Protein 3VAX (pdb70)

Solvent-accessible surface area: 29521 Å² total; per-residue (Å²): 149,186,173,98,74,94,62,28,76,53,11,56,47,102,2,0,53,51,0,45,120,48,4,64,23,16,1,6,100,43,44,51,129,129,86,16,26,71,162,10,153,150,2,20,88,178,3,27,105,49,0,0,62,21,1,74,10,112,45,57,15,2,0,0,0,10,13,13,23,7,0,1,0,4,0,0,11,0,0,1,52,32,0,83,175,53,36,27,89,3,0,0,3,1,20,2,1,56,88,2,0,18,66,0,0,92,56,0,45,73,126,56,10,86,21,30,69,19,95,25,16,111,45,1,51,6,59,24,130,23,2,47,140,123,44,92,121,53,0,0,0,1,0,3,5,0,2,1,28,23,2,0,0,29,1,9,0,23,102,0,1,103,89,0,59,92,32,88,1,12,1,0,0,8,0,12,11,0,9,10,11,33,64,48,32,1,64,20,43,0,2,0,0,0,0,4,0,66,62,7,25,3,3,74,4,1,0,0,0,0,0,21,77,12,142,114,88,112,70,90,54,12,34,22,85,34,27,11,28,2,4,52,65,28,87,138,9,9,7,10,56,17,5,24,1,5,5,25,0,0,11,21,2,2,106,22,28,101,80,55,42,70,114,28,59,90,43,0,83,83,4,8,64,128,0,60,75,47,10,86,114,34,62,16,107,54,16,16,42,73,126,68,26,1,9,6,0,0,1,0,9,25,79,98,10,96,77,138,39,32,108,90,18,24,154,80,6,73,61,50,0,99,89,46,19,39,35,31,59,51,149,8,66,39,63,5,0,124,8,7,59,52,92,121,131,4,0,76,80,2,5,30,1,12,1,75,35,110,152,179,179,101,78,93,68,22,80,64,13,58,45,106,2,0,56,52,0,42,119,50,3,63,23,17,1,9,98,58,44,61,111,128,82,20,27,65,151,10,156,142,2,20,87,171,3,26,106,49,0,0,63,18,0,74,10,110,45,58,12,1,1,0,0,11,14,12,22,8,0,1,0,3,0,0,12,0,0,1,52,34,0,83,178,54,36,28,88,2,0,0,4,1,19,2,1,49,86,2,0,19,61,0,0,99,55,0,45,71,128,53,9,81,22,33,69,18,93,27,17,102,42,0,52,6,61,28,126,21,3,52,135,126,40,88,120,54,0,0,0,1,0,4,4,0,2,1,29,21,2,0,0,29,1,11,0,21,105,0,0,103,86,0,54,91,33,80,1,10,1,0,0,7,0,12,13,0,9,10,9,34,62,53,29,1,64,18,46,0,2,0,0,0,0,2,0,65,60,9,28,3,3,65,4,1,0,0,0,0,0,22,72,8,147,120,89,127,61,100,70,11,41,22,78,35,27,12,29,2,7,54,66,25,85,141,12,8,8,7,58,18,7,24,4,1,6,24,0,0,11,24,2,2,106,23,27,104,79,55,42,75,116,28,50,87,41,0,89,82,4,18,67,122,1,56,72,46,9,87,110,49,58,10,109,60,13,14,46,71,123,72,26,0,10,5,0,1,1,0,9,26,78,97,13,99,76,141,40,32,120,92,12,24,157,74,5,70,54,53,0,103,87,50,17,40,36,27,58,48,148,10,66,39,61,4,0,112,8,2,58,44,90,126,134,8,0,77,84,2,5,31,1,11,1,79,35,113

Foldseek 3Di:
DDDDDAPDALFGPVLVVLLVVLVCCVVHPVDDPVVVVVVLVVLLQVLLQLVQVLLPHHSLQKFKFQFLLLQLLLVQVQQVVVLVVVVQQEEEEALLDDCSNVVSVVVSVVVPHHYHHAFCAQQLEDDLCNVVVPDDLRHAEYEYEQARPQAQFGYQQQVNLVVCLPHNHAYEYADQQPQLQPSVSSNRVHQKYKHGQSNLRFDRGMIMMGFAFDVVVVGDTNNTDAPDADDCHRNRNHDDDGRSSRSSSSSVSNVCSNVCNVVQQVLLQVLLVVLVVLCVPQPWDWTHNPVGGRSFKTKTFCLVPDDVSVVVSVVVSCVSCPPFWHKDKDFDDLSNVVSNVDDPSRSRGMMMMGIGTD/DDDDDADDFLFGVVLVVLLVVLVCLVPDCPDDPVVNVVVLVVLLQVLLQLVCVLLPHHSLQKAKFQFLLLQLCQVPVQLVVVLVVVVQQEEEEALQDDCSNVVSVVVSVVVPHHYHHAFCAQQLENDLCNVVVVDDLRHAEYEYEQARPQQQFGYQQQVNLVVCLVHNYAYAYADQQPQLQPSVSSNHVHQKYKYGQVNLRFDRGMIMMGGAFDVVVVSDTNNTDAPDADACGRNRNHDDDGDSSRSSSSSVSNVCSNVCNVVQQVLLQVLQVLLVVLCVVDPKDWTHNPVRGRSFKTKIWCLVPDDVRVVVSVVVSCVSCPPFWHKDKDFDQLSNVVSNVDPSSGSRGMMMMGIGTD

Structure (mmCIF, N/CA/C/O backbone):
data_3VAX
#
_entry.id   3VAX
#
_cell.length_a   77.900
_cell.length_b   67.280
_cell.length_c   85.560
_cell.angle_alpha   90.000
_cell.angle_beta   97.040
_cell.angle_gamma   90.000
#
_symmetry.space_group_name_H-M   'P 1 2 1'
#
loop_
_entity.id
_entity.type
_entity.pdbx_description
1 polymer 'Putative uncharacterized protein dndA'
2 non-polymer "PYRIDOXAL-5'-PHOSPHATE"
3 water water
#
loop_
_atom_site.group_PDB
_atom_site.id
_atom_site.type_symbol
_atom_site.label_atom_id
_atom_site.label_alt_id
_atom_site.label_comp_id
_atom_site.label_asym_id
_atom_site.label_entity_id
_atom_site.label_seq_id
_atom_site.pdbx_PDB_ins_code
_atom_site.Cartn_x
_atom_site.Cartn_y
_atom_site.Cartn_z
_atom_site.occupancy
_atom_site.B_iso_or_equiv
_atom_site.auth_seq_id
_atom_site.auth_comp_id
_atom_site.auth_asym_id
_atom_site.auth_atom_id
_atom_site.pdbx_PDB_model_num
ATOM 1 N N . THR A 1 22 ? -23.592 -3.369 5.880 1.00 65.27 2 THR A N 1
ATOM 2 C CA . THR A 1 22 ? -22.944 -3.256 4.540 1.00 65.83 2 THR A CA 1
ATOM 3 C C . THR A 1 22 ? -21.422 -3.121 4.667 1.00 63.10 2 THR A C 1
ATOM 4 O O . THR A 1 22 ? -20.913 -2.061 5.050 1.00 61.93 2 THR A O 1
ATOM 6 N N . TYR A 1 23 ? -20.705 -4.201 4.351 1.00 62.30 3 TYR A N 1
ATOM 7 C CA . TYR A 1 23 ? -19.236 -4.227 4.448 1.00 59.90 3 TYR A CA 1
ATOM 8 C C . TYR A 1 23 ? -18.586 -4.204 3.066 1.00 60.32 3 TYR A C 1
ATOM 9 O O . TYR A 1 23 ? -18.789 -5.114 2.253 1.00 61.79 3 TYR A O 1
ATOM 18 N N . LEU A 1 24 ? -17.798 -3.163 2.810 1.00 58.87 4 LEU A N 1
ATOM 19 C CA . LEU A 1 24 ? -17.309 -2.887 1.459 1.00 59.49 4 LEU A CA 1
ATOM 20 C C . LEU A 1 24 ? -15.800 -3.013 1.335 1.00 57.36 4 LEU A C 1
ATOM 21 O O . LEU A 1 24 ? -15.233 -2.707 0.285 1.00 57.90 4 LEU A O 1
ATOM 26 N N . ASP A 1 25 ? -15.158 -3.476 2.403 1.00 54.76 5 ASP A N 1
ATOM 27 C CA . ASP A 1 25 ? -13.703 -3.526 2.464 1.00 52.99 5 ASP A CA 1
ATOM 28 C C . ASP A 1 25 ? -13.151 -4.884 2.024 1.00 53.30 5 ASP A C 1
ATOM 29 O O . ASP A 1 25 ? -13.904 -5.844 1.853 1.00 54.19 5 ASP A O 1
ATOM 34 N N . ALA A 1 26 ? -11.835 -4.937 1.827 1.00 52.90 6 ALA A N 1
ATOM 35 C CA . ALA A 1 26 ? -11.105 -6.175 1.544 1.00 53.56 6 ALA A CA 1
ATOM 36 C C . ALA A 1 26 ? -10.130 -6.481 2.687 1.00 51.73 6 ALA A C 1
ATOM 37 O O . ALA A 1 26 ? -9.763 -5.582 3.446 1.00 50.33 6 ALA A O 1
ATOM 39 N N . ALA A 1 27 ? -9.699 -7.738 2.799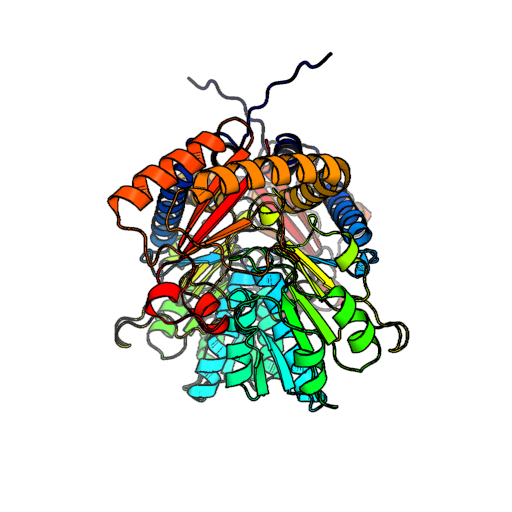 1.00 52.41 7 ALA A N 1
ATOM 40 C CA . ALA A 1 27 ? -8.893 -8.178 3.947 1.00 51.10 7 ALA A CA 1
ATOM 41 C C . ALA A 1 27 ? -7.428 -8.506 3.607 1.00 50.99 7 ALA A C 1
ATOM 42 O O . ALA A 1 27 ? -6.989 -9.652 3.740 1.00 51.10 7 ALA A O 1
ATOM 44 N N . ALA A 1 28 ? -6.671 -7.486 3.204 0.10 51.21 8 ALA A N 1
ATOM 45 C CA . ALA A 1 28 ? -5.308 -7.671 2.686 0.10 51.53 8 ALA A CA 1
ATOM 46 C C . ALA A 1 28 ? -4.287 -8.248 3.679 0.10 49.97 8 ALA A C 1
ATOM 47 O O . ALA A 1 28 ? -3.751 -9.335 3.452 0.10 50.34 8 ALA A O 1
ATOM 49 N N . THR A 1 29 ? -4.025 -7.527 4.769 1.00 48.61 9 THR A N 1
ATOM 50 C CA . THR A 1 29 ? -2.926 -7.874 5.688 1.00 47.32 9 THR A CA 1
ATOM 51 C C . THR A 1 29 ? -3.273 -8.990 6.678 1.00 46.76 9 THR A C 1
ATOM 52 O O . THR A 1 29 ? -4.376 -9.020 7.237 1.00 47.25 9 THR A O 1
ATOM 56 N N . THR A 1 30 ? -2.322 -9.896 6.901 1.00 46.18 10 THR A N 1
ATOM 57 C CA . THR A 1 30 ? -2.564 -11.065 7.745 1.00 45.64 10 THR A CA 1
ATOM 58 C C . THR A 1 30 ? -1.755 -11.106 9.040 1.00 43.21 10 THR A C 1
ATOM 59 O O . THR A 1 30 ? -2.180 -11.751 10.002 1.00 43.35 10 THR A O 1
ATOM 63 N N . ARG A 1 31 ? -0.600 -10.443 9.073 1.00 41.27 11 ARG A N 1
ATOM 64 C CA . ARG A 1 31 ? 0.240 -10.452 10.282 1.00 38.54 11 ARG A CA 1
ATOM 65 C C . ARG A 1 31 ? 0.028 -9.210 11.140 1.00 36.08 11 ARG A C 1
ATOM 66 O O . ARG A 1 31 ? 0.510 -9.128 12.278 1.00 34.64 11 ARG A O 1
ATOM 74 N N . VAL A 1 32 ? -0.684 -8.241 10.578 1.00 34.94 12 VAL A N 1
ATOM 75 C CA . VAL A 1 32 ? -1.015 -7.004 11.274 1.00 32.51 12 VAL A CA 1
ATOM 76 C C . VAL A 1 32 ? -2.445 -6.656 10.883 1.00 32.12 12 VAL A C 1
ATOM 77 O O . VAL A 1 32 ? -2.773 -6.652 9.706 1.00 33.41 12 VAL A O 1
ATOM 81 N N . ASP A 1 33 ? -3.300 -6.412 11.872 1.00 29.85 13 ASP A N 1
ATOM 82 C CA . ASP A 1 33 ? -4.663 -5.964 11.625 1.00 29.20 13 ASP A CA 1
ATOM 83 C C . ASP A 1 33 ? -4.666 -4.762 10.682 1.00 28.77 13 ASP A C 1
ATOM 84 O O . ASP A 1 33 ? -3.848 -3.861 10.819 1.00 27.46 13 ASP A O 1
ATOM 89 N N . GLN A 1 34 ? -5.594 -4.770 9.730 1.00 29.21 14 GLN A N 1
ATOM 90 C CA . GLN A 1 34 ? -5.684 -3.738 8.699 1.00 29.42 14 GLN A CA 1
ATOM 91 C C . GLN A 1 34 ? -5.841 -2.318 9.259 1.00 28.06 14 GLN A C 1
ATOM 92 O O . GLN A 1 34 ? -5.288 -1.370 8.699 1.00 27.96 14 GLN A O 1
ATOM 98 N N . ARG A 1 35 ? -6.581 -2.173 10.360 1.00 26.47 15 ARG A N 1
ATOM 99 C CA . ARG A 1 35 ? -6.738 -0.860 10.995 1.00 25.33 15 ARG A CA 1
ATOM 100 C C . ARG A 1 35 ? -5.409 -0.320 11.523 1.00 23.14 15 ARG A C 1
ATOM 101 O O . ARG A 1 35 ? -5.172 0.884 11.487 1.00 23.02 15 ARG A O 1
ATOM 109 N N . VAL A 1 36 ? -4.564 -1.217 12.030 1.00 21.11 16 VAL A N 1
ATOM 110 C CA . VAL A 1 36 ? -3.247 -0.847 12.531 1.00 19.42 16 VAL A CA 1
ATOM 111 C C . VAL A 1 36 ? -2.357 -0.462 11.359 1.00 20.18 16 VAL A C 1
ATOM 112 O O . VAL A 1 36 ? -1.667 0.559 11.409 1.00 19.65 16 VAL A O 1
ATOM 116 N N . ALA A 1 37 ? -2.405 -1.273 10.302 1.00 21.29 17 ALA A N 1
ATOM 117 C CA . ALA A 1 37 ? -1.635 -1.021 9.093 1.00 22.63 17 ALA A CA 1
ATOM 118 C C . ALA A 1 37 ? -1.960 0.347 8.518 1.00 23.77 17 ALA A C 1
ATOM 119 O O . ALA A 1 37 ? -1.038 1.113 8.236 1.00 24.16 17 ALA A O 1
ATOM 121 N N . ASP A 1 38 ? -3.259 0.655 8.389 1.00 24.52 18 ASP A N 1
ATOM 122 C CA . ASP A 1 38 ? -3.734 1.919 7.809 1.00 25.87 18 ASP A CA 1
ATOM 123 C C . ASP A 1 38 ? -3.228 3.146 8.557 1.00 24.81 18 ASP A C 1
ATOM 124 O O . ASP A 1 38 ? -2.708 4.086 7.956 1.00 25.50 18 ASP A O 1
ATOM 129 N N . ILE A 1 39 ? -3.385 3.130 9.873 1.00 22.99 19 ILE A N 1
ATOM 130 C CA . ILE A 1 39 ? -2.950 4.242 10.709 1.00 22.19 19 ILE A CA 1
ATOM 131 C C . ILE A 1 39 ? -1.445 4.507 10.565 1.00 21.54 19 ILE A C 1
ATOM 132 O O . ILE A 1 39 ? -1.030 5.662 10.406 1.00 21.47 19 ILE A O 1
ATOM 137 N N . VAL A 1 40 ? -0.655 3.428 10.593 1.00 20.29 20 VAL A N 1
ATOM 138 C CA . VAL A 1 40 ? 0.779 3.500 10.348 1.00 20.08 20 VAL A CA 1
ATOM 139 C C . VAL A 1 40 ? 1.052 4.143 8.990 1.00 22.12 20 VAL A C 1
ATOM 140 O O . VAL A 1 40 ? 1.837 5.083 8.906 1.00 22.01 20 VAL A O 1
ATOM 144 N N . LEU A 1 41 ? 0.380 3.646 7.950 1.00 23.50 21 LEU A N 1
ATOM 145 C CA . LEU A 1 41 ? 0.557 4.158 6.596 1.00 26.11 21 LEU A CA 1
ATOM 146 C C . LEU A 1 41 ? 0.172 5.628 6.472 1.00 27.11 21 LEU A C 1
ATOM 147 O O . LEU A 1 41 ? 0.900 6.405 5.860 1.00 28.26 21 LEU A O 1
ATOM 152 N N . HIS A 1 42 ? -0.962 6.006 7.057 1.00 27.09 22 HIS A N 1
ATOM 153 C CA . HIS A 1 42 ? -1.404 7.399 7.033 1.00 28.47 22 HIS A CA 1
ATOM 154 C C . HIS A 1 42 ? -0.330 8.330 7.605 1.00 27.87 22 HIS A C 1
ATOM 155 O O . HIS A 1 42 ? -0.013 9.352 7.006 1.00 29.36 22 HIS A O 1
ATOM 162 N N . TRP A 1 43 ? 0.225 7.961 8.754 1.00 26.09 23 TRP A N 1
ATOM 163 C CA . TRP A 1 43 ? 1.236 8.769 9.421 1.00 26.01 23 TRP A CA 1
ATOM 164 C C . TRP A 1 43 ? 2.560 8.826 8.663 1.00 27.42 23 TRP A C 1
ATOM 165 O O . TRP A 1 43 ? 3.187 9.881 8.602 1.00 28.18 23 TRP A O 1
ATOM 176 N N . MET A 1 44 ? 2.972 7.707 8.074 1.00 28.24 24 MET A N 1
ATOM 177 C CA . MET A 1 44 ? 4.168 7.696 7.241 1.00 30.62 24 MET A CA 1
ATOM 178 C C . MET A 1 44 ? 4.076 8.600 6.023 1.00 32.76 24 MET A C 1
ATOM 179 O O . MET A 1 44 ? 4.999 9.368 5.762 1.00 33.48 24 MET A O 1
ATOM 184 N N . THR A 1 45 ? 2.968 8.515 5.291 1.00 34.18 25 THR A N 1
ATOM 185 C CA . THR A 1 45 ? 2.785 9.365 4.123 1.00 37.01 25 THR A CA 1
ATOM 186 C C . THR A 1 45 ? 2.695 10.834 4.533 1.00 37.58 25 THR A C 1
ATOM 187 O O . THR A 1 45 ? 3.121 11.704 3.791 1.00 39.62 25 THR A O 1
ATOM 191 N N . ALA A 1 46 ? 2.158 11.106 5.718 1.00 36.52 26 ALA A N 1
ATOM 192 C CA . ALA A 1 46 ? 2.143 12.466 6.256 1.00 37.33 26 ALA A CA 1
ATOM 193 C C . ALA A 1 46 ? 3.566 12.942 6.568 1.00 37.36 26 ALA A C 1
ATOM 194 O O . ALA A 1 46 ? 3.911 14.092 6.294 1.00 38.57 26 ALA A O 1
ATOM 196 N N . GLU A 1 47 ? 4.379 12.045 7.131 1.00 36.03 27 GLU A N 1
ATOM 197 C CA . GLU A 1 47 ? 5.787 12.322 7.402 1.00 36.77 27 GLU A CA 1
ATOM 198 C C . GLU A 1 47 ? 6.618 12.487 6.121 1.00 38.74 27 GLU A C 1
ATOM 199 O O . GLU A 1 47 ? 7.489 13.348 6.068 1.00 39.69 27 GLU A O 1
ATOM 205 N N . PHE A 1 48 ? 6.332 11.678 5.098 1.00 39.90 28 PHE A N 1
ATOM 206 C CA . PHE A 1 48 ? 7.047 11.744 3.818 1.00 42.46 28 PHE A CA 1
ATOM 207 C C . PHE A 1 48 ? 6.501 12.818 2.880 1.00 45.61 28 PHE A C 1
ATOM 208 O O . PHE A 1 48 ? 7.265 13.493 2.187 1.00 47.34 28 PHE A O 1
ATOM 216 N N . GLY A 1 49 ? 5.177 12.950 2.849 1.00 46.63 29 GLY A N 1
ATOM 217 C CA . GLY A 1 49 ? 4.484 13.649 1.771 1.00 49.89 29 GLY A CA 1
ATOM 218 C C . GLY A 1 49 ? 4.392 15.144 1.929 1.00 51.90 29 GLY A C 1
ATOM 219 O O . GLY A 1 49 ? 5.023 15.725 2.814 1.00 51.29 29 GLY A O 1
ATOM 220 N N . ASN A 1 50 ? 3.598 15.755 1.053 0.70 54.82 30 ASN A N 1
ATOM 221 C CA . ASN A 1 50 ? 3.304 17.183 1.098 0.70 57.22 30 ASN A CA 1
ATOM 222 C C . ASN A 1 50 ? 2.073 17.461 1.967 0.70 56.69 30 ASN A C 1
ATOM 223 O O . ASN A 1 50 ? 1.158 18.185 1.569 0.70 58.57 30 ASN A O 1
ATOM 228 N N . ALA A 1 51 ? 2.056 16.862 3.153 0.70 54.59 31 ALA A N 1
ATOM 229 C CA . ALA A 1 51 ? 1.011 17.107 4.134 0.70 54.11 31 ALA A CA 1
ATOM 230 C C . ALA A 1 51 ? 1.328 18.405 4.874 0.70 54.90 31 ALA A C 1
ATOM 231 O O . ALA A 1 51 ? 1.994 18.399 5.917 0.70 53.24 31 ALA A O 1
ATOM 233 N N . GLY A 1 52 ? 0.861 19.515 4.308 1.00 57.62 32 GLY A N 1
ATOM 234 C CA . GLY A 1 52 ? 1.126 20.849 4.850 1.00 59.05 32 GLY A CA 1
ATOM 235 C C . GLY A 1 52 ? 2.569 21.268 4.644 1.00 59.75 32 GLY A C 1
ATOM 236 O O . GLY A 1 52 ? 3.134 21.063 3.569 1.00 61.07 32 GLY A O 1
ATOM 237 N N . SER A 1 53 ? 3.159 21.870 5.672 1.00 59.18 33 SER A N 1
ATOM 238 C CA . SER A 1 53 ? 4.590 22.159 5.681 1.00 59.45 33 SER A CA 1
ATOM 239 C C . SER A 1 53 ? 5.212 21.481 6.892 1.00 56.49 33 SER A C 1
ATOM 240 O O . SER A 1 53 ? 4.491 20.997 7.769 1.00 54.85 33 SER A O 1
ATOM 243 N N . ARG A 1 54 ? 6.544 21.434 6.924 1.00 56.20 34 ARG A N 1
ATOM 244 C CA . ARG A 1 54 ? 7.311 20.794 8.003 1.00 53.61 34 ARG A CA 1
ATOM 245 C C . ARG A 1 54 ? 6.772 21.175 9.382 1.00 52.06 34 ARG A C 1
ATOM 246 O O . ARG A 1 54 ? 6.656 20.326 10.271 1.00 50.12 34 ARG A O 1
ATOM 254 N N . HIS A 1 55 ? 6.430 22.453 9.534 1.00 53.14 35 HIS A N 1
ATOM 255 C CA . HIS A 1 55 ? 5.815 22.982 10.746 1.00 51.95 35 HIS A CA 1
ATOM 256 C C . HIS A 1 55 ? 4.441 22.357 11.027 1.00 50.36 35 HIS A C 1
ATOM 257 O O . HIS A 1 55 ? 4.257 21.736 12.073 1.00 48.37 35 HIS A O 1
ATOM 264 N N . GLU A 1 56 ? 3.496 22.522 10.096 1.00 51.09 36 GLU A N 1
ATOM 265 C CA . GLU A 1 56 ? 2.110 22.058 10.271 1.00 49.81 36 GLU A CA 1
ATOM 266 C C . GLU A 1 56 ? 1.992 20.573 10.620 1.00 46.71 36 GLU A C 1
ATOM 267 O O . GLU A 1 56 ? 1.116 20.182 11.393 1.00 45.38 36 GLU A O 1
ATOM 273 N N . TYR A 1 57 ? 2.879 19.759 10.051 1.00 45.23 37 TYR A N 1
ATOM 274 C CA . TYR A 1 57 ? 2.953 18.346 10.391 1.00 42.28 37 TYR A CA 1
ATOM 275 C C . TYR A 1 57 ? 3.499 18.172 11.804 1.00 40.04 37 TYR A C 1
ATOM 276 O O . TYR A 1 57 ? 3.080 17.266 12.527 1.00 38.12 37 TYR A O 1
ATOM 285 N N . GLY A 1 58 ? 4.435 19.044 12.183 1.00 40.16 38 GLY A N 1
ATOM 286 C CA . GLY A 1 58 ? 5.048 19.019 13.509 1.00 37.85 38 GLY A CA 1
ATOM 287 C C . GLY A 1 58 ? 4.007 19.186 14.595 1.00 36.75 38 GLY A C 1
ATOM 288 O O . GLY A 1 58 ? 4.007 18.446 15.584 1.00 35.11 38 GLY A O 1
ATOM 289 N N . ILE A 1 59 ? 3.114 20.152 14.405 1.00 37.84 39 ILE A N 1
ATOM 290 C CA . ILE A 1 59 ? 1.996 20.351 15.319 1.00 37.43 39 ILE A CA 1
ATOM 291 C C . ILE A 1 59 ? 1.146 19.079 15.369 1.00 35.78 39 ILE A C 1
ATOM 292 O O . ILE A 1 59 ? 0.872 18.559 16.449 1.00 34.46 39 ILE A O 1
ATOM 297 N N . ARG A 1 60 ? 0.758 18.580 14.195 1.00 36.12 40 ARG A N 1
ATOM 298 C CA . ARG A 1 60 ? -0.022 17.343 14.075 1.00 34.86 40 ARG A CA 1
ATOM 299 C C . ARG A 1 60 ? 0.623 16.139 14.763 1.00 31.80 40 ARG A C 1
ATOM 300 O O . ARG A 1 60 ? -0.052 15.416 15.494 1.00 30.28 40 ARG A O 1
ATOM 308 N N . ALA A 1 61 ? 1.919 15.938 14.534 1.00 30.92 41 ALA A N 1
ATOM 309 C CA . ALA A 1 61 ? 2.649 14.806 15.118 1.00 28.96 41 ALA A CA 1
ATOM 310 C C . ALA A 1 61 ? 2.733 14.881 16.643 1.00 27.68 41 ALA A C 1
ATOM 311 O O . ALA A 1 61 ? 2.613 13.867 17.328 1.00 25.94 41 ALA A O 1
ATOM 313 N N . LYS A 1 62 ? 2.930 16.093 17.156 1.00 28.79 42 LYS A N 1
ATOM 314 C CA . LYS A 1 62 ? 2.969 16.359 18.590 1.00 28.14 42 LYS A CA 1
ATOM 315 C C . LYS A 1 62 ? 1.661 15.998 19.282 1.00 27.17 42 LYS A C 1
ATOM 316 O O . LYS A 1 62 ? 1.669 15.350 20.335 1.00 25.59 42 LYS A O 1
ATOM 322 N N . ARG A 1 63 ? 0.547 16.445 18.707 1.00 28.07 43 ARG A N 1
ATOM 323 C CA . ARG A 1 63 ? -0.767 16.183 19.286 1.00 28.06 43 ARG A CA 1
ATOM 324 C C . ARG A 1 63 ? -1.121 14.708 19.214 1.00 25.75 43 ARG A C 1
ATOM 325 O O . ARG A 1 63 ? -1.734 14.165 20.138 1.00 25.16 43 ARG A O 1
ATOM 333 N N . GLY A 1 64 ? -0.731 14.071 18.113 1.00 24.69 44 GLY A N 1
ATOM 334 C CA . GLY A 1 64 ? -0.914 12.636 17.923 1.00 22.74 44 GLY A CA 1
ATOM 335 C C . GLY A 1 64 ? -0.160 11.814 18.954 1.00 20.68 44 GLY A C 1
ATOM 336 O O . GLY A 1 64 ? -0.734 10.901 19.559 1.00 19.54 44 GLY A O 1
ATOM 337 N N . VAL A 1 65 ? 1.117 12.141 19.166 1.00 19.65 45 VAL A N 1
ATOM 338 C CA . VAL A 1 65 ? 1.925 11.444 20.179 1.00 18.21 45 VAL A CA 1
ATOM 339 C C . VAL A 1 65 ? 1.325 11.604 21.577 1.00 17.83 45 VAL A C 1
ATOM 340 O O . VAL A 1 65 ? 1.248 10.635 22.338 1.00 16.97 45 VAL A O 1
ATOM 344 N N . GLU A 1 66 ? 0.883 12.813 21.903 1.00 19.00 46 GLU A N 1
ATOM 345 C CA . GLU A 1 66 ? 0.254 13.065 23.204 1.00 19.31 46 GLU A CA 1
ATOM 346 C C . GLU A 1 66 ? -1.095 12.354 23.379 1.00 18.69 46 GLU A C 1
ATOM 347 O O . GLU A 1 66 ? -1.412 11.904 24.470 1.00 18.09 46 GLU A O 1
ATOM 353 N N . ARG A 1 67 ? -1.869 12.243 22.305 1.00 19.21 47 ARG A N 1
ATOM 354 C CA . ARG A 1 67 ? -3.098 11.440 22.316 1.00 19.47 47 ARG A CA 1
ATOM 355 C C . ARG A 1 67 ? -2.816 9.956 22.537 1.00 18.02 47 ARG A C 1
ATOM 356 O O . ARG A 1 67 ? -3.501 9.307 23.335 1.00 17.38 47 ARG A O 1
ATOM 364 N N . ALA A 1 68 ? -1.799 9.438 21.842 1.00 17.19 48 ALA A N 1
ATOM 365 C CA . ALA A 1 68 ? -1.340 8.065 22.016 1.00 16.29 48 ALA A CA 1
ATOM 366 C C . ALA A 1 68 ? -0.883 7.803 23.440 1.00 15.78 48 ALA A C 1
ATOM 367 O O . ALA A 1 68 ? -1.246 6.783 24.034 1.00 15.55 48 ALA A O 1
ATOM 369 N N . ARG A 1 69 ? -0.087 8.726 23.980 1.00 15.99 49 ARG A N 1
ATOM 370 C CA . ARG A 1 69 ? 0.427 8.612 25.338 1.00 15.56 49 ARG A CA 1
ATOM 371 C C . ARG A 1 69 ? -0.717 8.550 26.345 1.00 16.16 49 ARG A C 1
ATOM 372 O O . ARG A 1 69 ? -0.734 7.666 27.205 1.00 15.62 49 ARG A O 1
ATOM 380 N N . GLU A 1 70 ? -1.666 9.480 26.228 1.00 17.41 50 GLU A N 1
ATOM 381 C CA . GLU A 1 70 ? -2.805 9.545 27.144 1.00 18.78 50 GLU A CA 1
ATOM 382 C C . GLU A 1 70 ? -3.697 8.296 27.074 1.00 18.51 50 GLU A C 1
ATOM 383 O O . GLU A 1 70 ? -4.109 7.771 28.116 1.00 18.26 50 GLU A O 1
ATOM 389 N N . TYR A 1 71 ? -3.991 7.829 25.861 1.00 18.37 51 TYR A N 1
ATOM 390 C CA . TYR A 1 71 ? -4.793 6.621 25.695 1.00 18.62 51 TYR A CA 1
ATOM 391 C C . TYR A 1 71 ? -4.076 5.383 26.237 1.00 17.76 51 TYR A C 1
ATOM 392 O O . TYR A 1 71 ? -4.664 4.585 26.967 1.00 17.88 51 TYR A O 1
ATOM 401 N N . LEU A 1 72 ? -2.815 5.214 25.860 1.00 17.04 52 LEU A N 1
ATOM 402 C CA . LEU A 1 72 ? -2.034 4.088 26.345 1.00 16.36 52 LEU A CA 1
ATOM 403 C C . LEU A 1 72 ? -1.909 4.056 27.867 1.00 15.54 52 LEU A C 1
ATOM 404 O O . LEU A 1 72 ? -2.104 3.012 28.489 1.00 15.32 52 LEU A O 1
ATOM 409 N N . ALA A 1 73 ? -1.583 5.197 28.463 1.00 15.29 53 ALA A N 1
ATOM 410 C CA . ALA A 1 73 ? -1.496 5.293 29.914 1.00 15.07 53 ALA A CA 1
ATOM 411 C C . ALA A 1 73 ? -2.812 4.897 30.583 1.00 15.45 53 ALA A C 1
ATOM 412 O O . ALA A 1 73 ? -2.800 4.211 31.594 1.00 15.76 53 ALA A O 1
ATOM 414 N N . SER A 1 74 ? -3.934 5.315 30.003 1.00 15.87 54 SER A N 1
ATOM 415 C CA . SER A 1 74 ? -5.251 5.035 30.564 1.00 16.89 54 SER A CA 1
ATOM 416 C C . SER A 1 74 ? -5.589 3.544 30.657 1.00 16.55 54 SER A C 1
ATOM 417 O O . SER A 1 74 ? -6.306 3.137 31.562 1.00 16.84 54 SER A O 1
ATOM 420 N N . THR A 1 75 ? -5.070 2.741 29.729 1.00 16.11 55 THR A N 1
ATOM 421 C CA . THR A 1 75 ? -5.337 1.295 29.706 1.00 16.19 55 THR A CA 1
ATOM 422 C C . THR A 1 75 ? -4.704 0.564 30.896 1.00 15.84 55 THR A C 1
ATOM 423 O O . THR A 1 75 ? -5.100 -0.557 31.222 1.00 16.07 55 THR A O 1
ATOM 427 N N . VAL A 1 76 ? -3.718 1.201 31.529 1.00 15.26 56 VAL A N 1
ATOM 428 C CA . VAL A 1 76 ? -3.140 0.683 32.762 1.00 15.02 56 VAL A CA 1
ATOM 429 C C . VAL A 1 76 ? -3.477 1.556 33.991 1.00 16.33 56 VAL A C 1
ATOM 430 O O . VAL A 1 76 ? -2.862 1.410 35.052 1.00 16.49 56 VAL A O 1
ATOM 434 N N . SER A 1 77 ? -4.469 2.436 33.842 1.00 17.26 57 SER A N 1
ATOM 435 C CA . SER A 1 77 ? -4.866 3.399 34.881 1.00 18.76 57 SER A CA 1
ATOM 436 C C . SER A 1 77 ? -3.695 4.266 35.332 1.00 18.08 57 SER A C 1
ATOM 437 O O . SER A 1 77 ? -3.406 4.390 36.520 1.00 18.14 57 SER A O 1
ATOM 440 N N . ALA A 1 78 ? -3.022 4.860 34.360 1.00 17.42 58 ALA A N 1
ATOM 441 C CA . ALA A 1 78 ? -1.916 5.747 34.642 1.00 17.28 58 ALA A CA 1
ATOM 442 C C . ALA A 1 78 ? -2.184 7.091 33.993 1.00 18.09 58 ALA A C 1
ATOM 443 O O . ALA A 1 78 ? -2.972 7.188 33.045 1.00 18.25 58 ALA A O 1
ATOM 445 N N . GLU A 1 79 ? -1.539 8.127 34.521 1.00 18.73 59 GLU A N 1
ATOM 446 C CA . GLU A 1 79 ? -1.632 9.464 33.952 1.00 20.07 59 GLU A CA 1
ATOM 447 C C . GLU A 1 79 ? -0.673 9.539 32.769 1.00 18.61 59 GLU A C 1
ATOM 448 O O . GLU A 1 79 ? 0.299 8.802 32.728 1.00 17.29 59 GLU A O 1
ATOM 454 N N . PRO A 1 80 ? -0.944 10.430 31.806 1.00 18.93 60 PRO A N 1
ATOM 455 C CA . PRO A 1 80 ? -0.074 10.581 30.630 1.00 18.29 60 PRO A CA 1
ATOM 456 C C . PRO A 1 80 ? 1.413 10.776 30.970 1.00 17.83 60 PRO A C 1
ATOM 457 O O . PRO A 1 80 ? 2.287 10.162 30.339 1.00 16.33 60 PRO A O 1
ATOM 461 N N . ASP A 1 81 ? 1.696 11.613 31.967 1.00 18.63 61 ASP A N 1
ATOM 462 C CA . ASP A 1 81 ? 3.075 11.861 32.378 1.00 18.95 61 ASP A CA 1
ATOM 463 C C . ASP A 1 81 ? 3.787 10.655 33.053 1.00 17.62 61 ASP A C 1
ATOM 464 O O . ASP A 1 81 ? 4.955 10.753 33.418 1.00 17.32 61 ASP A O 1
ATOM 469 N N . GLU A 1 82 ? 3.080 9.532 33.196 1.00 16.76 62 GLU A N 1
ATOM 470 C CA . GLU A 1 82 ? 3.630 8.317 33.787 1.00 15.89 62 GLU A CA 1
ATOM 471 C C . GLU A 1 82 ? 4.017 7.266 32.725 1.00 14.80 62 GLU A C 1
ATOM 472 O O . GLU A 1 82 ? 4.323 6.121 33.061 1.00 14.14 62 GLU A O 1
ATOM 478 N N . LEU A 1 83 ? 4.017 7.658 31.455 1.00 14.21 63 LEU A N 1
ATOM 479 C CA . LEU A 1 83 ? 4.351 6.744 30.373 1.00 13.18 63 LEU A CA 1
ATOM 480 C C . LEU A 1 83 ? 5.281 7.392 29.359 1.00 13.11 63 LEU A C 1
ATOM 481 O O . LEU A 1 83 ? 5.035 8.507 28.905 1.00 13.52 63 LEU A O 1
ATOM 486 N N . ILE A 1 84 ? 6.335 6.659 28.997 1.00 12.32 64 ILE A N 1
ATOM 487 C CA . ILE A 1 84 ? 7.219 7.045 27.902 1.00 12.58 64 ILE A CA 1
ATOM 488 C C . ILE A 1 84 ? 7.163 6.028 26.771 1.00 12.27 64 ILE A C 1
ATOM 489 O O . ILE A 1 84 ? 6.839 4.854 26.982 1.00 11.93 64 ILE A O 1
ATOM 494 N N . PHE A 1 85 ? 7.484 6.484 25.569 1.00 12.19 65 PHE A N 1
ATOM 495 C CA . PHE A 1 85 ? 7.628 5.584 24.452 1.00 11.73 65 PHE A CA 1
ATOM 496 C C . PHE A 1 85 ? 9.068 5.131 24.314 1.00 11.32 65 PHE A C 1
ATOM 497 O O . PHE A 1 85 ? 9.987 5.862 24.680 1.00 11.98 65 PHE A O 1
ATOM 505 N N . THR A 1 86 ? 9.254 3.912 23.822 1.00 10.68 66 THR A N 1
ATOM 506 C CA . THR A 1 86 ? 10.587 3.346 23.671 1.00 10.81 66 THR A CA 1
ATOM 507 C C . THR A 1 86 ? 10.673 2.626 22.330 1.00 11.49 66 THR A C 1
ATOM 508 O O . THR A 1 86 ? 9.682 2.518 21.610 1.00 10.88 66 THR A O 1
ATOM 512 N N . SER A 1 87 ? 11.858 2.121 22.007 1.00 11.73 67 SER A N 1
ATOM 513 C CA . SER A 1 87 ? 12.058 1.418 20.755 1.00 12.63 67 SER A CA 1
ATOM 514 C C . SER A 1 87 ? 11.667 -0.061 20.860 1.00 12.04 67 SER A C 1
ATOM 515 O O . SER A 1 87 ? 11.799 -0.811 19.894 1.00 12.56 67 SER A O 1
ATOM 518 N N . GLY A 1 88 ? 11.196 -0.474 22.032 1.00 11.15 68 GLY A N 1
ATOM 519 C CA . GLY A 1 88 ? 10.823 -1.864 22.266 1.00 11.34 68 GLY A CA 1
ATOM 520 C C . GLY A 1 88 ? 10.818 -2.212 23.742 1.00 11.16 68 GLY A C 1
ATOM 521 O O . GLY A 1 88 ? 11.282 -1.423 24.580 1.00 11.21 68 GLY A O 1
ATOM 522 N N . ALA A 1 89 ? 10.297 -3.393 24.073 1.00 11.08 69 ALA A N 1
ATOM 523 C CA . ALA A 1 89 ? 10.292 -3.851 25.471 1.00 10.67 69 ALA A CA 1
ATOM 524 C C . ALA A 1 89 ? 11.714 -4.081 25.975 1.00 10.76 69 ALA A C 1
ATOM 525 O O . ALA A 1 89 ? 11.994 -3.941 27.174 1.00 10.94 69 ALA A O 1
ATOM 527 N N . THR A 1 90 ? 12.613 -4.404 25.047 1.00 11.23 70 THR A N 1
ATOM 528 C CA . THR A 1 90 ? 14.034 -4.544 25.345 1.00 11.52 70 THR A CA 1
ATOM 529 C C . THR A 1 90 ? 14.595 -3.249 25.948 1.00 11.70 70 THR A C 1
ATOM 530 O O . THR A 1 90 ? 15.191 -3.257 27.032 1.00 11.68 70 THR A O 1
ATOM 534 N N . GLU A 1 91 ? 14.398 -2.147 25.242 1.00 12.09 71 GLU A N 1
ATOM 535 C CA . GLU A 1 91 ? 14.836 -0.850 25.721 1.00 12.80 71 GLU A CA 1
ATOM 536 C C . GLU A 1 91 ? 14.070 -0.451 26.992 1.00 12.14 71 GLU A C 1
ATOM 537 O O . GLU A 1 91 ? 14.667 0.079 27.921 1.00 12.51 71 GLU A O 1
ATOM 543 N N . SER A 1 92 ? 12.765 -0.730 27.042 1.00 11.32 72 SER A N 1
ATOM 544 C CA . SER A 1 92 ? 11.979 -0.465 28.247 1.00 10.81 72 SER A CA 1
ATOM 545 C C . SER A 1 92 ? 12.574 -1.171 29.453 1.00 10.74 72 SER A C 1
ATOM 546 O O . SER A 1 92 ? 12.726 -0.569 30.519 1.00 11.41 72 SER A O 1
ATOM 549 N N . ASN A 1 93 ? 12.899 -2.450 29.292 1.00 10.56 73 ASN A N 1
ATOM 550 C CA . ASN A 1 93 ? 13.481 -3.223 30.386 1.00 10.22 73 ASN A CA 1
ATOM 551 C C . ASN A 1 93 ? 14.806 -2.649 30.868 1.00 10.05 73 ASN A C 1
ATOM 552 O O . ASN A 1 93 ? 15.036 -2.564 32.069 1.00 10.43 73 ASN A O 1
ATOM 557 N N . ASN A 1 94 ? 15.666 -2.238 29.941 1.00 10.01 74 ASN A N 1
ATOM 558 C CA . ASN A 1 94 ? 16.971 -1.675 30.311 1.00 10.29 74 ASN A CA 1
ATOM 559 C C . ASN A 1 94 ? 16.839 -0.338 31.041 1.00 10.48 74 ASN A C 1
ATOM 560 O O . ASN A 1 94 ? 17.479 -0.129 32.075 1.00 10.62 74 ASN A O 1
ATOM 565 N N . ILE A 1 95 ? 15.982 0.536 30.512 1.00 10.17 75 ILE A N 1
ATOM 566 C CA . ILE A 1 95 ? 15.679 1.822 31.127 1.00 10.83 75 ILE A CA 1
ATOM 567 C C . ILE A 1 95 ? 15.192 1.645 32.563 1.00 11.12 75 ILE A C 1
ATOM 568 O O . ILE A 1 95 ? 15.687 2.306 33.479 1.00 12.11 75 ILE A O 1
ATOM 573 N N . ALA A 1 96 ? 14.269 0.706 32.757 1.00 10.74 76 ALA A N 1
ATOM 574 C CA . ALA A 1 96 ? 13.677 0.441 34.055 1.00 10.61 76 ALA A CA 1
ATOM 575 C C . ALA A 1 96 ? 14.676 -0.115 35.066 1.00 11.45 76 ALA A C 1
ATOM 576 O O . ALA A 1 96 ? 14.722 0.347 36.214 1.00 12.28 76 ALA A O 1
ATOM 578 N N . LEU A 1 97 ? 15.473 -1.097 34.639 1.00 11.40 77 LEU A N 1
ATOM 579 C CA . LEU A 1 97 ? 16.338 -1.850 35.551 1.00 11.81 77 LEU A CA 1
ATOM 580 C C . LEU A 1 97 ? 17.697 -1.182 35.793 1.00 12.82 77 LEU A C 1
ATOM 581 O O . LEU A 1 97 ? 18.086 -0.956 36.940 1.00 13.58 77 LEU A O 1
ATOM 586 N N . LEU A 1 98 ? 18.423 -0.881 34.721 1.00 12.65 78 LEU A N 1
ATOM 587 C CA . LEU A 1 98 ? 19.675 -0.146 34.840 1.00 13.04 78 LEU A CA 1
ATOM 588 C C . LEU A 1 98 ? 19.438 1.301 35.320 1.00 13.59 78 LEU A C 1
ATOM 589 O O . LEU A 1 98 ? 20.247 1.862 36.049 1.00 14.04 78 LEU A O 1
ATOM 594 N N . GLY A 1 99 ? 18.307 1.886 34.925 1.00 13.28 79 GLY A N 1
ATOM 595 C CA . GLY A 1 99 ? 17.924 3.213 35.389 1.00 13.48 79 GLY A CA 1
ATOM 596 C C . GLY A 1 99 ? 17.767 3.355 36.889 1.00 14.01 79 GLY A C 1
ATOM 597 O O . GLY A 1 99 ? 17.904 4.460 37.410 1.00 14.78 79 GLY A O 1
ATOM 598 N N . LEU A 1 100 ? 17.469 2.249 37.576 1.00 13.41 80 LEU A N 1
ATOM 599 C CA . LEU A 1 100 ? 17.356 2.225 39.040 1.00 14.37 80 LEU A CA 1
ATOM 600 C C . LEU A 1 100 ? 18.667 1.983 39.798 1.00 15.36 80 LEU A C 1
ATOM 601 O O . LEU A 1 100 ? 18.710 2.178 41.020 1.00 16.55 80 LEU A O 1
ATOM 606 N N . ALA A 1 101 ? 19.717 1.549 39.096 1.00 15.02 81 ALA A N 1
ATOM 607 C CA . ALA A 1 101 ? 21.009 1.222 39.727 1.00 15.64 81 ALA A CA 1
ATOM 608 C C . ALA A 1 101 ? 21.672 2.354 40.519 1.00 16.52 81 ALA A C 1
ATOM 609 O O . ALA A 1 101 ? 22.177 2.103 41.610 1.00 17.53 81 ALA A O 1
ATOM 611 N N . PRO A 1 102 ? 21.722 3.591 39.959 1.00 16.53 82 PRO A N 1
ATOM 612 C CA . PRO A 1 102 ? 22.332 4.689 40.730 1.00 17.23 82 PRO A CA 1
ATOM 613 C C . PRO A 1 102 ? 21.590 5.011 42.037 1.00 17.53 82 PRO A C 1
ATOM 614 O O . PRO A 1 102 ? 22.236 5.289 43.049 1.00 18.32 82 PRO A O 1
ATOM 618 N N . TYR A 1 103 ? 20.255 4.971 42.008 1.00 16.29 83 TYR A N 1
ATOM 619 C CA . TYR A 1 103 ? 19.441 5.161 43.214 1.00 16.69 83 TYR A CA 1
ATOM 620 C C . TYR A 1 103 ? 19.775 4.079 44.238 1.00 16.57 83 TYR A C 1
ATOM 621 O O . TYR A 1 103 ? 19.881 4.351 45.426 1.00 17.72 83 TYR A O 1
ATOM 630 N N . GLY A 1 104 ? 19.946 2.856 43.751 1.00 15.84 84 GLY A N 1
ATOM 631 C CA . GLY A 1 104 ? 20.344 1.717 44.574 1.00 16.16 84 GLY A CA 1
ATOM 632 C C . GLY A 1 104 ? 21.678 1.910 45.267 1.00 17.43 84 GLY A C 1
ATOM 633 O O . GLY A 1 104 ? 21.811 1.609 46.460 1.00 17.76 84 GLY A O 1
ATOM 634 N N . GLU A 1 105 ? 22.662 2.419 44.521 1.00 17.79 85 GLU A N 1
ATOM 635 C CA . GLU A 1 105 ? 23.986 2.705 45.086 1.00 20.16 85 GLU A CA 1
ATOM 636 C C . GLU A 1 105 ? 23.902 3.843 46.098 1.00 21.02 85 GLU A C 1
ATOM 637 O O . GLU A 1 105 ? 24.566 3.805 47.138 1.00 22.18 85 GLU A O 1
ATOM 643 N N . ARG A 1 106 ? 23.065 4.836 45.800 1.00 20.41 86 ARG A N 1
ATOM 644 C CA . ARG A 1 106 ? 22.942 6.018 46.646 1.00 22.21 86 ARG A CA 1
ATOM 645 C C . ARG A 1 106 ? 22.260 5.721 47.997 1.00 22.38 86 ARG A C 1
ATOM 646 O O . ARG A 1 106 ? 22.589 6.329 49.013 1.00 23.19 86 ARG A O 1
ATOM 654 N N . THR A 1 107 ? 21.322 4.779 47.995 1.00 20.87 87 THR A N 1
ATOM 655 C CA . THR A 1 107 ? 20.555 4.478 49.196 1.00 21.17 87 THR A CA 1
ATOM 656 C C . THR A 1 107 ? 20.958 3.159 49.858 1.00 21.59 87 THR A C 1
ATOM 657 O O . THR A 1 107 ? 20.366 2.764 50.860 1.00 22.32 87 THR A O 1
ATOM 661 N N . GLY A 1 108 ? 21.975 2.493 49.312 1.00 21.51 88 GLY A N 1
ATOM 662 C CA . GLY A 1 108 ? 22.437 1.208 49.851 1.00 21.92 88 GLY A CA 1
ATOM 663 C C . GLY A 1 108 ? 21.398 0.109 49.680 1.00 20.84 88 GLY A C 1
ATOM 664 O O . GLY A 1 108 ? 21.219 -0.736 50.551 1.00 21.62 88 GLY A O 1
ATOM 665 N N . ARG A 1 109 ? 20.697 0.145 48.555 1.00 19.29 89 ARG A N 1
ATOM 666 C CA . ARG A 1 109 ? 19.685 -0.838 48.233 1.00 18.34 89 ARG A CA 1
ATOM 667 C C . ARG A 1 109 ? 20.145 -1.578 46.981 1.00 17.38 89 ARG A C 1
ATOM 668 O O . ARG A 1 109 ? 19.872 -1.178 45.856 1.00 15.86 89 ARG A O 1
ATOM 676 N N . ARG A 1 110 ? 20.857 -2.672 47.201 1.00 18.35 90 ARG A N 1
ATOM 677 C CA . ARG A 1 110 ? 21.520 -3.381 46.121 1.00 18.06 90 ARG A CA 1
ATOM 678 C C . ARG A 1 110 ? 21.026 -4.819 45.973 1.00 17.95 90 ARG A C 1
ATOM 679 O O . ARG A 1 110 ? 21.619 -5.594 45.222 1.00 18.14 90 ARG A O 1
ATOM 687 N N . HIS A 1 111 ? 19.961 -5.174 46.692 1.00 17.88 91 HIS A N 1
ATOM 688 C CA . HIS A 1 111 ? 19.348 -6.498 46.557 1.00 17.74 91 HIS A CA 1
ATOM 689 C C . HIS A 1 111 ? 18.224 -6.451 45.536 1.00 16.39 91 HIS A C 1
ATOM 690 O O . HIS A 1 111 ? 17.320 -5.618 45.629 1.00 16.28 91 HIS A O 1
ATOM 697 N N . ILE A 1 112 ? 18.282 -7.349 44.562 1.00 15.89 92 ILE A N 1
ATOM 698 C CA . ILE A 1 112 ? 17.239 -7.466 43.553 1.00 14.65 92 ILE A CA 1
ATOM 699 C C . ILE A 1 112 ? 16.709 -8.898 43.530 1.00 15.05 92 ILE A C 1
ATOM 700 O O . ILE A 1 112 ? 17.479 -9.848 43.619 1.00 15.49 92 ILE A O 1
ATOM 705 N N . ILE A 1 113 ? 15.392 -9.040 43.415 1.00 14.78 93 ILE A N 1
ATOM 706 C CA . ILE A 1 113 ? 14.762 -10.342 43.271 1.00 15.31 93 ILE A CA 1
ATOM 707 C C . ILE A 1 113 ? 14.109 -10.423 41.894 1.00 15.08 93 ILE A C 1
ATOM 708 O O . ILE A 1 113 ? 13.362 -9.518 41.488 1.00 14.74 93 ILE A O 1
ATOM 713 N N . THR A 1 114 ? 14.401 -11.499 41.172 1.00 15.41 94 THR A N 1
ATOM 714 C CA . THR A 1 114 ? 13.789 -11.727 39.876 1.00 15.30 94 THR A CA 1
ATOM 715 C C . THR A 1 114 ? 13.532 -13.231 39.687 1.00 16.21 94 THR A C 1
ATOM 716 O O . THR A 1 114 ? 13.785 -14.021 40.601 1.00 17.18 94 THR A O 1
ATOM 720 N N . SER A 1 115 ? 13.026 -13.630 38.522 1.00 16.05 95 SER A N 1
ATOM 721 C CA . SER A 1 115 ? 12.905 -15.059 38.227 1.00 17.58 95 SER A CA 1
ATOM 722 C C . SER A 1 115 ? 13.927 -15.537 37.188 1.00 17.40 95 SER A C 1
ATOM 723 O O . SER A 1 115 ? 14.371 -14.767 36.334 1.00 16.19 95 SER A O 1
ATOM 726 N N . ALA A 1 116 ? 14.271 -16.818 37.259 1.00 18.50 96 ALA A N 1
ATOM 727 C CA . ALA A 1 116 ? 15.169 -17.427 36.282 1.00 18.89 96 ALA A CA 1
ATOM 728 C C . ALA A 1 116 ? 14.478 -17.727 34.944 1.00 18.58 96 ALA A C 1
ATOM 729 O O . ALA A 1 116 ? 15.128 -18.150 33.997 1.00 19.36 96 ALA A O 1
ATOM 731 N N . ILE A 1 117 ? 13.168 -17.513 34.870 1.00 18.28 97 ILE A N 1
ATOM 732 C CA . ILE A 1 117 ? 12.402 -17.726 33.628 1.00 18.03 97 ILE A CA 1
ATOM 733 C C . ILE A 1 117 ? 12.182 -16.441 32.818 1.00 16.84 97 ILE A C 1
ATOM 734 O O . ILE A 1 117 ? 11.520 -16.471 31.784 1.00 16.30 97 ILE A O 1
ATOM 739 N N . GLU A 1 118 ? 12.752 -15.325 33.277 1.00 16.28 98 GLU A N 1
ATOM 740 C CA . GLU A 1 118 ? 12.615 -14.050 32.555 1.00 15.57 98 GLU A CA 1
ATOM 741 C C . GLU A 1 118 ? 13.176 -14.117 31.141 1.00 15.29 98 GLU A C 1
ATOM 742 O O . GLU A 1 118 ? 14.000 -14.963 30.811 1.00 16.36 98 GLU A O 1
ATOM 748 N N . HIS A 1 119 ? 12.702 -13.206 30.310 1.00 14.28 99 HIS A N 1
ATOM 749 C CA . HIS A 1 119 ? 13.229 -13.019 28.982 1.00 14.09 99 HIS A CA 1
ATOM 750 C C . HIS A 1 119 ? 14.650 -12.476 29.152 1.00 14.20 99 HIS A C 1
ATOM 751 O O . HIS A 1 119 ? 14.956 -11.852 30.173 1.00 13.80 99 HIS A O 1
ATOM 758 N N . LYS A 1 120 ? 15.513 -12.713 28.166 1.00 14.73 100 LYS A N 1
ATOM 759 C CA . LYS A 1 120 ? 16.903 -12.261 28.241 1.00 15.46 100 LYS A CA 1
ATOM 760 C C . LYS A 1 120 ? 17.055 -10.736 28.445 1.00 14.50 100 LYS A C 1
ATOM 761 O O . LYS A 1 120 ? 18.064 -10.277 28.966 1.00 14.63 100 LYS A O 1
ATOM 767 N N . ALA A 1 121 ? 16.039 -9.959 28.070 1.00 13.85 101 ALA A N 1
ATOM 768 C CA . ALA A 1 121 ? 16.071 -8.503 28.256 1.00 12.87 101 ALA A CA 1
ATOM 769 C C . ALA A 1 121 ? 15.791 -8.058 29.697 1.00 12.32 101 ALA A C 1
ATOM 770 O O . ALA A 1 121 ? 15.857 -6.864 30.017 1.00 11.71 101 ALA A O 1
ATOM 772 N N . VAL A 1 122 ? 15.480 -9.018 30.561 1.00 12.10 102 VAL A N 1
ATOM 773 C CA . VAL A 1 122 ? 15.467 -8.776 32.001 1.00 11.85 102 VAL A CA 1
ATOM 774 C C . VAL A 1 122 ? 16.660 -9.477 32.648 1.00 13.00 102 VAL A C 1
ATOM 775 O O . VAL A 1 122 ? 17.409 -8.852 33.411 1.00 13.43 102 VAL A O 1
ATOM 779 N N . LEU A 1 123 ? 16.857 -10.755 32.315 1.00 13.73 103 LEU A N 1
ATOM 780 C CA . LEU A 1 123 ? 18.013 -11.524 32.805 1.00 14.90 103 LEU A CA 1
ATOM 781 C C . LEU A 1 123 ? 19.354 -10.837 32.569 1.00 14.81 103 LEU A C 1
ATOM 782 O O . LEU A 1 123 ? 20.120 -10.667 33.507 1.00 15.32 103 LEU A O 1
ATOM 787 N N . GLU A 1 124 ? 19.639 -10.447 31.328 1.00 14.65 104 GLU A N 1
ATOM 788 C CA . GLU A 1 124 ? 20.961 -9.887 31.001 1.00 15.64 104 GLU A CA 1
ATOM 789 C C . GLU A 1 124 ? 21.270 -8.534 31.669 1.00 14.78 104 GLU A C 1
ATOM 790 O O . GLU A 1 124 ? 22.337 -8.382 32.260 1.00 15.70 104 GLU A O 1
ATOM 796 N N . PRO A 1 125 ? 20.336 -7.566 31.619 1.00 13.73 105 PRO A N 1
ATOM 797 C CA . PRO A 1 125 ? 20.602 -6.349 32.394 1.00 13.66 105 PRO A CA 1
ATOM 798 C C . PRO A 1 125 ? 20.895 -6.652 33.878 1.00 14.20 105 PRO A C 1
ATOM 799 O O . PRO A 1 125 ? 21.813 -6.049 34.454 1.00 14.84 105 PRO A O 1
ATOM 803 N N . LEU A 1 126 ? 20.156 -7.592 34.469 1.00 13.58 106 LEU A N 1
ATOM 804 C CA . LEU A 1 126 ? 20.365 -7.946 35.876 1.00 14.86 106 LEU A CA 1
ATOM 805 C C . LEU A 1 126 ? 21.644 -8.737 36.153 1.00 16.34 106 LEU A C 1
ATOM 806 O O . LEU A 1 126 ? 22.228 -8.598 37.234 1.00 17.62 106 LEU A O 1
ATOM 811 N N . GLU A 1 127 ? 22.079 -9.565 35.201 1.00 16.80 107 GLU A N 1
ATOM 812 C CA . GLU A 1 127 ? 23.391 -10.225 35.307 1.00 18.36 107 GLU A CA 1
ATOM 813 C C . GLU A 1 127 ? 24.517 -9.205 35.185 1.00 18.23 107 GLU A C 1
ATOM 814 O O . GLU A 1 127 ? 25.585 -9.373 35.780 1.00 19.30 107 GLU A O 1
ATOM 820 N N . HIS A 1 128 ? 24.274 -8.153 34.408 1.00 17.00 108 HIS A N 1
ATOM 821 C CA . HIS A 1 128 ? 25.219 -7.052 34.304 1.00 17.43 108 HIS A CA 1
ATOM 822 C C . HIS A 1 128 ? 25.338 -6.327 35.646 1.00 17.47 108 HIS A C 1
ATOM 823 O O . HIS A 1 128 ? 26.441 -5.991 36.074 1.00 18.58 108 HIS A O 1
ATOM 830 N N . LEU A 1 129 ? 24.208 -6.096 36.306 1.00 16.48 109 LEU A N 1
ATOM 831 C CA . LEU A 1 129 ? 24.207 -5.471 37.628 1.00 17.02 109 LEU A CA 1
ATOM 832 C C . LEU A 1 129 ? 24.848 -6.355 38.703 1.00 18.63 109 LEU A C 1
ATOM 833 O O . LEU A 1 129 ? 25.542 -5.851 39.593 1.00 19.54 109 LEU A O 1
ATOM 838 N N . ALA A 1 130 ? 24.626 -7.669 38.606 1.00 18.89 110 ALA A N 1
ATOM 839 C CA . ALA A 1 130 ? 25.262 -8.640 39.504 1.00 20.62 110 ALA A CA 1
ATOM 840 C C . ALA A 1 130 ? 26.795 -8.578 39.437 1.00 22.55 110 ALA A C 1
ATOM 841 O O . ALA A 1 130 ? 27.467 -8.748 40.449 1.00 23.73 110 ALA A O 1
ATOM 843 N N . GLY A 1 131 ? 27.343 -8.334 38.247 1.00 23.08 111 GLY A N 1
ATOM 844 C CA . GLY A 1 131 ? 28.795 -8.149 38.091 1.00 25.09 111 GLY A CA 1
ATOM 845 C C . GLY A 1 131 ? 29.305 -6.784 38.548 1.00 25.89 111 GLY A C 1
ATOM 846 O O . GLY A 1 131 ? 30.508 -6.560 38.595 1.00 27.11 111 GLY A O 1
ATOM 847 N N . ARG A 1 132 ? 28.384 -5.880 38.891 1.00 25.45 112 ARG A N 1
ATOM 848 C CA . ARG A 1 132 ? 28.704 -4.531 39.370 1.00 26.34 112 ARG A CA 1
ATOM 849 C C . ARG A 1 132 ? 28.350 -4.274 40.854 1.00 26.43 112 ARG A C 1
ATOM 850 O O . ARG A 1 132 ? 28.155 -3.128 41.255 1.00 26.62 112 ARG A O 1
ATOM 858 N N . GLY A 1 133 ? 28.253 -5.322 41.664 1.00 26.51 113 GLY A N 1
ATOM 859 C CA . GLY A 1 133 ? 28.068 -5.137 43.106 1.00 26.66 113 GLY A CA 1
ATOM 860 C C . GLY A 1 133 ? 26.648 -5.217 43.636 1.00 25.24 113 GLY A C 1
ATOM 861 O O . GLY A 1 133 ? 26.404 -4.967 44.822 1.00 25.77 113 GLY A O 1
ATOM 862 N N . PHE A 1 134 ? 25.711 -5.559 42.763 1.00 23.34 114 PHE A N 1
ATOM 863 C CA . PHE A 1 134 ? 24.347 -5.847 43.183 1.00 22.49 114 PHE A CA 1
ATOM 864 C C . PHE A 1 134 ? 24.179 -7.337 43.464 1.00 22.63 114 PHE A C 1
ATOM 865 O O . PHE A 1 134 ? 24.791 -8.175 42.812 1.00 22.96 114 PHE A O 1
ATOM 873 N N . GLU A 1 135 ? 23.351 -7.654 44.444 1.00 22.97 115 GLU A N 1
ATOM 874 C CA . GLU A 1 135 ? 23.014 -9.034 44.753 1.00 23.95 115 GLU A CA 1
ATOM 875 C C . GLU A 1 135 ? 21.679 -9.381 44.100 1.00 22.27 115 GLU A C 1
ATOM 876 O O . GLU A 1 135 ? 20.650 -8.796 44.434 1.00 21.49 115 GLU A O 1
ATOM 882 N N . VAL A 1 136 ? 21.700 -10.326 43.166 1.00 21.78 116 VAL A N 1
ATOM 883 C CA . VAL A 1 136 ? 20.505 -10.666 42.406 1.00 20.55 116 VAL A CA 1
ATOM 884 C C . VAL A 1 136 ? 20.086 -12.116 42.629 1.00 21.41 116 VAL A C 1
ATOM 885 O O . VAL A 1 136 ? 20.857 -13.050 42.369 1.00 21.85 116 VAL A O 1
ATOM 889 N N . ASP A 1 137 ? 18.861 -12.288 43.120 1.00 21.31 117 ASP A N 1
ATOM 890 C CA . ASP A 1 137 ? 18.267 -13.609 43.300 1.00 22.34 117 ASP A CA 1
ATOM 891 C C . ASP A 1 137 ? 17.407 -13.997 42.100 1.00 20.98 117 ASP A C 1
ATOM 892 O O . ASP A 1 137 ? 16.429 -13.317 41.784 1.00 20.09 117 ASP A O 1
ATOM 897 N N . PHE A 1 138 ? 17.793 -15.090 41.443 1.00 21.27 118 PHE A N 1
ATOM 898 C CA . PHE A 1 138 ? 17.080 -15.649 40.298 1.00 20.71 118 PHE A CA 1
ATOM 899 C C . PHE A 1 138 ? 16.226 -16.854 40.715 1.00 21.64 118 PHE A C 1
ATOM 900 O O . PHE A 1 138 ? 16.699 -17.995 40.698 1.00 22.87 118 PHE A O 1
ATOM 908 N N . LEU A 1 139 ? 14.972 -16.591 41.083 1.00 21.12 119 LEU A N 1
ATOM 909 C CA . LEU A 1 139 ? 14.081 -17.620 41.632 1.00 22.01 119 LEU A CA 1
ATOM 910 C C . LEU A 1 139 ? 13.583 -18.596 40.575 1.00 21.79 119 LEU A C 1
ATOM 911 O O . LEU A 1 139 ? 13.195 -18.202 39.475 1.00 20.88 119 LEU A O 1
ATOM 916 N N . THR A 1 140 ? 13.598 -19.871 40.928 1.00 23.04 120 THR A N 1
ATOM 917 C CA . THR A 1 140 ? 13.121 -20.933 40.056 1.00 23.55 120 THR A CA 1
ATOM 918 C C . THR A 1 140 ? 11.706 -21.340 40.484 1.00 24.20 120 THR A C 1
ATOM 919 O O . THR A 1 140 ? 11.482 -21.671 41.652 1.00 25.06 120 THR A O 1
ATOM 923 N N . PRO A 1 141 ? 10.747 -21.299 39.542 1.00 23.55 121 PRO A N 1
ATOM 924 C CA . PRO A 1 141 ? 9.340 -21.615 39.833 1.00 23.93 121 PRO A CA 1
ATOM 925 C C . PRO A 1 141 ? 9.036 -23.101 40.016 1.00 25.86 121 PRO A C 1
ATOM 926 O O . PRO A 1 141 ? 8.072 -23.445 40.707 1.00 26.93 121 PRO A O 1
ATOM 930 N N . GLY A 1 142 ? 9.839 -23.973 39.408 1.00 26.33 122 GLY A N 1
ATOM 931 C CA . GLY A 1 142 ? 9.510 -25.397 39.354 1.00 27.71 122 GLY A CA 1
ATOM 932 C C . GLY A 1 142 ? 8.508 -25.697 38.246 1.00 27.41 122 GLY A C 1
ATOM 933 O O . GLY A 1 142 ? 8.207 -24.813 37.433 1.00 25.98 122 GLY A O 1
ATOM 934 N N . PRO A 1 143 ? 7.972 -26.941 38.215 1.00 28.91 123 PRO A N 1
ATOM 935 C CA . PRO A 1 143 ? 7.148 -27.505 37.128 1.00 29.10 123 PRO A CA 1
ATOM 936 C C . PRO A 1 143 ? 5.909 -26.706 36.716 1.00 28.09 123 PRO A C 1
ATOM 937 O O . PRO A 1 143 ? 5.515 -26.758 35.541 1.00 27.60 123 PRO A O 1
ATOM 941 N N . SER A 1 144 ? 5.293 -25.987 37.653 1.00 27.51 124 SER A N 1
ATOM 942 C CA . SER A 1 144 ? 4.130 -25.153 37.317 1.00 26.79 124 SER A CA 1
ATOM 943 C C . SER A 1 144 ? 4.497 -24.006 36.370 1.00 24.64 124 SER A C 1
ATOM 944 O O . SER A 1 144 ? 3.660 -23.532 35.608 1.00 23.91 124 SER A O 1
ATOM 947 N N . GLY A 1 145 ? 5.758 -23.580 36.416 1.00 23.96 125 GLY A N 1
ATOM 948 C CA . GLY A 1 145 ? 6.231 -22.448 35.631 1.00 22.10 125 GLY A CA 1
ATOM 949 C C . GLY A 1 145 ? 5.733 -21.120 36.158 1.00 21.20 125 GLY A C 1
ATOM 950 O O . GLY A 1 145 ? 5.859 -20.095 35.491 1.00 20.45 125 GLY A O 1
ATOM 951 N N . ARG A 1 146 ? 5.178 -21.132 37.366 1.00 22.13 126 ARG A N 1
ATOM 952 C CA . ARG A 1 146 ? 4.549 -19.957 37.940 1.00 21.31 126 ARG A CA 1
ATOM 953 C C . ARG A 1 146 ? 5.195 -19.617 39.277 1.00 21.71 126 ARG A C 1
ATOM 954 O O . ARG A 1 146 ? 5.110 -20.394 40.238 1.00 22.73 126 ARG A O 1
ATOM 962 N N . ILE A 1 147 ? 5.844 -18.458 39.327 1.00 20.55 127 ILE A N 1
ATOM 963 C CA . ILE A 1 147 ? 6.410 -17.947 40.569 1.00 21.06 127 ILE A CA 1
ATOM 964 C C . ILE A 1 147 ? 5.274 -17.759 41.579 1.00 22.02 127 ILE A C 1
ATOM 965 O O . ILE A 1 147 ? 4.164 -17.357 41.220 1.00 21.60 127 ILE A O 1
ATOM 970 N N . SER A 1 148 ? 5.536 -18.094 42.834 1.00 23.17 128 SER A N 1
ATOM 971 C CA . SER A 1 148 ? 4.554 -17.843 43.872 1.00 24.40 128 SER A CA 1
ATOM 972 C C . SER A 1 148 ? 4.870 -16.537 44.587 1.00 24.19 128 SER A C 1
ATOM 973 O O . SER A 1 148 ? 6.027 -16.098 44.651 1.00 23.24 128 SER A O 1
ATOM 976 N N . VAL A 1 149 ? 3.821 -15.915 45.106 1.00 25.08 129 VAL A N 1
ATOM 977 C CA . VAL A 1 149 ? 3.948 -14.701 45.899 1.00 25.33 129 VAL A CA 1
ATOM 978 C C . VAL A 1 149 ? 4.821 -14.940 47.131 1.00 26.65 129 VAL A C 1
ATOM 979 O O . VAL A 1 149 ? 5.762 -14.182 47.377 1.00 26.12 129 VAL A O 1
ATOM 983 N N . GLU A 1 150 ? 4.529 -16.009 47.870 1.00 28.58 130 GLU A N 1
ATOM 984 C CA . GLU A 1 150 ? 5.336 -16.417 49.030 1.00 30.38 130 GLU A CA 1
ATOM 985 C C . GLU A 1 150 ? 6.826 -16.480 48.703 1.00 29.45 130 GLU A C 1
ATOM 986 O O . GLU A 1 150 ? 7.647 -15.963 49.452 1.00 29.53 130 GLU A O 1
ATOM 992 N N . GLY A 1 151 ? 7.154 -17.115 47.578 1.00 28.68 131 GLY A N 1
ATOM 993 C CA . GLY A 1 151 ? 8.534 -17.271 47.115 1.00 28.04 131 GLY A CA 1
ATOM 994 C C . GLY A 1 151 ? 9.293 -15.961 46.992 1.00 26.87 131 GLY A C 1
ATOM 995 O O . GLY A 1 151 ? 10.486 -15.904 47.299 1.00 26.98 131 GLY A O 1
ATOM 996 N N . VAL A 1 152 ? 8.599 -14.911 46.549 1.00 25.56 132 VAL A N 1
ATOM 997 C CA . VAL A 1 152 ? 9.178 -13.573 46.477 1.00 24.43 132 VAL A CA 1
ATOM 998 C C . VAL A 1 152 ? 9.228 -12.927 47.864 1.00 25.68 132 VAL A C 1
ATOM 999 O O . VAL A 1 152 ? 10.298 -12.495 48.310 1.00 26.17 132 VAL A O 1
ATOM 1003 N N . MET A 1 153 ? 8.075 -12.880 48.536 1.00 26.29 133 MET A N 1
ATOM 1004 C CA . MET A 1 153 ? 7.922 -12.196 49.822 1.00 27.32 133 MET A CA 1
ATOM 1005 C C . MET A 1 153 ? 8.821 -12.767 50.914 1.00 28.84 133 MET A C 1
ATOM 1006 O O . MET A 1 153 ? 9.218 -12.045 51.833 1.00 29.17 133 MET A O 1
ATOM 1011 N N . GLU A 1 154 ? 9.133 -14.059 50.800 1.00 29.78 134 GLU A N 1
ATOM 1012 C CA . GLU A 1 154 ? 10.075 -14.743 51.697 1.00 31.70 134 GLU A CA 1
ATOM 1013 C C . GLU A 1 154 ? 11.477 -14.158 51.610 1.00 30.92 134 GLU A C 1
ATOM 1014 O O . GLU A 1 154 ? 12.206 -14.158 52.593 1.00 31.72 134 GLU A O 1
ATOM 1020 N N . ARG A 1 155 ? 11.848 -13.689 50.417 1.00 29.31 135 ARG A N 1
ATOM 1021 C CA . ARG A 1 155 ? 13.195 -13.183 50.156 1.00 29.11 135 ARG A CA 1
ATOM 1022 C C . ARG A 1 155 ? 13.294 -11.670 50.347 1.00 28.15 135 ARG A C 1
ATOM 1023 O O . ARG A 1 155 ? 14.393 -11.127 50.365 1.00 27.99 135 ARG A O 1
ATOM 1031 N N . LEU A 1 156 ? 12.146 -11.004 50.490 1.00 27.63 136 LEU A N 1
ATOM 1032 C CA . LEU A 1 156 ? 12.081 -9.551 50.637 1.00 26.93 136 LEU A CA 1
ATOM 1033 C C . LEU A 1 156 ? 12.862 -9.092 51.858 1.00 28.20 136 LEU A C 1
ATOM 1034 O O . LEU A 1 156 ? 12.703 -9.651 52.938 1.00 29.70 136 LEU A O 1
ATOM 1039 N N . ARG A 1 157 ? 13.710 -8.079 51.678 1.00 27.77 137 ARG A N 1
ATOM 1040 C CA . ARG A 1 157 ? 14.489 -7.494 52.779 1.00 28.99 137 ARG A CA 1
ATOM 1041 C C . ARG A 1 157 ? 14.213 -5.989 52.866 1.00 28.59 137 ARG A C 1
ATOM 1042 O O . ARG A 1 157 ? 13.674 -5.403 51.914 1.00 27.19 137 ARG A O 1
ATOM 1050 N N . PRO A 1 158 ? 14.579 -5.355 54.001 1.00 29.99 138 PRO A N 1
ATOM 1051 C CA . PRO A 1 158 ? 14.440 -3.901 54.132 1.00 30.02 138 PRO A CA 1
ATOM 1052 C C . PRO A 1 158 ? 15.195 -3.141 53.040 1.00 28.98 138 PRO A C 1
ATOM 1053 O O . PRO A 1 158 ? 14.795 -2.031 52.684 1.00 29.04 138 PRO A O 1
ATOM 1057 N N . ASP A 1 159 ? 16.267 -3.739 52.511 1.00 28.12 139 ASP A N 1
ATOM 1058 C CA . ASP A 1 159 ? 17.105 -3.090 51.502 1.00 26.68 139 ASP A CA 1
ATOM 1059 C C . ASP A 1 159 ? 16.950 -3.677 50.087 1.00 24.36 139 ASP A C 1
ATOM 1060 O O . ASP A 1 159 ? 17.836 -3.521 49.234 1.00 23.58 139 ASP A O 1
ATOM 1065 N N . THR A 1 160 ? 15.831 -4.350 49.839 1.00 22.79 140 THR A N 1
ATOM 1066 C CA . THR A 1 160 ? 15.536 -4.833 48.503 1.00 20.67 140 THR A CA 1
ATOM 1067 C C . THR A 1 160 ? 15.085 -3.659 47.641 1.00 19.43 140 THR A C 1
ATOM 1068 O O . THR A 1 160 ? 14.063 -3.026 47.907 1.00 19.45 140 THR A O 1
ATOM 1072 N N . LEU A 1 161 ? 15.880 -3.369 46.617 1.00 18.37 141 LEU A N 1
ATOM 1073 C CA . LEU A 1 161 ? 15.620 -2.277 45.687 1.00 17.03 141 LEU A CA 1
ATOM 1074 C C . LEU A 1 161 ? 14.426 -2.546 44.772 1.00 15.91 141 LEU A C 1
ATOM 1075 O O . LEU A 1 161 ? 13.589 -1.677 44.528 1.00 15.25 141 LEU A O 1
ATOM 1080 N N . LEU A 1 162 ? 14.357 -3.764 44.262 1.00 15.81 142 LEU A N 1
ATOM 1081 C CA . LEU A 1 162 ? 13.549 -4.031 43.106 1.00 14.88 142 LEU A CA 1
ATOM 1082 C C . LEU A 1 162 ? 13.192 -5.495 43.018 1.00 14.57 142 LEU A C 1
ATOM 1083 O O . LEU A 1 162 ? 13.992 -6.364 43.330 1.00 14.75 142 LEU A O 1
ATOM 1088 N N . VAL A 1 163 ? 11.957 -5.746 42.609 1.00 14.52 143 VAL A N 1
ATOM 1089 C CA . VAL A 1 163 ? 11.533 -7.046 42.152 1.00 14.04 143 VAL A CA 1
ATOM 1090 C C . VAL A 1 163 ? 11.178 -6.874 40.687 1.00 13.61 143 VAL A C 1
ATOM 1091 O O . VAL A 1 163 ? 10.447 -5.943 40.329 1.00 13.37 143 VAL A O 1
ATOM 1095 N N . SER A 1 164 ? 11.709 -7.751 39.838 1.00 13.53 144 SER A N 1
ATOM 1096 C CA . SER A 1 164 ? 11.297 -7.785 38.446 1.00 13.13 144 SER A CA 1
ATOM 1097 C C . SER A 1 164 ? 10.633 -9.120 38.149 1.00 13.83 144 SER A C 1
ATOM 1098 O O . SER A 1 164 ? 11.246 -10.178 38.327 1.00 14.50 144 SER A O 1
ATOM 1101 N N . LEU A 1 165 ? 9.372 -9.080 37.722 1.00 13.64 145 LEU A N 1
ATOM 1102 C CA . LEU A 1 165 ? 8.657 -10.308 37.425 1.00 14.46 145 LEU A CA 1
ATOM 1103 C C . LEU A 1 165 ? 7.816 -10.126 36.191 1.00 14.23 145 LEU A C 1
ATOM 1104 O O . LEU A 1 165 ? 6.946 -9.238 36.147 1.00 14.47 145 LEU A O 1
ATOM 1109 N N . MET A 1 166 ? 8.062 -10.972 35.191 1.00 13.90 146 MET A N 1
ATOM 1110 C CA . MET A 1 166 ? 7.313 -10.906 33.939 1.00 13.38 146 MET A CA 1
ATOM 1111 C C . MET A 1 166 ? 5.828 -11.158 34.195 1.00 13.42 146 MET A C 1
ATOM 1112 O O . MET A 1 166 ? 5.474 -11.873 35.130 1.00 13.68 146 MET A O 1
ATOM 1117 N N . HIS A 1 167 ? 4.960 -10.544 33.394 1.00 12.55 147 HIS A N 1
ATOM 1118 C CA . HIS A 1 167 ? 3.522 -10.763 33.550 1.00 12.42 147 HIS A CA 1
ATOM 1119 C C . HIS A 1 167 ? 3.143 -12.167 33.077 1.00 13.09 147 HIS A C 1
ATOM 1120 O O . HIS A 1 167 ? 2.523 -12.937 33.815 1.00 13.75 147 HIS A O 1
ATOM 1127 N N . VAL A 1 168 ? 3.533 -12.489 31.848 1.00 12.79 148 VAL A N 1
ATOM 1128 C CA . VAL A 1 168 ? 3.293 -13.794 31.258 1.00 13.96 148 VAL A CA 1
ATOM 1129 C C . VAL A 1 168 ? 4.606 -14.308 30.682 1.00 14.43 148 VAL A C 1
ATOM 1130 O O . VAL A 1 168 ? 5.305 -13.583 29.951 1.00 13.80 148 VAL A O 1
ATOM 1134 N N . ASN A 1 169 ? 4.952 -15.550 31.012 1.00 15.39 149 ASN A N 1
ATOM 1135 C CA . ASN A 1 169 ? 6.120 -16.168 30.409 1.00 16.09 149 ASN A CA 1
ATOM 1136 C C . ASN A 1 169 ? 5.898 -16.341 28.913 1.00 16.74 149 ASN A C 1
ATOM 1137 O O . ASN A 1 169 ? 4.864 -16.867 28.478 1.00 16.96 149 ASN A O 1
ATOM 1142 N N . ASN A 1 170 ? 6.874 -15.888 28.134 1.00 17.09 150 ASN A N 1
ATOM 1143 C CA . ASN A 1 170 ? 6.744 -15.849 26.684 1.00 17.96 150 ASN A CA 1
ATOM 1144 C C . ASN A 1 170 ? 6.860 -17.229 26.052 1.00 18.74 150 ASN A C 1
ATOM 1145 O O . ASN A 1 170 ? 6.264 -17.498 25.016 1.00 19.47 150 ASN A O 1
ATOM 1150 N N . GLU A 1 171 ? 7.598 -18.115 26.697 1.00 19.43 151 GLU A N 1
ATOM 1151 C CA . GLU A 1 171 ? 7.781 -19.468 26.164 1.00 20.96 151 GLU A CA 1
ATOM 1152 C C . GLU A 1 171 ? 6.608 -20.411 26.467 1.00 21.44 151 GLU A C 1
ATOM 1153 O O . GLU A 1 171 ? 6.266 -21.263 25.637 1.00 22.51 151 GLU A O 1
ATOM 1159 N N . THR A 1 172 ? 5.992 -20.242 27.638 1.00 20.24 152 THR A N 1
ATOM 1160 C CA . THR A 1 172 ? 5.009 -21.199 28.150 1.00 20.87 152 THR A CA 1
ATOM 1161 C C . THR A 1 172 ? 3.584 -20.650 28.221 1.00 20.41 152 THR A C 1
ATOM 1162 O O . THR A 1 172 ? 2.623 -21.414 28.341 1.00 21.41 152 THR A O 1
ATOM 1166 N N . GLY A 1 173 ? 3.454 -19.330 28.178 1.00 18.78 153 GLY A N 1
ATOM 1167 C CA . GLY A 1 173 ? 2.163 -18.682 28.363 1.00 18.32 153 GLY A CA 1
ATOM 1168 C C . GLY A 1 173 ? 1.672 -18.621 29.803 1.00 18.37 153 GLY A C 1
ATOM 1169 O O . GLY A 1 173 ? 0.582 -18.125 30.053 1.00 19.02 153 GLY A O 1
ATOM 1170 N N . VAL A 1 174 ? 2.466 -19.109 30.752 1.00 18.10 154 VAL A N 1
ATOM 1171 C CA . VAL A 1 174 ? 2.052 -19.160 32.155 1.00 18.19 154 VAL A CA 1
ATOM 1172 C C . VAL A 1 174 ? 2.014 -17.768 32.806 1.00 16.95 154 VAL A C 1
ATOM 1173 O O . VAL A 1 174 ? 3.011 -17.058 32.840 1.00 15.90 154 VAL A O 1
ATOM 1177 N N . ILE A 1 175 ? 0.848 -17.397 33.321 1.00 17.19 155 ILE A N 1
ATOM 1178 C CA . ILE A 1 175 ? 0.641 -16.094 33.946 1.00 16.24 155 ILE A CA 1
ATOM 1179 C C . ILE A 1 175 ? 1.207 -16.075 35.372 1.00 16.63 155 ILE A C 1
ATOM 1180 O O . ILE A 1 175 ? 0.917 -16.953 36.180 1.00 17.32 155 ILE A O 1
ATOM 1185 N N . GLN A 1 176 ? 2.017 -15.061 35.655 1.00 16.01 156 GLN A N 1
ATOM 1186 C CA . GLN A 1 176 ? 2.610 -14.856 36.968 1.00 16.53 156 GLN A CA 1
ATOM 1187 C C . GLN A 1 176 ? 1.703 -13.964 37.810 1.00 16.80 156 GLN A C 1
ATOM 1188 O O . GLN A 1 176 ? 0.954 -13.150 37.267 1.00 16.71 156 GLN A O 1
ATOM 1194 N N . PRO A 1 177 ? 1.771 -14.105 39.142 1.00 17.71 157 PRO A N 1
ATOM 1195 C CA . PRO A 1 177 ? 0.869 -13.366 40.023 1.00 18.33 157 PRO A CA 1
ATOM 1196 C C . PRO A 1 177 ? 1.376 -11.953 40.330 1.00 17.89 157 PRO A C 1
ATOM 1197 O O . PRO A 1 177 ? 1.525 -11.589 41.506 1.00 18.32 157 PRO A O 1
ATOM 1201 N N . VAL A 1 178 ? 1.637 -11.170 39.280 1.00 16.94 158 VAL A N 1
ATOM 1202 C CA . VAL A 1 178 ? 2.156 -9.813 39.431 1.00 16.63 158 VAL A CA 1
ATOM 1203 C C . VAL A 1 178 ? 1.155 -8.859 40.092 1.00 17.62 158 VAL A C 1
ATOM 1204 O O . VAL A 1 178 ? 1.561 -7.896 40.742 1.00 17.96 158 VAL A O 1
ATOM 1208 N N . ALA A 1 179 ? -0.139 -9.133 39.942 1.00 18.70 159 ALA A N 1
ATOM 1209 C CA . ALA A 1 179 ? -1.178 -8.300 40.549 1.00 20.06 159 ALA A CA 1
ATOM 1210 C C . ALA A 1 179 ? -1.212 -8.438 42.076 1.00 21.42 159 ALA A C 1
ATOM 1211 O O . ALA A 1 179 ? -1.293 -7.437 42.784 1.00 21.75 159 ALA A O 1
ATOM 1213 N N . GLU A 1 180 ? -1.141 -9.670 42.574 1.00 22.71 160 GLU A N 1
ATOM 1214 C CA . GLU A 1 180 ? -1.053 -9.925 44.014 1.00 24.52 160 GLU A CA 1
ATOM 1215 C C . GLU A 1 180 ? 0.201 -9.301 44.625 1.00 23.86 160 GLU A C 1
ATOM 1216 O O . GLU A 1 180 ? 0.145 -8.706 45.701 1.00 24.86 160 GLU A O 1
ATOM 1222 N N . LEU A 1 181 ? 1.330 -9.446 43.935 1.00 22.50 161 LEU A N 1
ATOM 1223 C CA . LEU A 1 181 ? 2.602 -8.914 44.409 1.00 21.76 161 LEU A CA 1
ATOM 1224 C C . LEU A 1 181 ? 2.606 -7.402 44.466 1.00 20.92 161 LEU A C 1
ATOM 1225 O O . LEU A 1 181 ? 3.139 -6.823 45.400 1.00 20.98 161 LEU A O 1
ATOM 1230 N N . ALA A 1 182 ? 2.015 -6.769 43.457 1.00 20.23 162 ALA A N 1
ATOM 1231 C CA . ALA A 1 182 ? 1.869 -5.314 43.436 1.00 20.27 162 ALA A CA 1
ATOM 1232 C C . ALA A 1 182 ? 1.146 -4.807 44.692 1.00 21.64 162 ALA A C 1
ATOM 1233 O O . ALA A 1 182 ? 1.573 -3.834 45.302 1.00 22.11 162 ALA A O 1
ATOM 1235 N N . GLN A 1 183 ? 0.077 -5.481 45.100 1.00 22.41 163 GLN A N 1
ATOM 1236 C CA . GLN A 1 183 ? -0.648 -5.031 46.281 1.00 24.33 163 GLN A CA 1
ATOM 1237 C C . GLN A 1 183 ? 0.237 -5.073 47.537 1.00 24.91 163 GLN A C 1
ATOM 1238 O O . GLN A 1 183 ? 0.118 -4.213 48.404 1.00 25.95 163 GLN A O 1
ATOM 1244 N N . GLN A 1 184 ? 1.127 -6.058 47.624 1.00 24.54 164 GLN A N 1
ATOM 1245 C CA . GLN A 1 184 ? 2.011 -6.178 48.789 1.00 25.58 164 GLN A CA 1
ATOM 1246 C C . GLN A 1 184 ? 3.267 -5.303 48.710 1.00 24.29 164 GLN A C 1
ATOM 1247 O O . GLN A 1 184 ? 3.640 -4.677 49.696 1.00 25.74 164 GLN A O 1
ATOM 1253 N N . LEU A 1 185 ? 3.897 -5.237 47.542 1.00 22.11 165 LEU A N 1
ATOM 1254 C CA . LEU A 1 185 ? 5.125 -4.461 47.366 1.00 21.08 165 LEU A CA 1
ATOM 1255 C C . LEU A 1 185 ? 4.908 -2.949 47.397 1.00 20.76 165 LEU A C 1
ATOM 1256 O O . LEU A 1 185 ? 5.797 -2.216 47.814 1.00 20.84 165 LEU A O 1
ATOM 1261 N N . ARG A 1 186 ? 3.728 -2.504 46.960 1.00 20.28 166 ARG A N 1
ATOM 1262 C CA . ARG A 1 186 ? 3.350 -1.097 46.967 1.00 20.08 166 ARG A CA 1
ATOM 1263 C C . ARG A 1 186 ? 3.412 -0.498 48.379 1.00 21.55 166 ARG A C 1
ATOM 1264 O O . ARG A 1 186 ? 3.773 0.661 48.548 1.00 21.87 166 ARG A O 1
ATOM 1272 N N . ALA A 1 187 ? 3.085 -1.302 49.386 1.00 22.73 167 ALA A N 1
ATOM 1273 C CA . ALA A 1 187 ? 3.173 -0.881 50.791 1.00 24.20 167 ALA A CA 1
ATOM 1274 C C . ALA A 1 187 ? 4.604 -0.944 51.354 1.00 24.19 167 ALA A C 1
ATOM 1275 O O . ALA A 1 187 ? 4.806 -0.722 52.540 1.00 25.84 167 ALA A O 1
ATOM 1277 N N . THR A 1 188 ? 5.591 -1.243 50.510 1.00 22.50 168 THR A N 1
ATOM 1278 C CA . THR A 1 188 ? 6.992 -1.279 50.955 1.00 22.51 168 THR A CA 1
ATOM 1279 C C . THR A 1 188 ? 7.869 -0.288 50.166 1.00 21.15 168 THR A C 1
ATOM 1280 O O . THR A 1 188 ? 7.433 0.239 49.155 1.00 20.46 168 THR A O 1
ATOM 1284 N N . PRO A 1 189 ? 9.108 -0.033 50.626 1.00 21.40 169 PRO A N 1
ATOM 1285 C CA . PRO A 1 189 ? 10.033 0.819 49.847 1.00 20.39 169 PRO A CA 1
ATOM 1286 C C . PRO A 1 189 ? 10.535 0.184 48.541 1.00 18.54 169 PRO A C 1
ATOM 1287 O O . PRO A 1 189 ? 11.138 0.870 47.711 1.00 18.04 169 PRO A O 1
ATOM 1291 N N . THR A 1 190 ? 10.286 -1.109 48.368 1.00 17.77 170 THR A N 1
ATOM 1292 C CA . THR A 1 190 ? 10.738 -1.858 47.194 1.00 16.02 170 THR A CA 1
ATOM 1293 C C . THR A 1 190 ? 9.891 -1.545 45.942 1.00 14.80 170 THR A C 1
ATOM 1294 O O . THR A 1 190 ? 8.663 -1.491 46.011 1.00 14.38 170 THR A O 1
ATOM 1298 N N . TYR A 1 191 ? 10.554 -1.334 44.808 1.00 13.48 171 TYR A N 1
ATOM 1299 C CA . TYR A 1 191 ? 9.848 -1.124 43.541 1.00 12.60 171 TYR A CA 1
ATOM 1300 C C . TYR A 1 191 ? 9.526 -2.429 42.816 1.00 11.93 171 TYR A C 1
ATOM 1301 O O . TYR A 1 191 ? 10.277 -3.401 42.889 1.00 11.64 171 TYR A O 1
ATOM 1310 N N . LEU A 1 192 ? 8.385 -2.448 42.135 1.00 11.61 172 LEU A N 1
ATOM 1311 C CA . LEU A 1 192 ? 8.045 -3.573 41.282 1.00 11.18 172 LEU A CA 1
ATOM 1312 C C . LEU A 1 192 ? 8.103 -3.185 39.817 1.00 10.36 172 LEU A C 1
ATOM 1313 O O . LEU A 1 192 ? 7.459 -2.225 39.378 1.00 9.97 172 LEU A O 1
ATOM 1318 N N . HIS A 1 193 ? 8.898 -3.946 39.077 1.00 10.29 173 HIS A N 1
ATOM 1319 C CA . HIS A 1 193 ? 8.911 -3.882 37.630 1.00 10.01 173 HIS A CA 1
ATOM 1320 C C . HIS A 1 193 ? 8.257 -5.149 37.052 1.00 10.16 173 HIS A C 1
ATOM 1321 O O . HIS A 1 193 ? 8.524 -6.263 37.503 1.00 10.36 173 HIS A O 1
ATOM 1328 N N . VAL A 1 194 ? 7.402 -4.962 36.054 1.00 10.20 174 VAL A N 1
ATOM 1329 C CA . VAL A 1 194 ? 6.777 -6.066 35.350 1.00 10.26 174 VAL A CA 1
ATOM 1330 C C . VAL A 1 194 ? 7.085 -5.939 33.858 1.00 10.28 174 VAL A C 1
ATOM 1331 O O . VAL A 1 194 ? 6.774 -4.909 33.242 1.00 10.67 174 VAL A O 1
ATOM 1335 N N . ASP A 1 195 ? 7.745 -6.958 33.300 1.00 10.30 175 ASP A N 1
ATOM 1336 C CA . ASP A 1 195 ? 7.882 -7.127 31.842 1.00 10.19 175 ASP A CA 1
ATOM 1337 C C . ASP A 1 195 ? 6.559 -7.732 31.350 1.00 10.32 175 ASP A C 1
ATOM 1338 O O . ASP A 1 195 ? 6.330 -8.943 31.468 1.00 11.04 175 ASP A O 1
ATOM 1343 N N . ALA A 1 196 ? 5.686 -6.876 30.827 1.00 9.80 176 ALA A N 1
ATOM 1344 C CA . ALA A 1 196 ? 4.359 -7.291 30.395 1.00 10.49 176 ALA A CA 1
ATOM 1345 C C . ALA A 1 196 ? 4.250 -7.402 28.877 1.00 10.94 176 ALA A C 1
ATOM 1346 O O . ALA A 1 196 ? 3.154 -7.301 28.326 1.00 11.29 176 ALA A O 1
ATOM 1348 N N . ALA A 1 197 ? 5.380 -7.607 28.209 1.00 10.98 177 ALA A N 1
ATOM 1349 C CA . ALA A 1 197 ? 5.400 -7.705 26.744 1.00 12.10 177 ALA A CA 1
ATOM 1350 C C . ALA A 1 197 ? 4.414 -8.757 26.240 1.00 12.79 177 ALA A C 1
ATOM 1351 O O . ALA A 1 197 ? 3.771 -8.566 25.217 1.00 13.10 177 ALA A O 1
ATOM 1353 N N . GLN A 1 198 ? 4.282 -9.847 26.985 1.00 13.85 178 GLN A N 1
ATOM 1354 C CA . GLN A 1 198 ? 3.300 -10.883 26.665 1.00 15.66 178 GLN A CA 1
ATOM 1355 C C . GLN A 1 198 ? 1.987 -10.802 27.457 1.00 15.74 178 GLN A C 1
ATOM 1356 O O . GLN A 1 198 ? 1.102 -11.626 27.265 1.00 17.47 178 GLN A O 1
ATOM 1362 N N . GLY A 1 199 ? 1.853 -9.831 28.347 1.00 15.15 179 GLY A N 1
ATOM 1363 C CA . GLY A 1 199 ? 0.634 -9.732 29.143 1.00 15.13 179 GLY A CA 1
ATOM 1364 C C . GLY A 1 199 ? -0.244 -8.551 28.783 1.00 14.89 179 GLY A C 1
ATOM 1365 O O . GLY A 1 199 ? -1.473 -8.634 28.882 1.00 15.58 179 GLY A O 1
ATOM 1366 N N . TYR A 1 200 ? 0.385 -7.445 28.383 1.00 13.70 180 TYR A N 1
ATOM 1367 C CA . TYR A 1 200 ? -0.345 -6.248 28.025 1.00 13.39 180 TYR A CA 1
ATOM 1368 C C . TYR A 1 200 ? -1.423 -6.588 26.993 1.00 14.06 180 TYR A C 1
ATOM 1369 O O . TYR A 1 200 ? -1.158 -7.303 26.030 1.00 13.96 180 TYR A O 1
ATOM 1378 N N . GLY A 1 201 ? -2.634 -6.083 27.219 1.00 14.81 181 GLY A N 1
ATOM 1379 C CA . GLY A 1 201 ? -3.778 -6.352 26.343 1.00 15.99 181 GLY A CA 1
ATOM 1380 C C . GLY A 1 201 ? -4.449 -7.698 26.585 1.00 17.23 181 GLY A C 1
ATOM 1381 O O . GLY A 1 201 ? -5.658 -7.831 26.450 1.00 18.40 181 GLY A O 1
ATOM 1382 N N . LYS A 1 202 ? -3.668 -8.704 26.953 1.00 17.29 182 LYS A N 1
ATOM 1383 C CA . LYS A 1 202 ? -4.191 -10.061 27.066 1.00 18.46 182 LYS A CA 1
ATOM 1384 C C . LYS A 1 202 ? -4.797 -10.397 28.425 1.00 18.88 182 LYS A C 1
ATOM 1385 O O . LYS A 1 202 ? -5.775 -11.144 28.500 1.00 19.93 182 LYS A O 1
ATOM 1391 N N . VAL A 1 203 ? -4.230 -9.826 29.484 1.00 18.05 183 VAL A N 1
ATOM 1392 C CA . VAL A 1 203 ? -4.789 -9.926 30.829 1.00 18.59 183 VAL A CA 1
ATOM 1393 C C . VAL A 1 203 ? -4.913 -8.506 31.427 1.00 18.29 183 VAL A C 1
ATOM 1394 O O . VAL A 1 203 ? -4.203 -8.168 32.377 1.00 18.06 183 VAL A O 1
ATOM 1398 N N . PRO A 1 204 ? -5.822 -7.668 30.877 1.00 18.57 184 PRO A N 1
ATOM 1399 C CA . PRO A 1 204 ? -5.763 -6.226 31.184 1.00 17.82 184 PRO A CA 1
ATOM 1400 C C . PRO A 1 204 ? -5.841 -5.903 32.675 1.00 17.87 184 PRO A C 1
ATOM 1401 O O . PRO A 1 204 ? -5.057 -5.083 33.151 1.00 17.05 184 PRO A O 1
ATOM 1405 N N . GLY A 1 205 ? -6.768 -6.553 33.391 1.00 18.81 185 GLY A N 1
ATOM 1406 C CA . GLY A 1 205 ? -7.026 -6.290 34.811 1.00 19.13 185 GLY A CA 1
ATOM 1407 C C . GLY A 1 205 ? -5.799 -6.244 35.717 1.00 18.28 185 GLY A C 1
ATOM 1408 O O . GLY A 1 205 ? -5.721 -5.400 36.626 1.00 18.04 185 GLY A O 1
ATOM 1409 N N . ASP A 1 206 ? -4.841 -7.133 35.455 1.00 17.34 186 ASP A N 1
ATOM 1410 C CA . ASP A 1 206 ? -3.634 -7.255 36.274 1.00 17.33 186 ASP A CA 1
ATOM 1411 C C . ASP A 1 206 ? -2.746 -6.020 36.237 1.00 16.33 186 ASP A C 1
ATOM 1412 O O . ASP A 1 206 ? -2.020 -5.763 37.186 1.00 16.53 186 ASP A O 1
ATOM 1417 N N . LEU A 1 207 ? -2.788 -5.276 35.134 1.00 15.77 187 LEU A N 1
ATOM 1418 C CA . LEU A 1 207 ? -1.870 -4.160 34.928 1.00 14.69 187 LEU A CA 1
ATOM 1419 C C . LEU A 1 207 ? -2.426 -2.811 35.372 1.00 15.27 187 LEU A C 1
ATOM 1420 O O . LEU A 1 207 ? -1.718 -1.799 35.322 1.00 15.01 187 LEU A O 1
ATOM 1425 N N . THR A 1 208 ? -3.679 -2.806 35.834 1.00 15.95 188 THR A N 1
ATOM 1426 C CA . THR A 1 208 ? -4.267 -1.626 36.459 1.00 16.55 188 THR A CA 1
ATOM 1427 C C . THR A 1 208 ? -3.856 -1.520 37.935 1.00 17.22 188 THR A C 1
ATOM 1428 O O . THR A 1 208 ? -4.149 -0.528 38.601 1.00 18.64 188 THR A O 1
ATOM 1432 N N . THR A 1 209 ? -3.161 -2.537 38.432 1.00 16.92 189 THR A N 1
ATOM 1433 C CA . THR A 1 209 ? -2.675 -2.576 39.816 1.00 17.64 189 THR A CA 1
ATOM 1434 C C . THR A 1 209 ? -1.418 -1.697 39.978 1.00 16.95 189 THR A C 1
ATOM 1435 O O . THR A 1 209 ? -0.733 -1.426 38.992 1.00 15.93 189 THR A O 1
ATOM 1439 N N . PRO A 1 210 ? -1.104 -1.254 41.218 1.00 17.62 190 PRO A N 1
ATOM 1440 C CA . PRO A 1 210 ? -0.022 -0.269 41.338 1.00 17.00 190 PRO A CA 1
ATOM 1441 C C . PRO A 1 210 ? 1.390 -0.840 41.195 1.00 16.27 190 PRO A C 1
ATOM 1442 O O . PRO A 1 210 ? 2.242 -0.611 42.049 1.00 16.65 190 PRO A O 1
ATOM 1446 N N . ILE A 1 211 ? 1.622 -1.559 40.100 1.00 15.44 191 ILE A N 1
ATOM 1447 C CA . ILE A 1 211 ? 2.956 -1.911 39.637 1.00 14.54 191 ILE A CA 1
ATOM 1448 C C . ILE A 1 211 ? 3.724 -0.624 39.322 1.00 14.58 191 ILE A C 1
ATOM 1449 O O . ILE A 1 211 ? 3.220 0.233 38.593 1.00 14.84 191 ILE A O 1
ATOM 1454 N N . ASP A 1 212 ? 4.941 -0.488 39.853 1.00 14.48 192 ASP A N 1
ATOM 1455 C CA . ASP A 1 212 ? 5.714 0.735 39.636 1.00 14.38 192 ASP A CA 1
ATOM 1456 C C . ASP A 1 212 ? 6.132 0.934 38.195 1.00 13.35 192 ASP A C 1
ATOM 1457 O O . ASP A 1 212 ? 5.948 2.023 37.650 1.00 13.48 192 ASP A O 1
ATOM 1462 N N . MET A 1 213 ? 6.701 -0.107 37.583 1.00 12.36 193 MET A N 1
ATOM 1463 C CA . MET A 1 213 ? 7.160 -0.015 36.195 1.00 11.59 193 MET A CA 1
ATOM 1464 C C . MET A 1 213 ? 6.671 -1.166 35.337 1.00 10.90 193 MET A C 1
ATOM 1465 O O . MET A 1 213 ? 6.796 -2.328 35.712 1.00 10.97 193 MET A O 1
ATOM 1470 N N . ILE A 1 214 ? 6.113 -0.833 34.179 1.00 10.50 194 ILE A N 1
ATOM 1471 C CA . ILE A 1 214 ? 5.589 -1.839 33.256 1.00 10.08 194 ILE A CA 1
ATOM 1472 C C . ILE A 1 214 ? 6.206 -1.629 31.880 1.00 9.94 194 ILE A C 1
ATOM 1473 O O . ILE A 1 214 ? 6.077 -0.535 31.295 1.00 10.37 194 ILE A O 1
ATOM 1478 N N . SER A 1 215 ? 6.864 -2.670 31.367 1.00 9.41 195 SER A N 1
ATOM 1479 C CA . SER A 1 215 ? 7.393 -2.656 30.001 1.00 9.59 195 SER A CA 1
ATOM 1480 C C . SER A 1 215 ? 6.388 -3.278 29.046 1.00 10.06 195 SER A C 1
ATOM 1481 O O . SER A 1 215 ? 5.827 -4.341 29.333 1.00 10.09 195 SER A O 1
ATOM 1484 N N . ILE A 1 216 ? 6.177 -2.609 27.913 1.00 10.41 196 ILE A N 1
ATOM 1485 C CA . ILE A 1 216 ? 5.186 -3.004 26.9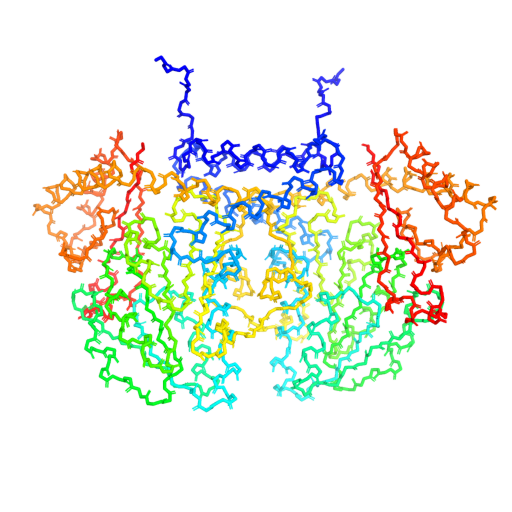18 1.00 11.27 196 ILE A CA 1
ATOM 1486 C C . ILE A 1 216 ? 5.873 -3.144 25.562 1.00 11.97 196 ILE A C 1
ATOM 1487 O O . ILE A 1 216 ? 6.716 -2.316 25.197 1.00 12.21 196 ILE A O 1
ATOM 1492 N N . SER A 1 217 ? 5.524 -4.195 24.821 1.00 12.09 197 SER A N 1
ATOM 1493 C CA . SER A 1 217 ? 6.055 -4.391 23.485 1.00 12.53 197 SER A CA 1
ATOM 1494 C C . SER A 1 217 ? 4.979 -4.215 22.421 1.00 13.66 197 SER A C 1
ATOM 1495 O O . SER A 1 217 ? 3.903 -4.821 22.491 1.00 14.27 197 SER A O 1
ATOM 1498 N N . GLY A 1 218 ? 5.280 -3.418 21.409 1.00 14.03 198 GLY A N 1
ATOM 1499 C CA . GLY A 1 218 ? 4.324 -3.204 20.334 1.00 15.08 198 GLY A CA 1
ATOM 1500 C C . GLY A 1 218 ? 3.983 -4.447 19.537 1.00 15.70 198 GLY A C 1
ATOM 1501 O O . GLY A 1 218 ? 2.806 -4.770 19.370 1.00 16.03 198 GLY A O 1
ATOM 1502 N N . HIS A 1 219 ? 4.998 -5.157 19.044 1.00 16.00 199 HIS A N 1
ATOM 1503 C CA . HIS A 1 219 ? 4.734 -6.223 18.071 1.00 17.31 199 HIS A CA 1
ATOM 1504 C C . HIS A 1 219 ? 4.071 -7.457 18.679 1.00 17.66 199 HIS A C 1
ATOM 1505 O O . HIS A 1 219 ? 3.476 -8.268 17.963 1.00 18.67 199 HIS A O 1
ATOM 1512 N N . LYS A 1 220 ? 4.156 -7.578 20.000 1.00 17.07 200 LYS A N 1
ATOM 1513 C CA . LYS A 1 220 ? 3.447 -8.615 20.726 1.00 17.45 200 LYS A CA 1
ATOM 1514 C C . LYS A 1 220 ? 1.931 -8.455 20.681 1.00 17.83 200 LYS A C 1
ATOM 1515 O O . LYS A 1 220 ? 1.210 -9.449 20.770 1.00 18.85 200 LYS A O 1
ATOM 1521 N N . ILE A 1 221 ? 1.447 -7.222 20.553 1.00 17.59 201 ILE A N 1
ATOM 1522 C CA . ILE A 1 221 ? 0.003 -6.976 20.375 1.00 17.92 201 ILE A CA 1
ATOM 1523 C C . ILE A 1 221 ? -0.406 -6.573 18.955 1.00 18.56 201 ILE A C 1
ATOM 1524 O O . ILE A 1 221 ? -1.472 -5.992 18.750 1.00 19.29 201 ILE A O 1
ATOM 1529 N N . GLY A 1 222 ? 0.432 -6.892 17.976 1.00 18.51 202 GLY A N 1
ATOM 1530 C CA . GLY A 1 222 ? 0.114 -6.623 16.573 1.00 19.31 202 GLY A CA 1
ATOM 1531 C C . GLY A 1 222 ? 0.448 -5.244 16.025 1.00 19.10 202 GLY A C 1
ATOM 1532 O O . GLY A 1 222 ? -0.033 -4.872 14.960 1.00 20.26 202 GLY A O 1
ATOM 1533 N N . ALA A 1 223 ? 1.256 -4.475 16.745 1.00 17.86 203 ALA A N 1
ATOM 1534 C CA . ALA A 1 223 ? 1.795 -3.233 16.194 1.00 18.15 203 ALA A CA 1
ATOM 1535 C C . ALA A 1 223 ? 3.097 -3.544 15.445 1.00 18.48 203 ALA A C 1
ATOM 1536 O O . ALA A 1 223 ? 3.620 -4.650 15.574 1.00 18.04 203 ALA A O 1
ATOM 1538 N N . PRO A 1 224 ? 3.628 -2.585 14.648 1.00 19.54 204 PRO A N 1
ATOM 1539 C CA . PRO A 1 224 ? 4.931 -2.847 14.003 1.00 20.01 204 PRO A CA 1
ATOM 1540 C C . PRO A 1 224 ? 6.067 -3.094 15.009 1.00 19.19 204 PRO A C 1
ATOM 1541 O O . PRO A 1 224 ? 5.987 -2.642 16.146 1.00 18.96 204 PRO A O 1
ATOM 1545 N N . LYS A 1 225 ? 7.102 -3.823 14.603 1.00 19.48 205 LYS A N 1
ATOM 1546 C CA . LYS A 1 225 ? 8.315 -3.943 15.407 1.00 19.03 205 LYS A CA 1
ATOM 1547 C C . LYS A 1 225 ? 8.985 -2.578 15.501 1.00 18.83 205 LYS A C 1
ATOM 1548 O O . LYS A 1 225 ? 8.848 -1.755 14.588 1.00 19.75 205 LYS A O 1
ATOM 1554 N N . GLY A 1 226 ? 9.696 -2.341 16.604 1.00 17.59 206 GLY A N 1
ATOM 1555 C CA . GLY A 1 226 ? 10.508 -1.131 16.762 1.00 16.96 206 GLY A CA 1
ATOM 1556 C C . GLY A 1 226 ? 9.909 -0.070 17.671 1.00 15.65 206 GLY A C 1
ATOM 1557 O O . GLY A 1 226 ? 10.376 1.069 17.711 1.00 15.63 206 GLY A O 1
ATOM 1558 N N . VAL A 1 227 ? 8.879 -0.449 18.415 1.00 14.35 207 VAL A N 1
ATOM 1559 C CA . VAL A 1 227 ? 8.236 0.473 19.333 1.00 13.05 207 VAL A CA 1
ATOM 1560 C C . VAL A 1 227 ? 7.715 -0.256 20.553 1.00 12.20 207 VAL A C 1
ATOM 1561 O O . VAL A 1 227 ? 7.228 -1.400 20.463 1.00 12.56 207 VAL A O 1
ATOM 1565 N N . GLY A 1 228 ? 7.840 0.411 21.694 1.00 11.14 208 GLY A N 1
ATOM 1566 C CA . GLY A 1 228 ? 7.309 -0.080 22.955 1.00 9.94 208 GLY A CA 1
ATOM 1567 C C . GLY A 1 228 ? 7.012 1.076 23.886 1.00 9.75 208 GLY A C 1
ATOM 1568 O O . GLY A 1 228 ? 6.980 2.246 23.470 1.00 10.52 208 GLY A O 1
ATOM 1569 N N . ALA A 1 229 ? 6.810 0.761 25.156 1.00 8.81 209 ALA A N 1
ATOM 1570 C CA . ALA A 1 229 ? 6.477 1.788 26.126 1.00 8.94 209 ALA A CA 1
ATOM 1571 C C . ALA A 1 229 ? 6.941 1.376 27.496 1.00 8.48 209 ALA A C 1
ATOM 1572 O O . ALA A 1 229 ? 7.121 0.196 27.757 1.00 8.54 209 ALA A O 1
ATOM 1574 N N . LEU A 1 230 ? 7.169 2.355 28.359 1.00 8.85 210 LEU A N 1
ATOM 1575 C CA . LEU A 1 230 ? 7.462 2.087 29.758 1.00 9.35 210 LEU A CA 1
ATOM 1576 C C . LEU A 1 230 ? 6.595 2.960 30.663 1.00 10.19 210 LEU A C 1
ATOM 1577 O O . LEU A 1 230 ? 6.612 4.190 30.578 1.00 10.50 210 LEU A O 1
ATOM 1582 N N . VAL A 1 231 ? 5.824 2.312 31.521 1.00 11.00 211 VAL A N 1
ATOM 1583 C CA . VAL A 1 231 ? 5.056 3.040 32.520 1.00 12.10 211 VAL A CA 1
ATOM 1584 C C . VAL A 1 231 ? 5.919 3.192 33.766 1.00 12.53 211 VAL A C 1
ATOM 1585 O O . VAL A 1 231 ? 6.542 2.226 34.224 1.00 12.12 211 VAL A O 1
ATOM 1589 N N . THR A 1 232 ? 5.984 4.419 34.271 1.00 13.38 212 THR A N 1
ATOM 1590 C CA . THR A 1 232 ? 6.640 4.731 35.538 1.00 14.51 212 THR A CA 1
ATOM 1591 C C . THR A 1 232 ? 5.641 5.489 36.420 1.00 15.70 212 THR A C 1
ATOM 1592 O O . THR A 1 232 ? 5.428 6.695 36.231 1.00 16.44 212 THR A O 1
ATOM 1596 N N . ARG A 1 233 ? 5.037 4.787 37.376 1.00 16.03 213 ARG A N 1
ATOM 1597 C CA . ARG A 1 233 ? 4.012 5.381 38.234 1.00 17.52 213 ARG A CA 1
ATOM 1598 C C . ARG A 1 233 ? 4.610 6.276 39.309 1.00 18.87 213 ARG A C 1
ATOM 1599 O O . ARG A 1 233 ? 5.685 6.001 39.811 1.00 18.51 213 ARG A O 1
ATOM 1607 N N . ARG A 1 234 ? 3.893 7.345 39.642 1.00 20.85 214 ARG A N 1
ATOM 1608 C CA . ARG A 1 234 ? 4.145 8.152 40.834 1.00 23.15 214 ARG A CA 1
ATOM 1609 C C . ARG A 1 234 ? 3.667 7.424 42.085 1.00 24.20 214 ARG A C 1
ATOM 1610 O O . ARG A 1 234 ? 2.661 6.708 42.043 1.00 24.39 214 ARG A O 1
ATOM 1618 N N . ARG A 1 235 ? 4.373 7.634 43.192 1.00 25.56 215 ARG A N 1
ATOM 1619 C CA . ARG A 1 235 ? 3.888 7.254 44.514 1.00 27.55 215 ARG A CA 1
ATOM 1620 C C . ARG A 1 235 ? 3.602 8.529 45.291 1.00 30.38 215 ARG A C 1
ATOM 1621 O O . ARG A 1 235 ? 4.506 9.336 45.523 1.00 30.94 215 ARG A O 1
ATOM 1629 N N . GLU A 1 236 ? 2.342 8.687 45.691 1.00 33.11 216 GLU A N 1
ATOM 1630 C CA . GLU A 1 236 ? 1.835 9.890 46.354 1.00 36.45 216 GLU A CA 1
ATOM 1631 C C . GLU A 1 236 ? 2.513 10.256 47.671 1.00 38.63 216 GLU A C 1
ATOM 1632 O O . GLU A 1 236 ? 2.684 11.438 47.958 1.00 40.26 216 GLU A O 1
ATOM 1638 N N . GLU A 1 237 ? 2.874 9.259 48.479 1.00 39.70 217 GLU A N 1
ATOM 1639 C CA . GLU A 1 237 ? 3.488 9.526 49.791 1.00 42.02 217 GLU A CA 1
ATOM 1640 C C . GLU A 1 237 ? 4.835 10.203 49.620 1.00 42.40 217 GLU A C 1
ATOM 1641 O O . GLU A 1 237 ? 5.172 11.128 50.362 1.00 44.13 217 GLU A O 1
ATOM 1647 N N . MET A 1 238 ? 5.596 9.718 48.640 1.00 41.33 218 MET A N 1
ATOM 1648 C CA . MET A 1 238 ? 6.972 10.134 48.404 1.00 41.84 218 MET A CA 1
ATOM 1649 C C . MET A 1 238 ? 6.971 11.465 47.682 1.00 42.47 218 MET A C 1
ATOM 1650 O O . MET A 1 238 ? 7.218 11.512 46.475 1.00 42.31 218 MET A O 1
ATOM 1655 N N . ASP A 1 239 ? 6.743 12.543 48.429 1.00 44.29 219 ASP A N 1
ATOM 1656 C CA . ASP A 1 239 ? 6.334 13.840 47.870 1.00 45.19 219 ASP A CA 1
ATOM 1657 C C . ASP A 1 239 ? 5.281 13.647 46.761 1.00 43.81 219 ASP A C 1
ATOM 1658 O O . ASP A 1 239 ? 4.079 13.733 47.036 1.00 45.10 219 ASP A O 1
ATOM 1663 N N . ASP A 1 240 ? 5.728 13.385 45.532 1.00 41.50 220 ASP A N 1
ATOM 1664 C CA . ASP A 1 240 ? 4.863 12.859 44.463 1.00 39.76 220 ASP A CA 1
ATOM 1665 C C . ASP A 1 240 ? 5.753 12.268 43.360 1.00 37.20 220 ASP A C 1
ATOM 1666 O O . ASP A 1 240 ? 5.443 12.369 42.179 1.00 36.43 220 ASP A O 1
ATOM 1671 N N . GLU A 1 241 ? 6.864 11.657 43.772 1.00 35.59 221 GLU A N 1
ATOM 1672 C CA . GLU A 1 241 ? 7.930 11.227 42.867 1.00 33.46 221 GLU A CA 1
ATOM 1673 C C . GLU A 1 241 ? 7.508 10.080 41.969 1.00 30.88 221 GLU A C 1
ATOM 1674 O O . GLU A 1 241 ? 6.830 9.154 42.414 1.00 29.82 221 GLU A O 1
ATOM 1680 N N . ARG A 1 242 ? 7.932 10.120 40.708 1.00 29.20 222 ARG A N 1
ATOM 1681 C CA . ARG A 1 242 ? 7.938 8.890 39.916 1.00 27.13 222 ARG A CA 1
ATOM 1682 C C . ARG A 1 242 ? 9.139 8.089 40.390 1.00 25.46 222 ARG A C 1
ATOM 1683 O O . ARG A 1 242 ? 9.944 8.567 41.193 1.00 25.51 222 ARG A O 1
ATOM 1691 N N . VAL A 1 243 ? 9.238 6.858 39.912 1.00 23.60 223 VAL A N 1
ATOM 1692 C CA . VAL A 1 243 ? 10.410 6.030 40.161 1.00 22.31 223 VAL A CA 1
ATOM 1693 C C . VAL A 1 243 ? 11.664 6.881 39.964 1.00 21.51 223 VAL A C 1
ATOM 1694 O O . VAL A 1 243 ? 11.765 7.607 38.978 1.00 21.15 223 VAL A O 1
ATOM 1698 N N . PRO A 1 244 ? 12.600 6.836 40.927 1.00 21.21 224 PRO A N 1
ATOM 1699 C CA . PRO A 1 244 ? 13.790 7.676 40.796 1.00 21.26 224 PRO A CA 1
ATOM 1700 C C . PRO A 1 244 ? 14.786 7.064 39.800 1.00 20.04 224 PRO A C 1
ATOM 1701 O O . PRO A 1 244 ? 15.873 6.639 40.178 1.00 19.79 224 PRO A O 1
ATOM 1705 N N . LEU A 1 245 ? 14.377 7.015 38.536 1.00 18.81 225 LEU A N 1
ATOM 1706 C CA . LEU A 1 245 ? 15.206 6.491 37.466 1.00 18.48 225 LEU A CA 1
ATOM 1707 C C . LEU A 1 245 ? 16.206 7.532 36.990 1.00 19.07 225 LEU A C 1
ATOM 1708 O O . LEU A 1 245 ? 15.903 8.719 36.924 1.00 19.53 225 LEU A O 1
ATOM 1713 N N . GLU A 1 246 ? 17.408 7.078 36.670 1.00 19.13 226 GLU A N 1
ATOM 1714 C CA . GLU A 1 246 ? 18.338 7.907 35.936 1.00 20.38 226 GLU A CA 1
ATOM 1715 C C . GLU A 1 246 ? 18.522 7.375 34.519 1.00 19.05 226 GLU A C 1
ATOM 1716 O O . GLU A 1 246 ? 18.448 6.177 34.304 1.00 17.88 226 GLU A O 1
ATOM 1722 N N . PRO A 1 247 ? 18.723 8.282 33.547 1.00 19.34 227 PRO A N 1
ATOM 1723 C CA . PRO A 1 247 ? 18.905 7.895 32.152 1.00 18.97 227 PRO A CA 1
ATOM 1724 C C . PRO A 1 247 ? 20.147 7.043 31.917 1.00 18.91 227 PRO A C 1
ATOM 1725 O O . PRO A 1 247 ? 21.140 7.168 32.631 1.00 19.86 227 PRO A O 1
ATOM 1729 N N . ILE A 1 248 ? 20.076 6.179 30.915 1.00 18.13 228 ILE A N 1
ATOM 1730 C CA . ILE A 1 248 ? 21.231 5.403 30.501 1.00 18.46 228 ILE A CA 1
ATOM 1731 C C . ILE A 1 248 ? 21.767 5.951 29.190 1.00 19.07 228 ILE A C 1
ATOM 1732 O O . ILE A 1 248 ? 22.858 5.594 28.773 1.00 19.29 228 ILE A O 1
ATOM 1737 N N . MET A 1 249 ? 20.991 6.836 28.565 1.00 19.04 229 MET A N 1
ATOM 1738 C CA . MET A 1 249 ? 21.436 7.577 27.386 1.00 20.35 229 MET A CA 1
ATOM 1739 C C . MET A 1 249 ? 21.160 9.069 27.541 1.00 20.37 229 MET A C 1
ATOM 1740 O O . MET A 1 249 ? 20.301 9.460 28.324 1.00 20.39 229 MET A O 1
ATOM 1745 N N . PHE A 1 250 ? 21.865 9.896 26.775 1.00 20.98 230 PHE A N 1
ATOM 1746 C CA . PHE A 1 250 ? 21.820 11.345 26.953 1.00 21.89 230 PHE A CA 1
ATOM 1747 C C . PHE A 1 250 ? 21.823 12.092 25.637 1.00 23.20 230 PHE A C 1
ATOM 1748 O O . PHE A 1 250 ? 22.371 11.620 24.637 1.00 23.51 230 PHE A O 1
ATOM 1756 N N . GLY A 1 251 ? 21.218 13.272 25.652 1.00 24.07 231 GLY A N 1
ATOM 1757 C CA . GLY A 1 251 ? 21.237 14.149 24.494 1.00 25.93 231 GLY A CA 1
ATOM 1758 C C . GLY A 1 251 ? 19.859 14.468 23.966 1.00 25.89 231 GLY A C 1
ATOM 1759 O O . GLY A 1 251 ? 19.421 13.903 22.975 1.00 25.88 231 GLY A O 1
ATOM 1760 N N . GLY A 1 252 ? 19.181 15.393 24.623 1.00 26.61 232 GLY A N 1
ATOM 1761 C CA . GLY A 1 252 ? 17.836 15.768 24.223 1.00 26.94 232 GLY A CA 1
ATOM 1762 C C . GLY A 1 252 ? 16.909 15.655 25.406 1.00 26.06 232 GLY A C 1
ATOM 1763 O O . GLY A 1 252 ? 17.158 14.876 26.326 1.00 24.72 232 GLY A O 1
ATOM 1764 N N . GLY A 1 253 ? 15.846 16.448 25.390 1.00 26.80 233 GLY A N 1
ATOM 1765 C CA . GLY A 1 253 ? 14.873 16.414 26.475 1.00 26.50 233 GLY A CA 1
ATOM 1766 C C . GLY A 1 253 ? 13.791 15.359 26.323 1.00 25.04 233 GLY A C 1
ATOM 1767 O O . GLY A 1 253 ? 12.984 15.184 27.226 1.00 24.88 233 GLY A O 1
ATOM 1768 N N . GLN A 1 254 ? 13.784 14.648 25.195 1.00 24.51 234 GLN A N 1
ATOM 1769 C CA . GLN A 1 254 ? 12.661 13.770 24.823 1.00 23.22 234 GLN A CA 1
ATOM 1770 C C . GLN A 1 254 ? 12.352 12.712 25.872 1.00 21.74 234 GLN A C 1
ATOM 1771 O O . GLN A 1 254 ? 13.249 12.227 26.566 1.00 20.72 234 GLN A O 1
ATOM 1777 N N . GLU A 1 255 ? 11.063 12.374 25.967 1.00 21.24 235 GLU A N 1
ATOM 1778 C CA . GLU A 1 255 ? 10.545 11.344 26.869 1.00 19.99 235 GLU A CA 1
ATOM 1779 C C . GLU A 1 255 ? 11.042 11.527 28.306 1.00 19.99 235 GLU A C 1
ATOM 1780 O O . GLU A 1 255 ? 11.564 10.596 28.932 1.00 18.56 235 GLU A O 1
ATOM 1786 N N . ARG A 1 256 ? 10.866 12.754 28.800 1.00 21.38 236 ARG A N 1
ATOM 1787 C CA . ARG A 1 256 ? 11.251 13.161 30.156 1.00 22.58 236 ARG A CA 1
ATOM 1788 C C . ARG A 1 256 ? 12.736 12.926 30.427 1.00 22.39 236 ARG A C 1
ATOM 1789 O O . ARG A 1 256 ? 13.124 12.591 31.553 1.00 22.24 236 ARG A O 1
ATOM 1797 N N . LYS A 1 257 ? 13.554 13.101 29.385 1.00 22.36 237 LYS A N 1
ATOM 1798 C CA . LYS A 1 257 ? 14.995 12.814 29.429 1.00 22.57 237 LYS A CA 1
ATOM 1799 C C . LYS A 1 257 ? 15.330 11.329 29.562 1.00 20.92 237 LYS A C 1
ATOM 1800 O O . LYS A 1 257 ? 16.505 10.968 29.487 1.00 21.25 237 LYS A O 1
ATOM 1806 N N . LEU A 1 258 ? 14.325 10.474 29.765 1.00 19.24 238 LEU A N 1
ATOM 1807 C CA . LEU A 1 258 ? 14.584 9.048 29.980 1.00 17.87 238 LEU A CA 1
ATOM 1808 C C . LEU A 1 258 ? 14.915 8.311 28.699 1.00 17.44 238 LEU A C 1
ATOM 1809 O O . LEU A 1 258 ? 15.511 7.239 28.742 1.00 17.35 238 LEU A O 1
ATOM 1814 N N . ARG A 1 259 ? 14.509 8.873 27.562 1.00 17.44 239 ARG A N 1
ATOM 1815 C CA . ARG A 1 259 ? 14.770 8.263 26.256 1.00 16.65 239 ARG A CA 1
ATOM 1816 C C . ARG A 1 259 ? 14.969 9.368 25.214 1.00 17.48 239 ARG A C 1
ATOM 1817 O O . ARG A 1 259 ? 14.027 9.728 24.497 1.00 17.70 239 ARG A O 1
ATOM 1825 N N . PRO A 1 260 ? 16.196 9.907 25.119 1.00 17.78 240 PRO A N 1
ATOM 1826 C CA . PRO A 1 260 ? 16.497 10.949 24.148 1.00 19.23 240 PRO A CA 1
ATOM 1827 C C . PRO A 1 260 ? 16.530 10.440 22.701 1.00 19.38 240 PRO A C 1
ATOM 1828 O O . PRO A 1 260 ? 16.575 9.243 22.465 1.00 18.36 240 PRO A O 1
ATOM 1832 N N . GLY A 1 261 ? 16.528 11.366 21.751 1.00 21.06 241 GLY A N 1
ATOM 1833 C CA . GLY A 1 261 ? 16.409 11.033 20.339 1.00 22.14 241 GLY A CA 1
ATOM 1834 C C . GLY A 1 261 ? 14.952 11.062 19.923 1.00 22.27 241 GLY A C 1
ATOM 1835 O O . GLY A 1 261 ? 14.080 11.360 20.739 1.00 21.55 241 GLY A O 1
ATOM 1836 N N . THR A 1 262 ? 14.688 10.742 18.658 1.00 23.15 242 THR A N 1
ATOM 1837 C CA . THR A 1 262 ? 13.335 10.804 18.112 1.00 23.66 242 THR A CA 1
ATOM 1838 C C . THR A 1 262 ? 12.835 9.409 17.731 1.00 22.82 242 THR A C 1
ATOM 1839 O O . THR A 1 262 ? 13.485 8.695 16.964 1.00 23.41 242 THR A O 1
ATOM 1843 N N . LEU A 1 263 ? 11.690 9.018 18.278 1.00 22.01 243 LEU A N 1
ATOM 1844 C CA . LEU A 1 263 ? 11.043 7.755 17.899 1.00 21.33 243 LEU A CA 1
ATOM 1845 C C . LEU A 1 263 ? 10.199 7.969 16.647 1.00 21.60 243 LEU A C 1
ATOM 1846 O O . LEU A 1 263 ? 9.751 9.086 16.395 1.00 22.76 243 LEU A O 1
ATOM 1851 N N . PRO A 1 264 ? 9.981 6.906 15.850 1.00 20.84 244 PRO A N 1
ATOM 1852 C CA . PRO A 1 264 ? 9.155 7.105 14.662 1.00 21.06 244 PRO A CA 1
ATOM 1853 C C . PRO A 1 264 ? 7.693 7.255 15.064 1.00 20.01 244 PRO A C 1
ATOM 1854 O O . PRO A 1 264 ? 7.115 6.350 15.663 1.00 18.44 244 PRO A O 1
ATOM 1858 N N . VAL A 1 265 ? 7.124 8.417 14.761 1.00 20.34 245 VAL A N 1
ATOM 1859 C CA . VAL A 1 265 ? 5.725 8.714 15.065 1.00 19.58 245 VAL A CA 1
ATOM 1860 C C . VAL A 1 265 ? 4.732 7.676 14.488 1.00 19.13 245 VAL A C 1
ATOM 1861 O O . VAL A 1 265 ? 3.787 7.300 15.173 1.00 18.77 245 VAL A O 1
ATOM 1865 N N . PRO A 1 266 ? 4.947 7.196 13.248 1.00 19.49 246 PRO A N 1
ATOM 1866 C CA . PRO A 1 266 ? 3.978 6.223 12.721 1.00 19.41 246 PRO A CA 1
ATOM 1867 C C . PRO A 1 266 ? 3.849 4.947 13.547 1.00 18.00 246 PRO A C 1
ATOM 1868 O O . PRO A 1 266 ? 2.744 4.416 13.686 1.00 17.46 246 PRO A O 1
ATOM 1872 N N . LEU A 1 267 ? 4.969 4.481 14.100 1.00 17.50 247 LEU A N 1
ATOM 1873 C CA . LEU A 1 267 ? 4.994 3.262 14.900 1.00 16.59 247 LEU A CA 1
ATOM 1874 C C . LEU A 1 267 ? 4.341 3.455 16.269 1.00 15.63 247 LEU A C 1
ATOM 1875 O O . LEU A 1 267 ? 3.681 2.538 16.788 1.00 14.87 247 LEU A O 1
ATOM 1880 N N . ILE A 1 268 ? 4.518 4.648 16.834 1.00 15.45 248 ILE A N 1
ATOM 1881 C CA . ILE A 1 268 ? 3.883 5.023 18.095 1.00 14.95 248 ILE A CA 1
ATOM 1882 C C . ILE A 1 268 ? 2.373 4.998 17.938 1.00 15.76 248 ILE A C 1
ATOM 1883 O O . ILE A 1 268 ? 1.672 4.450 18.784 1.00 15.26 248 ILE A O 1
ATOM 1888 N N . MET A 1 269 ? 1.888 5.601 16.850 1.00 17.04 249 MET A N 1
ATOM 1889 C CA . MET A 1 269 ? 0.465 5.659 16.558 1.00 17.68 249 MET A CA 1
ATOM 1890 C C . MET A 1 269 ? -0.066 4.243 16.276 1.00 17.70 249 MET A C 1
ATOM 1891 O O . MET A 1 269 ? -1.186 3.899 16.679 1.00 17.77 249 MET A O 1
ATOM 1896 N N . GLY A 1 270 ? 0.749 3.425 15.604 1.00 17.30 250 GLY A N 1
ATOM 1897 C CA . GLY A 1 270 ? 0.447 1.997 15.429 1.00 16.87 250 GLY A CA 1
ATOM 1898 C C . GLY A 1 270 ? 0.323 1.253 16.753 1.00 15.69 250 GLY A C 1
ATOM 1899 O O . GLY A 1 270 ? -0.540 0.392 16.917 1.00 15.73 250 GLY A O 1
ATOM 1900 N N . LEU A 1 271 ? 1.192 1.578 17.703 1.00 14.70 251 LEU A N 1
ATOM 1901 C CA . LEU A 1 271 ? 1.129 0.961 19.018 1.00 13.88 251 LEU A CA 1
ATOM 1902 C C . LEU A 1 271 ? -0.200 1.280 19.694 1.00 14.29 251 LEU A C 1
ATOM 1903 O O . LEU A 1 271 ? -0.879 0.384 20.177 1.00 13.85 251 LEU A O 1
ATOM 1908 N N . ALA A 1 272 ? -0.569 2.561 19.711 1.00 14.91 252 ALA A N 1
ATOM 1909 C CA . ALA A 1 272 ? -1.824 2.988 20.318 1.00 15.53 252 ALA A CA 1
ATOM 1910 C C . ALA A 1 272 ? -3.045 2.354 19.655 1.00 16.58 252 ALA A C 1
ATOM 1911 O O . ALA A 1 272 ? -3.997 1.998 20.343 1.00 17.23 252 ALA A O 1
ATOM 1913 N N . GLU A 1 273 ? -3.030 2.215 18.332 1.00 17.26 253 GLU A N 1
ATOM 1914 C CA . GLU A 1 273 ? -4.153 1.580 17.635 1.00 18.86 253 GLU A CA 1
ATOM 1915 C C . GLU A 1 273 ? -4.267 0.073 17.952 1.00 18.07 253 GLU A C 1
ATOM 1916 O O . GLU A 1 273 ? -5.367 -0.438 18.158 1.00 18.29 253 GLU A O 1
ATOM 1922 N N . ALA A 1 274 ? -3.127 -0.614 18.003 1.00 17.08 254 ALA A N 1
ATOM 1923 C CA . ALA A 1 274 ? -3.083 -2.022 18.384 1.00 16.75 254 ALA A CA 1
ATOM 1924 C C . ALA A 1 274 ? -3.663 -2.214 19.783 1.00 16.39 254 ALA A C 1
ATOM 1925 O O . ALA A 1 274 ? -4.477 -3.112 20.007 1.00 16.67 254 ALA A O 1
ATOM 1927 N N . ALA A 1 275 ? -3.262 -1.346 20.706 1.00 16.03 255 ALA A N 1
ATOM 1928 C CA . ALA A 1 275 ? -3.802 -1.344 22.068 1.00 16.27 255 ALA A CA 1
ATOM 1929 C C . ALA A 1 275 ? -5.317 -1.132 22.090 1.00 17.68 255 ALA A C 1
ATOM 1930 O O . ALA A 1 275 ? -6.036 -1.831 22.802 1.00 18.06 255 ALA A O 1
ATOM 1932 N N . LYS A 1 276 ? -5.790 -0.166 21.308 1.00 18.79 256 LYS A N 1
ATOM 1933 C CA . LYS A 1 276 ? -7.200 0.182 21.268 1.00 20.42 256 LYS A CA 1
ATOM 1934 C C . LYS A 1 276 ? -8.051 -0.976 20.729 1.00 21.50 256 LYS A C 1
ATOM 1935 O O . LYS A 1 276 ? -9.115 -1.274 21.275 1.00 21.81 256 LYS A O 1
ATOM 1941 N N . ILE A 1 277 ? -7.571 -1.621 19.665 1.00 21.89 257 ILE A N 1
ATOM 1942 C CA . ILE A 1 277 ? -8.196 -2.825 19.130 1.00 23.14 257 ILE A CA 1
ATOM 1943 C C . ILE A 1 277 ? -8.206 -3.935 20.184 1.00 23.13 257 ILE A C 1
ATOM 1944 O O . ILE A 1 277 ? -9.235 -4.574 20.397 1.00 24.23 257 ILE A O 1
ATOM 1949 N N . PHE A 1 278 ? -7.081 -4.146 20.863 1.00 22.42 258 PHE A N 1
ATOM 1950 C CA . PHE A 1 278 ? -7.029 -5.189 21.887 1.00 22.91 258 PHE A CA 1
ATOM 1951 C C . PHE A 1 278 ? -7.959 -4.984 23.072 1.00 23.62 258 PHE A C 1
ATOM 1952 O O . PHE A 1 278 ? -8.594 -5.935 23.537 1.00 24.04 258 PHE A O 1
ATOM 1960 N N . GLU A 1 279 ? -8.045 -3.740 23.537 1.00 23.69 259 GLU A N 1
ATOM 1961 C CA . GLU A 1 279 ? -8.964 -3.375 24.603 1.00 24.71 259 GLU A CA 1
ATOM 1962 C C . GLU A 1 279 ? -10.415 -3.619 24.216 1.00 25.85 259 GLU A C 1
ATOM 1963 O O . GLU A 1 279 ? -11.180 -4.155 25.015 1.00 27.39 259 GLU A O 1
ATOM 1969 N N . ALA A 1 280 ? -10.792 -3.238 22.997 1.00 25.71 260 ALA A N 1
ATOM 1970 C CA . ALA A 1 280 ? -12.188 -3.320 22.554 1.00 26.57 260 ALA A CA 1
ATOM 1971 C C . ALA A 1 280 ? -12.644 -4.726 22.153 1.00 27.04 260 ALA A C 1
ATOM 1972 O O . ALA A 1 280 ? -13.816 -5.077 22.320 1.00 28.51 260 ALA A O 1
ATOM 1974 N N . GLU A 1 281 ? -11.732 -5.518 21.600 1.00 25.58 261 GLU A N 1
ATOM 1975 C CA . GLU A 1 281 ? -12.106 -6.803 21.016 1.00 26.11 261 GLU A CA 1
ATOM 1976 C C . GLU A 1 281 ? -11.563 -7.980 21.819 1.00 24.55 261 GLU A C 1
ATOM 1977 O O . GLU A 1 281 ? -11.519 -9.108 21.336 1.00 24.68 261 GLU A O 1
ATOM 1983 N N . HIS A 1 282 ? -11.192 -7.702 23.064 1.00 23.35 262 HIS A N 1
ATOM 1984 C CA . HIS A 1 282 ? -10.606 -8.690 23.963 1.00 22.62 262 HIS A CA 1
ATOM 1985 C C . HIS A 1 282 ? -11.459 -9.945 24.147 1.00 23.90 262 HIS A C 1
ATOM 1986 O O . HIS A 1 282 ? -10.923 -11.053 24.166 1.00 23.45 262 HIS A O 1
ATOM 1993 N N . ALA A 1 283 ? -12.769 -9.764 24.302 1.00 25.19 263 ALA A N 1
ATOM 1994 C CA . ALA A 1 283 ? -13.693 -10.882 24.499 1.00 27.21 263 ALA A CA 1
ATOM 1995 C C . ALA A 1 283 ? -13.707 -11.793 23.279 1.00 28.11 263 ALA A C 1
ATOM 1996 O O . ALA A 1 283 ? -13.675 -13.010 23.425 1.00 28.75 263 ALA A O 1
ATOM 1998 N N . GLN A 1 284 ? -13.742 -11.190 22.091 1.00 28.58 264 GLN A N 1
ATOM 1999 C CA . GLN A 1 284 ? -13.694 -11.924 20.824 1.00 30.04 264 GLN A CA 1
ATOM 2000 C C . GLN A 1 284 ? -12.388 -12.697 20.691 1.00 28.60 264 GLN A C 1
ATOM 2001 O O . GLN A 1 284 ? -12.397 -13.872 20.326 1.00 29.58 264 GLN A O 1
ATOM 2007 N N . TRP A 1 285 ? -11.276 -12.024 20.980 1.00 26.34 265 TRP A N 1
ATOM 2008 C CA . TRP A 1 285 ? -9.951 -12.645 20.944 1.00 25.26 265 TRP A CA 1
ATOM 2009 C C . TRP A 1 285 ? -9.854 -13.828 21.913 1.00 25.73 265 TRP A C 1
ATOM 2010 O O . TRP A 1 285 ? -9.330 -14.885 21.565 1.00 25.72 265 TRP A O 1
ATOM 2021 N N . GLN A 1 286 ? -10.365 -13.629 23.125 1.00 26.31 266 GLN A N 1
ATOM 2022 C CA . GLN A 1 286 ? -10.373 -14.643 24.172 1.00 27.31 266 GLN A CA 1
ATOM 2023 C C . GLN A 1 286 ? -11.057 -15.928 23.725 1.00 28.94 266 GLN A C 1
ATOM 2024 O O . GLN A 1 286 ? -10.526 -17.025 23.914 1.00 29.23 266 GLN A O 1
ATOM 2030 N N . VAL A 1 287 ? -12.241 -15.777 23.143 1.00 30.03 267 VAL A N 1
ATOM 2031 C CA . VAL A 1 287 ? -13.063 -16.908 22.749 1.00 32.03 267 VAL A CA 1
ATOM 2032 C C . VAL A 1 287 ? -12.379 -17.689 21.633 1.00 32.14 267 VAL A C 1
ATOM 2033 O O . VAL A 1 287 ? -12.179 -18.896 21.753 1.00 32.95 267 VAL A O 1
ATOM 2037 N N . ALA A 1 288 ? -12.002 -16.987 20.567 1.00 31.26 268 ALA A N 1
ATOM 2038 C CA . ALA A 1 288 ? -11.374 -17.609 19.407 1.00 31.45 268 ALA A CA 1
ATOM 2039 C C . ALA A 1 288 ? -10.041 -18.291 19.751 1.00 30.40 268 ALA A C 1
ATOM 2040 O O . ALA A 1 288 ? -9.726 -19.353 19.214 1.00 31.26 268 ALA A O 1
ATOM 2042 N N . ALA A 1 289 ? -9.268 -17.687 20.650 1.00 28.69 269 ALA A N 1
ATOM 2043 C CA . ALA A 1 289 ? -7.993 -18.275 21.063 1.00 28.06 269 ALA A CA 1
ATOM 2044 C C . ALA A 1 289 ? -8.208 -19.564 21.864 1.00 29.36 269 ALA A C 1
ATOM 2045 O O . ALA A 1 289 ? -7.560 -20.571 21.594 1.00 29.72 269 ALA A O 1
ATOM 2047 N N . GLN A 1 290 ? -9.127 -19.524 22.830 1.00 30.33 270 GLN A N 1
ATOM 2048 C CA . GLN A 1 290 ? -9.485 -20.703 23.621 1.00 32.13 270 GLN A CA 1
ATOM 2049 C C . GLN A 1 290 ? -10.099 -21.794 22.766 1.00 34.26 270 GLN A C 1
ATOM 2050 O O . GLN A 1 290 ? -9.759 -22.966 22.924 1.00 35.30 270 GLN A O 1
ATOM 2056 N N . ASP A 1 291 ? -11.002 -21.406 21.866 1.00 35.38 271 ASP A N 1
ATOM 2057 C CA . ASP A 1 291 ? -11.637 -22.346 20.942 1.00 37.85 271 ASP A CA 1
ATOM 2058 C C . ASP A 1 291 ? -10.592 -23.104 20.123 1.00 37.59 271 ASP A C 1
ATOM 2059 O O . ASP A 1 291 ? -10.671 -24.327 19.999 1.00 39.19 271 ASP A O 1
ATOM 2064 N N . LEU A 1 292 ? -9.610 -22.381 19.588 1.00 35.48 272 LEU A N 1
ATOM 2065 C CA . LEU A 1 292 ? -8.510 -23.021 18.877 1.00 35.38 272 LEU A CA 1
ATOM 2066 C C . LEU A 1 292 ? -7.667 -23.884 19.823 1.00 34.82 272 LEU A C 1
ATOM 2067 O O . LEU A 1 292 ? -7.299 -25.013 19.477 1.00 36.02 272 LEU A O 1
ATOM 2072 N N . ARG A 1 293 ? -7.383 -23.361 21.015 1.00 32.87 273 ARG A N 1
ATOM 2073 C CA . ARG A 1 293 ? -6.608 -24.099 22.008 1.00 32.57 273 ARG A CA 1
ATOM 2074 C C . ARG A 1 293 ? -7.197 -25.481 22.288 1.00 34.82 273 ARG A C 1
ATOM 2075 O O . ARG A 1 293 ? -6.473 -26.473 22.266 1.00 35.43 273 ARG A O 1
ATOM 2083 N N . SER A 1 294 ? -8.506 -25.534 22.539 1.00 36.18 274 SER A N 1
ATOM 2084 C CA . SER A 1 294 ? -9.198 -26.788 22.817 1.00 38.67 274 SER A CA 1
ATOM 2085 C C . SER A 1 294 ? -9.055 -27.791 21.679 1.00 40.24 274 SER A C 1
ATOM 2086 O O . SER A 1 294 ? -8.904 -28.988 21.920 1.00 41.74 274 SER A O 1
ATOM 2089 N N . ARG A 1 295 ? -9.097 -27.293 20.447 1.00 40.00 275 ARG A N 1
ATOM 2090 C CA . ARG A 1 295 ? -9.001 -28.141 19.264 1.00 41.75 275 ARG A CA 1
ATOM 2091 C C . ARG A 1 295 ? -7.581 -28.665 19.035 1.00 40.96 275 ARG A C 1
ATOM 2092 O O . ARG A 1 295 ? -7.397 -29.789 18.566 1.00 43.15 275 ARG A O 1
ATOM 2100 N N . LEU A 1 296 ? -6.588 -27.847 19.363 1.00 38.19 276 LEU A N 1
ATOM 2101 C CA . LEU A 1 296 ? -5.189 -28.245 19.271 1.00 37.39 276 LEU A CA 1
ATOM 2102 C C . LEU A 1 296 ? -4.849 -29.286 20.339 1.00 38.02 276 LEU A C 1
ATOM 2103 O O . LEU A 1 296 ? -4.240 -30.317 20.040 1.00 39.17 276 LEU A O 1
ATOM 2108 N N . LEU A 1 297 ? -5.258 -29.009 21.577 1.00 37.19 277 LEU A N 1
ATOM 2109 C CA . LEU A 1 297 ? -5.052 -29.926 22.699 1.00 38.21 277 LEU A CA 1
ATOM 2110 C C . LEU A 1 297 ? -5.636 -31.309 22.447 1.00 41.05 277 LEU A C 1
ATOM 2111 O O . LEU A 1 297 ? -5.008 -32.315 22.776 1.00 42.16 277 LEU A O 1
ATOM 2116 N N . ALA A 1 298 ? -6.836 -31.344 21.866 1.00 42.47 278 ALA A N 1
ATOM 2117 C CA . ALA A 1 298 ? -7.529 -32.592 21.550 1.00 45.51 278 ALA A CA 1
ATOM 2118 C C . ALA A 1 298 ? -6.826 -33.375 20.443 1.00 46.93 278 ALA A C 1
ATOM 2119 O O . ALA A 1 298 ? -6.902 -34.601 20.402 1.00 49.54 278 ALA A O 1
ATOM 2121 N N . GLY A 1 299 ? -6.161 -32.661 19.539 1.00 45.90 279 GLY A N 1
ATOM 2122 C CA . GLY A 1 299 ? -5.313 -33.287 18.526 1.00 46.98 279 GLY A CA 1
ATOM 2123 C C . GLY A 1 299 ? -4.039 -33.860 19.130 1.00 46.90 279 GLY A C 1
ATOM 2124 O O . GLY A 1 299 ? -3.516 -34.863 18.645 1.00 48.75 279 GLY A O 1
ATOM 2125 N N . LEU A 1 300 ? -3.547 -33.224 20.193 1.00 44.99 280 LEU A N 1
ATOM 2126 C CA . LEU A 1 300 ? -2.314 -33.648 20.861 1.00 44.84 280 LEU A CA 1
ATOM 2127 C C . LEU A 1 300 ? -2.507 -34.760 21.896 1.00 46.89 280 LEU A C 1
ATOM 2128 O O . LEU A 1 300 ? -1.530 -35.376 22.333 1.00 47.44 280 LEU A O 1
ATOM 2133 N N . ALA A 1 301 ? -3.762 -35.018 22.272 1.00 48.34 281 ALA A N 1
ATOM 2134 C CA . ALA A 1 301 ? -4.107 -35.988 23.326 1.00 50.20 281 ALA A CA 1
ATOM 2135 C C . ALA A 1 301 ? -3.556 -37.400 23.108 1.00 52.71 281 ALA A C 1
ATOM 2136 O O . ALA A 1 301 ? -3.156 -38.063 24.066 1.00 53.59 281 ALA A O 1
ATOM 2138 N N . SER A 1 302 ? -3.537 -37.857 21.858 1.00 54.07 282 SER A N 1
ATOM 2139 C CA . SER A 1 302 ? -3.049 -39.202 21.540 1.00 56.74 282 SER A CA 1
ATOM 2140 C C . SER A 1 302 ? -1.677 -39.214 20.854 1.00 56.09 282 SER A C 1
ATOM 2141 O O . SER A 1 302 ? -1.454 -40.000 19.934 1.00 58.03 282 SER A O 1
ATOM 2144 N N . THR A 1 303 ? -0.756 -38.357 21.304 1.00 53.59 283 THR A N 1
ATOM 2145 C CA . THR A 1 303 ? 0.534 -38.211 20.616 1.00 52.84 283 THR A CA 1
ATOM 2146 C C . THR A 1 303 ? 1.803 -38.379 21.463 1.00 52.39 283 THR A C 1
ATOM 2147 O O . THR A 1 303 ? 2.889 -38.562 20.905 1.00 53.01 283 THR A O 1
ATOM 2151 N N . SER A 1 304 ? 1.676 -38.298 22.786 1.00 51.45 284 SER A N 1
ATOM 2152 C CA . SER A 1 304 ? 2.832 -38.341 23.705 1.00 50.76 284 SER A CA 1
ATOM 2153 C C . SER A 1 304 ? 3.766 -37.120 23.635 1.00 47.80 284 SER A C 1
ATOM 2154 O O . SER A 1 304 ? 4.911 -37.172 24.101 1.00 47.45 284 SER A O 1
ATOM 2157 N N . PHE A 1 305 ? 3.265 -36.029 23.047 1.00 45.50 285 PHE A N 1
ATOM 2158 C CA . PHE A 1 305 ? 3.749 -34.686 23.356 1.00 42.26 285 PHE A CA 1
ATOM 2159 C C . PHE A 1 305 ? 3.233 -34.387 24.751 1.00 41.57 285 PHE A C 1
ATOM 2160 O O . PHE A 1 305 ? 2.184 -34.896 25.148 1.00 42.59 285 PHE A O 1
ATOM 2168 N N . GLN A 1 306 ? 3.956 -33.560 25.497 1.00 39.84 286 GLN A N 1
ATOM 2169 C CA . GLN A 1 306 ? 3.524 -33.218 26.847 1.00 39.33 286 GLN A CA 1
ATOM 2170 C C . GLN A 1 306 ? 3.484 -31.718 27.056 1.00 36.52 286 GLN A C 1
ATOM 2171 O O . GLN A 1 306 ? 4.371 -30.989 26.624 1.00 35.26 286 GLN A O 1
ATOM 2177 N N . VAL A 1 307 ? 2.430 -31.264 27.713 1.00 35.86 287 VAL A N 1
ATOM 2178 C CA . VAL A 1 307 ? 2.218 -29.851 27.932 1.00 33.44 287 VAL A CA 1
ATOM 2179 C C . VAL A 1 307 ? 3.025 -29.383 29.141 1.00 32.58 287 VAL A C 1
ATOM 2180 O O . VAL A 1 307 ? 2.992 -30.007 30.195 1.00 33.60 287 VAL A O 1
ATOM 2184 N N . ASN A 1 308 ? 3.770 -28.296 28.967 1.00 30.80 288 ASN A N 1
ATOM 2185 C CA . ASN A 1 308 ? 4.513 -27.693 30.066 1.00 30.08 288 ASN A CA 1
ATOM 2186 C C . ASN A 1 308 ? 3.772 -26.517 30.685 1.00 28.67 288 ASN A C 1
ATOM 2187 O O . ASN A 1 308 ? 3.103 -25.759 29.987 1.00 27.96 288 ASN A O 1
ATOM 2192 N N . GLY A 1 309 ? 3.904 -26.368 31.998 1.00 28.67 289 GLY A N 1
ATOM 2193 C CA . GLY A 1 309 ? 3.295 -25.256 32.713 1.00 27.69 289 GLY A CA 1
ATOM 2194 C C . GLY A 1 309 ? 1.912 -25.546 33.260 1.00 28.92 289 GLY A C 1
ATOM 2195 O O . GLY A 1 309 ? 1.224 -26.473 32.808 1.00 30.17 289 GLY A O 1
ATOM 2196 N N . ASP A 1 310 ? 1.514 -24.737 34.239 1.00 28.66 290 ASP A N 1
ATOM 2197 C CA . ASP A 1 310 ? 0.219 -24.849 34.903 1.00 30.18 290 ASP A CA 1
ATOM 2198 C C . ASP A 1 310 ? -0.897 -24.314 34.004 1.00 29.76 290 ASP A C 1
ATOM 2199 O O . ASP A 1 310 ? -1.008 -23.106 33.785 1.00 28.00 290 ASP A O 1
ATOM 2204 N N . GLN A 1 311 ? -1.723 -25.228 33.501 1.00 31.19 291 GLN A N 1
ATOM 2205 C CA . GLN A 1 311 ? -2.821 -24.895 32.594 1.00 31.35 291 GLN A CA 1
ATOM 2206 C C . GLN A 1 311 ? -4.009 -24.165 33.256 1.00 31.58 291 GLN A C 1
ATOM 2207 O O . GLN A 1 311 ? -4.968 -23.793 32.575 1.00 31.43 291 GLN A O 1
ATOM 2213 N N . ASP A 1 312 ? -3.953 -23.977 34.574 1.00 31.92 292 ASP A N 1
ATOM 2214 C CA . ASP A 1 312 ? -4.951 -23.163 35.274 1.00 32.43 292 ASP A CA 1
ATOM 2215 C C . ASP A 1 312 ? -4.561 -21.680 35.266 1.00 30.23 292 ASP A C 1
ATOM 2216 O O . ASP A 1 312 ? -5.350 -20.828 35.656 1.00 30.15 292 ASP A O 1
ATOM 2221 N N . HIS A 1 313 ? -3.342 -21.381 34.823 1.00 28.74 293 HIS A N 1
ATOM 2222 C CA . HIS A 1 313 ? -2.810 -20.015 34.857 1.00 27.00 293 HIS A CA 1
ATOM 2223 C C . HIS A 1 313 ? -2.057 -19.669 33.575 1.00 25.34 293 HIS A C 1
ATOM 2224 O O . HIS A 1 313 ? -0.841 -19.486 33.581 1.00 24.61 293 HIS A O 1
ATOM 2231 N N . VAL A 1 314 ? -2.786 -19.564 32.474 1.00 24.99 294 VAL A N 1
ATOM 2232 C CA . VAL A 1 314 ? -2.150 -19.544 31.171 1.00 23.88 294 VAL A CA 1
ATOM 2233 C C . VAL A 1 314 ? -2.932 -18.673 30.197 1.00 23.38 294 VAL A C 1
ATOM 2234 O O . VAL A 1 314 ? -4.156 -18.642 30.233 1.00 24.31 294 VAL A O 1
ATOM 2238 N N . VAL A 1 315 ? -2.223 -17.935 29.351 1.00 22.22 295 VAL A N 1
ATOM 2239 C CA . VAL A 1 315 ? -2.877 -17.204 28.269 1.00 21.85 295 VAL A CA 1
ATOM 2240 C C . VAL A 1 315 ? -3.357 -18.212 27.228 1.00 23.01 295 VAL A C 1
ATOM 2241 O O . VAL A 1 315 ? -2.706 -19.238 27.025 1.00 23.52 295 VAL A O 1
ATOM 2245 N N . PRO A 1 316 ? -4.512 -17.946 26.589 1.00 23.54 296 PRO A N 1
ATOM 2246 C CA . PRO A 1 316 ? -5.138 -18.970 25.749 1.00 24.83 296 PRO A CA 1
ATOM 2247 C C . PRO A 1 316 ? -4.383 -19.299 24.457 1.00 24.71 296 PRO A C 1
ATOM 2248 O O . PRO A 1 316 ? -4.654 -20.341 23.844 1.00 26.37 296 PRO A O 1
ATOM 2252 N N . HIS A 1 317 ? -3.442 -18.441 24.067 1.00 22.57 297 HIS A N 1
ATOM 2253 C CA . HIS A 1 317 ? -2.874 -18.488 22.726 1.00 22.47 297 HIS A CA 1
ATOM 2254 C C . HIS A 1 317 ? -1.426 -19.003 22.643 1.00 21.98 297 HIS A C 1
ATOM 2255 O O . HIS A 1 317 ? -0.872 -19.089 21.551 1.00 21.89 297 HIS A O 1
ATOM 2262 N N . ILE A 1 318 ? -0.823 -19.332 23.786 1.00 21.33 298 ILE A N 1
ATOM 2263 C CA . ILE A 1 318 ? 0.528 -19.904 23.827 1.00 20.86 298 ILE A CA 1
ATOM 2264 C C . ILE A 1 318 ? 0.533 -21.298 24.463 1.00 22.16 298 ILE A C 1
ATOM 2265 O O . ILE A 1 318 ? 0.026 -21.487 25.573 1.00 22.99 298 ILE A O 1
ATOM 2270 N N . LEU A 1 319 ? 1.107 -22.262 23.750 1.00 22.92 299 LEU A N 1
ATOM 2271 C CA . LEU A 1 319 ? 1.280 -23.628 24.243 1.00 24.25 299 LEU A CA 1
ATOM 2272 C C . LEU A 1 319 ? 2.740 -24.062 24.174 1.00 23.92 299 LEU A C 1
ATOM 2273 O O . LEU A 1 319 ? 3.380 -23.958 23.123 1.00 23.72 299 LEU A O 1
ATOM 2278 N N . ASN A 1 320 ? 3.266 -24.555 25.290 1.00 23.39 300 ASN A N 1
ATOM 2279 C CA . ASN A 1 320 ? 4.600 -25.115 25.284 1.00 23.19 300 ASN A CA 1
ATOM 2280 C C . ASN A 1 320 ? 4.565 -26.627 25.421 1.00 25.16 300 ASN A C 1
ATOM 2281 O O . ASN A 1 320 ? 4.006 -27.173 26.382 1.00 25.73 300 ASN A O 1
ATOM 2286 N N . LEU A 1 321 ? 5.174 -27.285 24.440 1.00 25.86 301 LEU A N 1
ATOM 2287 C CA . LEU A 1 321 ? 5.110 -28.725 24.302 1.00 28.08 301 LEU A CA 1
ATOM 2288 C C . LEU A 1 321 ? 6.492 -29.360 24.431 1.00 28.74 301 LEU A C 1
ATOM 2289 O O . LEU A 1 321 ? 7.461 -28.910 23.821 1.00 28.06 301 LEU A O 1
ATOM 2294 N N . SER A 1 322 ? 6.574 -30.400 25.249 1.00 30.03 302 SER A N 1
ATOM 2295 C CA . SER A 1 322 ? 7.776 -31.203 25.346 1.00 31.24 302 SER A CA 1
ATOM 2296 C C . SER A 1 322 ? 7.644 -32.380 24.389 1.00 33.42 302 SER A C 1
ATOM 2297 O O . SER A 1 322 ? 6.641 -33.108 24.411 1.00 34.48 302 SER A O 1
ATOM 2300 N N . PHE A 1 323 ? 8.648 -32.549 23.532 1.00 34.03 303 PHE A N 1
ATOM 2301 C CA . PHE A 1 323 ? 8.671 -33.662 22.577 1.00 36.17 303 PHE A CA 1
ATOM 2302 C C . PHE A 1 323 ? 9.772 -34.674 22.886 1.00 38.29 303 PHE A C 1
ATOM 2303 O O . PHE A 1 323 ? 10.247 -35.388 21.997 1.00 40.11 303 PHE A O 1
ATOM 2311 N N . GLU A 1 324 ? 10.147 -34.741 24.161 1.00 38.47 304 GLU A N 1
ATOM 2312 C CA . GLU A 1 324 ? 11.186 -35.649 24.653 1.00 40.74 304 GLU A CA 1
ATOM 2313 C C . GLU A 1 324 ? 10.956 -37.116 24.280 1.00 43.46 304 GLU A C 1
ATOM 2314 O O . GLU A 1 324 ? 11.904 -37.826 23.936 1.00 45.37 304 GLU A O 1
ATOM 2320 N N . ASP A 1 325 ? 9.704 -37.566 24.350 1.00 44.18 305 ASP A N 1
ATOM 2321 C CA . ASP A 1 325 ? 9.354 -38.965 24.030 1.00 46.79 305 ASP A CA 1
ATOM 2322 C C . ASP A 1 325 ? 8.877 -39.124 22.587 1.00 47.24 305 ASP A C 1
ATOM 2323 O O . ASP A 1 325 ? 8.535 -40.226 22.152 1.00 49.58 305 ASP A O 1
ATOM 2328 N N . VAL A 1 326 ? 8.847 -38.012 21.858 1.00 44.82 306 VAL A N 1
ATOM 2329 C CA . VAL A 1 326 ? 8.360 -37.996 20.487 1.00 45.02 306 VAL A CA 1
ATOM 2330 C C . VAL A 1 326 ? 9.514 -38.181 19.509 1.00 45.82 306 VAL A C 1
ATOM 2331 O O . VAL A 1 326 ? 10.456 -37.387 19.485 1.00 44.47 306 VAL A O 1
ATOM 2335 N N . ASP A 1 327 ? 9.431 -39.233 18.707 1.00 48.20 307 ASP A N 1
ATOM 2336 C CA . ASP A 1 327 ? 10.398 -39.468 17.641 1.00 49.45 307 ASP A CA 1
ATOM 2337 C C . ASP A 1 327 ? 10.217 -38.451 16.512 1.00 47.65 307 ASP A C 1
ATOM 2338 O O . ASP A 1 327 ? 9.175 -37.792 16.415 1.00 46.00 307 ASP A O 1
ATOM 2343 N N . ALA A 1 328 ? 11.233 -38.345 15.660 1.00 48.00 308 ALA A N 1
ATOM 2344 C CA . ALA A 1 328 ? 11.329 -37.281 14.657 1.00 46.66 308 ALA A CA 1
ATOM 2345 C C . ALA A 1 328 ? 10.211 -37.261 13.619 1.00 47.32 308 ALA A C 1
ATOM 2346 O O . ALA A 1 328 ? 9.701 -36.193 13.281 1.00 45.45 308 ALA A O 1
ATOM 2348 N N . GLU A 1 329 ? 9.837 -38.430 13.110 1.00 50.12 309 GLU A N 1
ATOM 2349 C CA . GLU A 1 329 ? 8.793 -38.494 12.093 1.00 51.10 309 GLU A CA 1
ATOM 2350 C C . GLU A 1 329 ? 7.417 -38.117 12.649 1.00 49.72 309 GLU A C 1
ATOM 2351 O O . GLU A 1 329 ? 6.637 -37.440 11.978 1.00 49.00 309 GLU A O 1
ATOM 2357 N N . ALA A 1 330 ? 7.152 -38.522 13.889 1.00 49.43 310 ALA A N 1
ATOM 2358 C CA . ALA A 1 330 ? 5.919 -38.168 14.586 1.00 48.17 310 ALA A CA 1
ATOM 2359 C C . ALA A 1 330 ? 5.856 -36.669 14.891 1.00 44.90 310 ALA A C 1
ATOM 2360 O O . ALA A 1 330 ? 4.784 -36.065 14.872 1.00 43.87 310 ALA A O 1
ATOM 2362 N N . PHE A 1 331 ? 7.017 -36.089 15.178 1.00 43.46 311 PHE A N 1
ATOM 2363 C CA . PHE A 1 331 ? 7.174 -34.656 15.391 1.00 40.57 311 PHE A CA 1
ATOM 2364 C C . PHE A 1 331 ? 6.698 -33.874 14.165 1.00 40.16 311 PHE A C 1
ATOM 2365 O O . PHE A 1 331 ? 5.888 -32.956 14.289 1.00 38.48 311 PHE A O 1
ATOM 2373 N N . LEU A 1 332 ? 7.186 -34.267 12.988 1.00 41.92 312 LEU A N 1
ATOM 2374 C CA . LEU A 1 332 ? 6.843 -33.611 11.723 1.00 42.09 312 LEU A CA 1
ATOM 2375 C C . LEU A 1 332 ? 5.359 -33.721 11.363 1.00 43.07 312 LEU A C 1
ATOM 2376 O O . LEU A 1 332 ? 4.745 -32.731 10.959 1.00 41.71 312 LEU A O 1
ATOM 2381 N N . VAL A 1 333 ? 4.799 -34.922 11.512 1.00 45.63 313 VAL A N 1
ATOM 2382 C CA . VAL A 1 333 ? 3.381 -35.181 11.236 1.00 47.21 313 VAL A CA 1
ATOM 2383 C C . VAL A 1 333 ? 2.448 -34.267 12.053 1.00 45.45 313 VAL A C 1
ATOM 2384 O O . VAL A 1 333 ? 1.581 -33.596 11.492 1.00 44.96 313 VAL A O 1
ATOM 2388 N N . THR A 1 334 ? 2.652 -34.226 13.367 1.00 44.91 314 THR A N 1
ATOM 2389 C CA . THR A 1 334 ? 1.790 -33.455 14.264 1.00 43.99 314 THR A CA 1
ATOM 2390 C C . THR A 1 334 ? 1.948 -31.944 14.119 1.00 42.16 314 THR A C 1
ATOM 2391 O O . THR A 1 334 ? 0.973 -31.205 14.274 1.00 41.48 314 THR A O 1
ATOM 2395 N N . LEU A 1 335 ? 3.160 -31.484 13.821 1.00 41.86 315 LEU A N 1
ATOM 2396 C CA . LE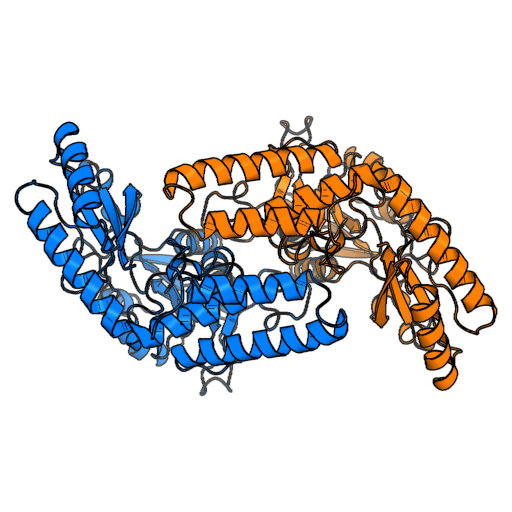U A 1 335 ? 3.370 -30.068 13.531 1.00 40.66 315 LEU A CA 1
ATOM 2397 C C . LEU A 1 335 ? 2.587 -29.631 12.296 1.00 42.01 315 LEU A C 1
ATOM 2398 O O . LEU A 1 335 ? 2.007 -28.544 12.283 1.00 40.54 315 LEU A O 1
ATOM 2403 N N . LYS A 1 336 ? 2.559 -30.490 11.275 1.00 45.28 316 LYS A N 1
ATOM 2404 C CA . LYS A 1 336 ? 1.706 -30.272 10.106 1.00 47.28 316 LYS A CA 1
ATOM 2405 C C . LYS A 1 336 ? 0.238 -30.195 10.514 1.00 47.79 316 LYS A C 1
ATOM 2406 O O . LYS A 1 336 ? -0.463 -29.258 10.128 1.00 47.18 316 LYS A O 1
ATOM 2412 N N . ASP A 1 337 ? -0.206 -31.171 11.309 1.00 49.36 317 ASP A N 1
ATOM 2413 C CA . ASP A 1 337 ? -1.593 -31.235 11.784 1.00 50.45 317 ASP A CA 1
ATOM 2414 C C . ASP A 1 337 ? -1.994 -30.063 12.693 1.00 48.06 317 ASP A C 1
ATOM 2415 O O . ASP A 1 337 ? -3.150 -29.644 12.685 1.00 48.05 317 ASP A O 1
ATOM 2420 N N . LEU A 1 338 ? -1.046 -29.541 13.467 1.00 46.37 318 LEU A N 1
ATOM 2421 C CA . LEU A 1 338 ? -1.307 -28.382 14.317 1.00 44.39 318 LEU A CA 1
ATOM 2422 C C . LEU A 1 338 ? -1.531 -27.130 13.468 1.00 43.80 318 LEU A C 1
ATOM 2423 O O . LEU A 1 338 ? -2.518 -26.421 13.647 1.00 43.36 318 LEU A O 1
ATOM 2428 N N . VAL A 1 339 ? -0.613 -26.876 12.540 1.00 44.25 319 VAL A N 1
ATOM 2429 C CA . VAL A 1 339 ? -0.719 -25.760 11.603 1.00 44.11 319 VAL A CA 1
ATOM 2430 C C . VAL A 1 339 ? -2.040 -25.818 10.819 1.00 45.93 319 VAL A C 1
ATOM 2431 O O . VAL A 1 339 ? -2.713 -24.795 10.645 1.00 45.26 319 VAL A O 1
ATOM 2435 N N . ALA A 1 340 ? -2.407 -27.020 10.381 1.00 48.42 320 ALA A N 1
ATOM 2436 C CA . ALA A 1 340 ? -3.627 -27.249 9.615 1.00 50.70 320 ALA A CA 1
ATOM 2437 C C . ALA A 1 340 ? -4.912 -27.005 10.414 1.00 50.72 320 ALA A C 1
ATOM 2438 O O . ALA A 1 340 ? -5.888 -26.486 9.869 1.00 51.39 320 ALA A O 1
ATOM 2440 N N . VAL A 1 341 ? -4.914 -27.389 11.691 1.00 50.43 321 VAL A N 1
ATOM 2441 C CA . VAL A 1 341 ? -6.059 -27.139 12.578 1.00 50.53 321 VAL A CA 1
ATOM 2442 C C . VAL A 1 341 ? -6.256 -25.633 12.788 1.00 48.84 321 VAL A C 1
ATOM 2443 O O . VAL A 1 341 ? -7.386 -25.147 12.878 1.00 49.03 321 VAL A O 1
ATOM 2447 N N . ALA A 1 342 ? -5.148 -24.904 12.832 1.00 47.53 322 ALA A N 1
ATOM 2448 C CA . ALA A 1 342 ? -5.174 -23.467 13.074 1.00 46.47 322 ALA A CA 1
ATOM 2449 C C . ALA A 1 342 ? -5.434 -22.629 11.816 1.00 47.33 322 ALA A C 1
ATOM 2450 O O . ALA A 1 342 ? -5.458 -21.395 11.881 1.00 46.12 322 ALA A O 1
ATOM 2452 N N . THR A 1 343 ? -5.642 -23.295 10.682 1.00 49.87 323 THR A N 1
ATOM 2453 C CA . THR A 1 343 ? -5.746 -22.601 9.401 1.00 51.00 323 THR A CA 1
ATOM 2454 C C . THR A 1 343 ? -7.170 -22.106 9.111 1.00 52.07 323 THR A C 1
ATOM 2455 O O . THR A 1 343 ? -8.145 -22.865 9.221 1.00 53.63 323 THR A O 1
ATOM 2459 N N . GLY A 1 344 ? -7.274 -20.827 8.750 1.00 51.16 324 GLY A N 1
ATOM 2460 C CA . GLY A 1 344 ? -8.569 -20.201 8.481 1.00 51.90 324 GLY A CA 1
ATOM 2461 C C . GLY A 1 344 ? -9.226 -19.695 9.753 1.00 50.60 324 GLY A C 1
ATOM 2462 O O . GLY A 1 344 ? -10.353 -19.200 9.721 1.00 51.46 324 GLY A O 1
ATOM 2463 N N . SER A 1 345 ? -8.516 -19.843 10.871 1.00 48.60 325 SER A N 1
ATOM 2464 C CA . SER A 1 345 ? -8.944 -19.332 12.166 1.00 46.95 325 SER A CA 1
ATOM 2465 C C . SER A 1 345 ? -7.871 -18.386 12.689 1.00 44.43 325 SER A C 1
ATOM 2466 O O . SER A 1 345 ? -8.181 -17.385 13.346 1.00 43.27 325 SER A O 1
ATOM 2469 N N . ALA A 1 346 ? -6.613 -18.710 12.388 1.00 43.32 326 ALA A N 1
ATOM 2470 C CA . ALA A 1 346 ? -5.471 -18.013 12.971 1.00 40.91 326 ALA A CA 1
ATOM 2471 C C . ALA A 1 346 ? -4.203 -18.157 12.139 1.00 40.47 326 ALA A C 1
ATOM 2472 O O . ALA A 1 346 ? -4.132 -18.991 11.240 1.00 42.10 326 ALA A O 1
ATOM 2474 N N . SER A 1 347 ? -3.219 -17.315 12.443 1.00 38.20 327 SER A N 1
ATOM 2475 C CA . SER A 1 347 ? -1.845 -17.499 11.992 1.00 37.51 327 SER A CA 1
ATOM 2476 C C . SER A 1 347 ? -1.041 -18.102 13.156 1.00 36.22 327 SER A C 1
ATOM 2477 O O . SER A 1 347 ? -1.333 -17.826 14.327 1.00 34.99 327 SER A O 1
ATOM 2480 N N . THR A 1 348 ? -0.031 -18.907 12.829 1.00 36.03 328 THR A N 1
ATOM 2481 C CA . THR A 1 348 ? 0.710 -19.677 13.828 1.00 34.93 328 THR A CA 1
ATOM 2482 C C . THR A 1 348 ? 2.203 -19.374 13.877 1.00 33.63 328 THR A C 1
ATOM 2483 O O . THR A 1 348 ? 2.797 -18.944 12.889 1.00 33.88 328 THR A O 1
ATOM 2487 N N . SER A 1 349 ? 2.801 -19.641 15.033 1.00 32.02 329 SER A N 1
ATOM 2488 C CA . SER A 1 349 ? 4.245 -19.564 15.202 1.00 31.08 329 SER A CA 1
ATOM 2489 C C . SER A 1 349 ? 4.801 -20.779 15.952 1.00 31.20 329 SER A C 1
ATOM 2490 O O . SER A 1 349 ? 4.225 -21.236 16.943 1.00 30.80 329 SER A O 1
ATOM 2493 N N . ALA A 1 350 ? 5.931 -21.288 15.475 1.00 31.71 330 ALA A N 1
ATOM 2494 C CA . ALA A 1 350 ? 6.634 -22.384 16.145 1.00 32.28 330 ALA A CA 1
ATOM 2495 C C . ALA A 1 350 ? 8.098 -22.026 16.375 1.00 31.53 330 ALA A C 1
ATOM 2496 O O . ALA A 1 350 ? 8.744 -21.439 15.511 1.00 31.91 330 ALA A O 1
ATOM 2498 N N . SER A 1 351 ? 8.615 -22.366 17.550 1.00 31.02 331 SER A N 1
ATOM 2499 C CA . SER A 1 351 ? 10.015 -22.105 17.873 1.00 30.74 331 SER A CA 1
ATOM 2500 C C . SER A 1 351 ? 10.524 -23.024 18.974 1.00 31.06 331 SER A C 1
ATOM 2501 O O . SER A 1 351 ? 9.781 -23.367 19.893 1.00 30.96 331 SER A O 1
ATOM 2504 N N . PHE A 1 352 ? 11.789 -23.426 18.867 1.00 31.54 332 PHE A N 1
ATOM 2505 C CA . PHE A 1 352 ? 12.466 -24.123 19.957 1.00 31.66 332 PHE A CA 1
ATOM 2506 C C . PHE A 1 352 ? 12.650 -23.215 21.178 1.00 30.44 332 PHE A C 1
ATOM 2507 O O . PHE A 1 352 ? 12.936 -22.020 21.043 1.00 29.27 332 PHE A O 1
ATOM 2515 N N . THR A 1 353 ? 12.461 -23.780 22.368 1.00 30.91 333 THR A N 1
ATOM 2516 C CA . THR A 1 353 ? 12.580 -23.018 23.610 1.00 29.86 333 THR A CA 1
ATOM 2517 C C . THR A 1 353 ? 13.995 -23.172 24.166 1.00 30.72 333 THR A C 1
ATOM 2518 O O . THR A 1 353 ? 14.491 -24.292 24.281 1.00 32.23 333 THR A O 1
ATOM 2522 N N . PRO A 1 354 ? 14.658 -22.042 24.496 1.00 30.13 334 PRO A N 1
ATOM 2523 C CA . PRO A 1 354 ? 16.001 -22.096 25.087 1.00 30.89 334 PRO A CA 1
ATOM 2524 C C . PRO A 1 354 ? 15.981 -22.885 26.390 1.00 31.58 334 PRO A C 1
ATOM 2525 O O . PRO A 1 354 ? 15.153 -22.617 27.262 1.00 30.89 334 PRO A O 1
ATOM 2529 N N . SER A 1 355 ? 16.901 -23.838 26.510 1.00 33.24 335 SER A N 1
ATOM 2530 C CA . SER A 1 355 ? 16.906 -24.807 27.600 1.00 34.61 335 SER A CA 1
ATOM 2531 C C . SER A 1 355 ? 16.798 -24.225 29.012 1.00 33.63 335 SER A C 1
ATOM 2532 O O . SER A 1 355 ? 16.261 -24.874 29.906 1.00 34.40 335 SER A O 1
ATOM 2535 N N . HIS A 1 356 ? 17.286 -23.001 29.204 1.00 32.38 336 HIS A N 1
ATOM 2536 C CA . HIS A 1 356 ? 17.382 -22.408 30.541 1.00 31.62 336 HIS A CA 1
ATOM 2537 C C . HIS A 1 356 ? 16.030 -22.241 31.254 1.00 30.45 336 HIS A C 1
ATOM 2538 O O . HIS A 1 356 ? 15.947 -22.402 32.477 1.00 30.74 336 HIS A O 1
ATOM 2545 N N . VAL A 1 357 ? 14.989 -21.933 30.482 1.00 29.08 337 VAL A N 1
ATOM 2546 C CA . VAL A 1 357 ? 13.637 -21.717 31.004 1.00 27.95 337 VAL A CA 1
ATOM 2547 C C . VAL A 1 357 ? 13.043 -22.984 31.631 1.00 29.04 337 VAL A C 1
ATOM 2548 O O . VAL A 1 357 ? 12.457 -22.927 32.715 1.00 28.88 337 VAL A O 1
ATOM 2552 N N . LEU A 1 358 ? 13.206 -24.114 30.945 1.00 30.08 338 LEU A N 1
ATOM 2553 C CA . LEU A 1 358 ? 12.694 -25.402 31.417 1.00 31.46 338 LEU A CA 1
ATOM 2554 C C . LEU A 1 358 ? 13.580 -26.021 32.486 1.00 32.37 338 LEU A C 1
ATOM 2555 O O . LEU A 1 358 ? 13.094 -26.767 33.329 1.00 33.15 338 LEU A O 1
ATOM 2560 N N . ARG A 1 359 ? 14.877 -25.715 32.450 1.00 32.32 339 ARG A N 1
ATOM 2561 C CA . ARG A 1 359 ? 15.767 -26.086 33.555 1.00 33.42 339 ARG A CA 1
ATOM 2562 C C . ARG A 1 359 ? 15.357 -25.360 34.840 1.00 32.20 339 ARG A C 1
ATOM 2563 O O . ARG A 1 359 ? 15.460 -25.926 35.932 1.00 32.80 339 ARG A O 1
ATOM 2571 N N . ALA A 1 360 ? 14.879 -24.117 34.693 1.00 30.11 340 ALA A N 1
ATOM 2572 C CA . ALA A 1 360 ? 14.359 -23.333 35.818 1.00 29.18 340 ALA A CA 1
ATOM 2573 C C . ALA A 1 360 ? 13.016 -23.880 36.293 1.00 29.83 340 ALA A C 1
ATOM 2574 O O . ALA A 1 360 ? 12.578 -23.594 37.409 1.00 29.55 340 ALA A O 1
ATOM 2576 N N . MET A 1 361 ? 12.376 -24.675 35.440 1.00 30.58 341 MET A N 1
ATOM 2577 C CA . MET A 1 361 ? 11.124 -25.327 35.793 1.00 31.72 341 MET A CA 1
ATOM 2578 C C . MET A 1 361 ? 11.329 -26.750 36.300 1.00 34.24 341 MET A C 1
ATOM 2579 O O . MET A 1 361 ? 10.367 -27.496 36.466 1.00 35.29 341 MET A O 1
ATOM 2584 N N . GLY A 1 362 ? 12.586 -27.120 36.539 1.00 35.70 342 GLY A N 1
ATOM 2585 C CA . GLY A 1 362 ? 12.918 -28.404 37.159 1.00 38.92 342 GLY A CA 1
ATOM 2586 C C . GLY A 1 362 ? 13.086 -29.594 36.230 1.00 41.26 342 GLY A C 1
ATOM 2587 O O . GLY A 1 362 ? 13.260 -30.724 36.698 1.00 43.38 342 GLY A O 1
ATOM 2588 N N . LEU A 1 363 ? 13.048 -29.355 34.920 1.00 41.17 343 LEU A N 1
ATOM 2589 C CA . LEU A 1 363 ? 13.201 -30.437 33.937 1.00 43.68 343 LEU A CA 1
ATOM 2590 C C . LEU A 1 363 ? 14.628 -30.978 33.863 1.00 45.56 343 LEU A C 1
ATOM 2591 O O . LEU A 1 363 ? 15.589 -30.210 33.983 1.00 44.95 343 LEU A O 1
ATOM 2596 N N . PRO A 1 364 ? 14.773 -32.304 33.663 1.00 48.30 344 PRO A N 1
ATOM 2597 C CA . PRO A 1 364 ? 16.106 -32.855 33.421 1.00 50.22 344 PRO A CA 1
ATOM 2598 C C . PRO A 1 364 ? 16.621 -32.412 32.051 1.00 49.95 344 PRO A C 1
ATOM 2599 O O . PRO A 1 364 ? 15.818 -32.128 31.155 1.00 49.28 344 PRO A O 1
ATOM 2603 N N . GLU A 1 365 ? 17.944 -32.358 31.902 1.00 50.90 345 GLU A N 1
ATOM 2604 C CA . GLU A 1 365 ? 18.605 -31.880 30.678 1.00 50.82 345 GLU A CA 1
ATOM 2605 C C . GLU A 1 365 ? 17.962 -32.346 29.362 1.00 51.11 345 GLU A C 1
ATOM 2606 O O . GLU A 1 365 ? 17.648 -31.522 28.494 1.00 49.51 345 GLU A O 1
ATOM 2612 N N . GLU A 1 366 ? 17.760 -33.660 29.242 1.00 53.14 346 GLU A N 1
ATOM 2613 C CA . GLU A 1 366 ? 17.229 -34.289 28.025 1.00 53.97 346 GLU A CA 1
ATOM 2614 C C . GLU A 1 366 ? 15.852 -33.772 27.597 1.00 52.11 346 GLU A C 1
ATOM 2615 O O . GLU A 1 366 ? 15.540 -33.760 26.405 1.00 52.36 346 GLU A O 1
ATOM 2621 N N . ALA A 1 367 ? 15.038 -33.350 28.563 1.00 50.26 347 ALA A N 1
ATOM 2622 C CA . ALA A 1 367 ? 13.711 -32.795 28.274 1.00 48.01 347 ALA A CA 1
ATOM 2623 C C . ALA A 1 367 ? 13.742 -31.281 28.068 1.00 44.78 347 ALA A C 1
ATOM 2624 O O . ALA A 1 367 ? 13.019 -30.748 27.218 1.00 43.82 347 ALA A O 1
ATOM 2626 N N . ALA A 1 368 ? 14.577 -30.600 28.853 1.00 43.03 348 ALA A N 1
ATOM 2627 C CA . ALA A 1 368 ? 14.701 -29.139 28.820 1.00 40.02 348 ALA A CA 1
ATOM 2628 C C . ALA A 1 368 ? 15.162 -28.604 27.469 1.00 39.12 348 ALA A C 1
ATOM 2629 O O . ALA A 1 368 ? 14.857 -27.465 27.111 1.00 37.43 348 ALA A O 1
ATOM 2631 N N . SER A 1 369 ? 15.890 -29.431 26.725 1.00 40.38 349 SER A N 1
ATOM 2632 C CA . SER A 1 369 ? 16.343 -29.085 25.378 1.00 40.01 349 SER A CA 1
ATOM 2633 C C . SER A 1 369 ? 15.447 -29.673 24.287 1.00 40.65 349 SER A C 1
ATOM 2634 O O . SER A 1 369 ? 15.797 -29.632 23.104 1.00 41.32 349 SER A O 1
ATOM 2637 N N . LYS A 1 370 ? 14.295 -30.210 24.687 1.00 40.50 350 LYS A N 1
ATOM 2638 C CA . LYS A 1 370 ? 13.351 -30.828 23.757 1.00 41.27 350 LYS A CA 1
ATOM 2639 C C . LYS A 1 370 ? 11.958 -30.223 23.903 1.00 39.84 350 LYS A C 1
ATOM 2640 O O . LYS A 1 370 ? 10.979 -30.946 24.123 1.00 40.58 350 LYS A O 1
ATOM 2646 N N . SER A 1 371 ? 11.868 -28.901 23.766 1.00 37.56 351 SER A N 1
ATOM 2647 C CA . SER A 1 371 ? 10.582 -28.215 23.862 1.00 36.58 351 SER A CA 1
ATOM 2648 C C . SER A 1 371 ? 10.288 -27.213 22.743 1.00 35.11 351 SER A C 1
ATOM 2649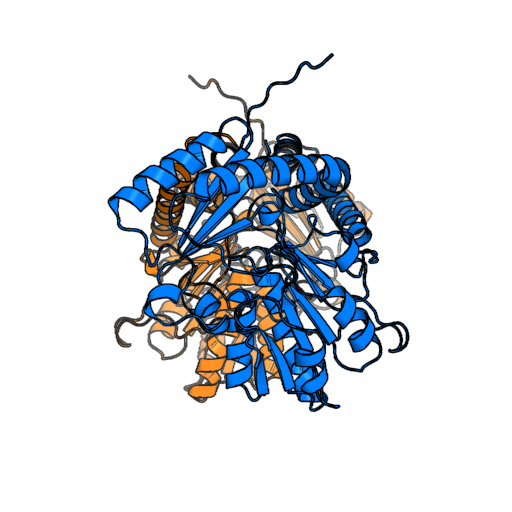 O O . SER A 1 371 ? 11.161 -26.485 22.278 1.00 34.04 351 SER A O 1
ATOM 2652 N N . LEU A 1 372 ? 9.024 -27.193 22.343 1.00 35.08 352 LEU A N 1
ATOM 2653 C CA . LEU A 1 372 ? 8.540 -26.345 21.274 1.00 34.31 352 LEU A CA 1
ATOM 2654 C C . LEU A 1 372 ? 7.515 -25.366 21.820 1.00 32.44 352 LEU A C 1
ATOM 2655 O O . LEU A 1 372 ? 6.589 -25.747 22.532 1.00 32.71 352 LEU A O 1
ATOM 2660 N N . ARG A 1 373 ? 7.714 -24.097 21.498 1.00 30.87 353 ARG A N 1
ATOM 2661 C CA . ARG A 1 373 ? 6.762 -23.036 21.797 1.00 29.54 353 ARG A CA 1
ATOM 2662 C C . ARG A 1 373 ? 5.849 -22.875 20.572 1.00 30.10 353 ARG A C 1
ATOM 2663 O O . ARG A 1 373 ? 6.324 -22.747 19.439 1.00 30.24 353 ARG A O 1
ATOM 2671 N N . PHE A 1 374 ? 4.539 -22.954 20.803 1.00 30.34 354 PHE A N 1
ATOM 2672 C CA . PHE A 1 374 ? 3.543 -22.855 19.741 1.00 30.98 354 PHE A CA 1
ATOM 2673 C C . PHE A 1 374 ? 2.491 -21.827 20.119 1.00 30.25 354 PHE A C 1
ATOM 2674 O O . PHE A 1 374 ? 1.840 -21.942 21.157 1.00 30.44 354 PHE A O 1
ATOM 2682 N N . SER A 1 375 ? 2.342 -20.798 19.296 1.00 29.94 355 SER A N 1
ATOM 2683 C CA . SER A 1 375 ? 1.334 -19.782 19.559 1.00 29.42 355 SER A CA 1
ATOM 2684 C C . SER A 1 375 ? 0.595 -19.382 18.292 1.00 30.05 355 SER A C 1
ATOM 2685 O O . SER A 1 375 ? 1.060 -19.632 17.181 1.00 30.84 355 SER A O 1
ATOM 2688 N N . TRP A 1 376 ? -0.572 -18.780 18.479 1.00 29.99 356 TRP A N 1
ATOM 2689 C CA . TRP A 1 376 ? -1.450 -18.424 17.377 1.00 30.89 356 TRP A CA 1
ATOM 2690 C C . TRP A 1 376 ? -2.161 -17.115 17.674 1.00 30.62 356 TRP A C 1
ATOM 2691 O O . TRP A 1 376 ? -2.412 -16.776 18.835 1.00 29.42 356 TRP A O 1
ATOM 2702 N N . THR A 1 377 ? -2.464 -16.381 16.610 1.00 31.59 357 THR A N 1
ATOM 2703 C CA . THR A 1 377 ? -3.161 -15.112 16.703 1.00 31.99 357 THR A CA 1
ATOM 2704 C C . THR A 1 377 ? -4.354 -15.202 15.770 1.00 33.62 357 THR A C 1
ATOM 2705 O O . THR A 1 377 ? -4.165 -15.321 14.562 1.00 34.68 357 THR A O 1
ATOM 2709 N N . PRO A 1 378 ? -5.586 -15.162 16.320 1.00 34.53 358 PRO A N 1
ATOM 2710 C CA . PRO A 1 378 ? -6.798 -15.247 15.486 1.00 36.58 358 PRO A CA 1
ATOM 2711 C C . PRO A 1 378 ? -6.869 -14.131 14.442 1.00 36.98 358 PRO A C 1
ATOM 2712 O O . PRO A 1 378 ? -6.442 -13.005 14.708 1.00 35.79 358 PRO A O 1
ATOM 2716 N N . GLY A 1 379 ? -7.382 -14.457 13.261 1.00 38.99 359 GLY A N 1
ATOM 2717 C CA . GLY A 1 379 ? -7.493 -13.496 12.167 1.00 40.10 359 GLY A CA 1
ATOM 2718 C C . GLY A 1 379 ? -8.852 -12.826 12.132 1.00 41.38 359 GLY A C 1
ATOM 2719 O O . GLY A 1 379 ? -9.176 -12.026 13.016 1.00 40.98 359 GLY A O 1
ATOM 2720 N N . THR B 1 22 ? 8.484 9.611 -21.895 1.00 70.39 2 THR B N 1
ATOM 2721 C CA . THR B 1 22 ? 9.093 8.415 -21.238 1.00 68.58 2 THR B CA 1
ATOM 2722 C C . THR B 1 22 ? 9.048 8.488 -19.706 1.00 65.63 2 THR B C 1
ATOM 2723 O O . THR B 1 22 ? 9.343 7.496 -19.027 1.00 64.32 2 THR B O 1
ATOM 2725 N N . TYR B 1 23 ? 8.691 9.656 -19.167 1.00 64.74 3 TYR B N 1
ATOM 2726 C CA . TYR B 1 23 ? 8.456 9.802 -17.723 1.00 62.29 3 TYR B CA 1
ATOM 2727 C C . TYR B 1 23 ? 6.959 9.736 -17.410 1.00 62.74 3 TYR B C 1
ATOM 2728 O O . TYR B 1 23 ? 6.190 10.617 -17.802 1.00 64.22 3 TYR B O 1
ATOM 2737 N N . LEU B 1 24 ? 6.558 8.684 -16.701 1.00 61.49 4 LEU B N 1
ATOM 2738 C CA . LEU B 1 24 ? 5.141 8.374 -16.508 1.00 62.30 4 LEU B CA 1
ATOM 2739 C C . LEU B 1 24 ? 4.717 8.418 -15.042 1.00 60.24 4 LEU B C 1
ATOM 2740 O O . LEU B 1 24 ? 3.666 7.889 -14.673 1.00 60.59 4 LEU B O 1
ATOM 2745 N N . ASP B 1 25 ? 5.534 9.070 -14.218 1.00 58.21 5 ASP B N 1
ATOM 2746 C CA . ASP B 1 25 ? 5.325 9.103 -12.776 1.00 56.40 5 ASP B CA 1
ATOM 2747 C C . ASP B 1 25 ? 4.859 10.478 -12.288 1.00 56.65 5 ASP B C 1
ATOM 2748 O O . ASP B 1 25 ? 4.885 11.452 -13.038 1.00 57.55 5 ASP B O 1
ATOM 2753 N N . ALA B 1 26 ? 4.427 10.543 -11.029 1.00 56.30 6 ALA B N 1
ATOM 2754 C CA . ALA B 1 26 ? 4.048 11.803 -10.390 1.00 56.87 6 ALA B CA 1
ATOM 2755 C C . ALA B 1 26 ? 4.702 11.933 -9.019 1.00 55.06 6 ALA B C 1
ATOM 2756 O O . ALA B 1 26 ? 4.635 11.010 -8.206 1.00 54.38 6 ALA B O 1
ATOM 2758 N N . ALA B 1 27 ? 5.325 13.085 -8.768 1.00 55.01 7 ALA B N 1
ATOM 2759 C CA . ALA B 1 27 ? 6.000 13.361 -7.495 1.00 53.46 7 ALA B CA 1
ATOM 2760 C C . ALA B 1 27 ? 5.011 13.671 -6.361 1.00 53.80 7 ALA B C 1
ATOM 2761 O O . ALA B 1 27 ? 4.511 14.794 -6.251 1.00 54.90 7 ALA B O 1
ATOM 2763 N N . ALA B 1 28 ? 4.739 12.682 -5.512 0.10 53.36 8 ALA B N 1
ATOM 2764 C CA . ALA B 1 28 ? 3.718 12.826 -4.465 0.10 53.93 8 ALA B CA 1
ATOM 2765 C C . ALA B 1 28 ? 4.250 13.252 -3.092 0.10 52.29 8 ALA B C 1
ATOM 2766 O O . ALA B 1 28 ? 3.525 13.878 -2.315 0.10 52.69 8 ALA B O 1
ATOM 2768 N N . THR B 1 29 ? 5.505 12.914 -2.798 1.00 50.82 9 THR B N 1
ATOM 2769 C CA . THR B 1 29 ? 6.115 13.229 -1.503 1.00 49.25 9 THR B CA 1
ATOM 2770 C C . THR B 1 29 ? 7.270 14.226 -1.634 1.00 48.13 9 THR B C 1
ATOM 2771 O O . THR B 1 29 ? 8.264 13.955 -2.318 1.00 47.95 9 THR B O 1
ATOM 2775 N N . THR B 1 30 ? 7.141 15.364 -0.955 1.00 47.52 10 THR B N 1
ATOM 2776 C CA . THR B 1 30 ? 8.123 16.444 -1.048 1.00 46.45 10 THR B CA 1
ATOM 2777 C C . THR B 1 30 ? 9.116 16.480 0.121 1.00 43.98 10 THR B C 1
ATOM 2778 O O . THR B 1 30 ? 10.194 17.067 0.000 1.00 43.93 10 THR B O 1
ATOM 2782 N N . ARG B 1 31 ? 8.766 15.856 1.241 1.00 41.96 11 ARG B N 1
ATOM 2783 C CA . ARG B 1 31 ? 9.637 15.875 2.418 1.00 39.20 11 ARG B CA 1
ATOM 2784 C C . ARG B 1 31 ? 10.661 14.739 2.423 1.00 36.52 11 ARG B C 1
ATOM 2785 O O . ARG B 1 31 ? 11.688 14.817 3.105 1.00 35.17 11 ARG B O 1
ATOM 2793 N N . VAL B 1 32 ? 10.361 13.683 1.675 1.00 35.15 12 VAL B N 1
ATOM 2794 C CA . VAL B 1 32 ? 11.232 12.523 1.536 1.00 32.62 12 VAL B CA 1
ATOM 2795 C C . VAL B 1 32 ? 11.165 12.111 0.075 1.00 32.49 12 VAL B C 1
ATOM 2796 O O . VAL B 1 32 ? 10.076 12.086 -0.506 1.00 33.81 12 VAL B O 1
ATOM 2800 N N . ASP B 1 33 ? 12.320 11.811 -0.521 1.00 30.36 13 ASP B N 1
ATOM 2801 C CA . ASP B 1 33 ? 12.379 11.358 -1.906 1.00 30.04 13 ASP B CA 1
ATOM 2802 C C . ASP B 1 33 ? 11.442 10.170 -2.097 1.00 29.84 13 ASP B C 1
ATOM 2803 O O . ASP B 1 33 ? 11.372 9.283 -1.252 1.00 28.89 13 ASP B O 1
ATOM 2808 N N . GLN B 1 34 ? 10.712 10.179 -3.205 1.00 30.25 14 GLN B N 1
ATOM 2809 C CA . GLN B 1 34 ? 9.719 9.152 -3.488 1.00 30.54 14 GLN B CA 1
ATOM 2810 C C . GLN B 1 34 ? 10.323 7.745 -3.611 1.00 29.27 14 GLN B C 1
ATOM 2811 O O . GLN B 1 34 ? 9.653 6.764 -3.290 1.00 29.50 14 GLN B O 1
ATOM 2817 N N . ARG B 1 35 ? 11.575 7.641 -4.058 1.00 27.71 15 ARG B N 1
ATOM 2818 C CA . ARG B 1 35 ? 12.223 6.323 -4.135 1.00 26.80 15 ARG B CA 1
ATOM 2819 C C . ARG B 1 35 ? 12.476 5.762 -2.749 1.00 24.50 15 ARG B C 1
ATOM 2820 O O . ARG B 1 35 ? 12.331 4.566 -2.529 1.00 24.58 15 ARG B O 1
ATOM 2828 N N . VAL B 1 36 ? 12.873 6.635 -1.829 1.00 22.34 16 VAL B N 1
ATOM 2829 C CA . VAL B 1 36 ? 13.030 6.273 -0.429 1.00 20.43 16 VAL B CA 1
ATOM 2830 C C . VAL B 1 36 ? 11.676 5.857 0.154 1.00 21.05 16 VAL B C 1
ATOM 2831 O O . VAL B 1 36 ? 11.582 4.833 0.826 1.00 20.52 16 VAL B O 1
ATOM 2835 N N . ALA B 1 37 ? 10.642 6.646 -0.132 1.00 21.86 17 ALA B N 1
ATOM 2836 C CA . ALA B 1 37 ? 9.306 6.392 0.390 1.00 23.15 17 ALA B CA 1
ATOM 2837 C C . ALA B 1 37 ? 8.784 5.045 -0.084 1.00 24.61 17 ALA B C 1
ATOM 2838 O O . ALA B 1 37 ? 8.209 4.301 0.704 1.00 24.96 17 ALA B O 1
ATOM 2840 N N . ASP B 1 38 ? 9.005 4.741 -1.367 1.00 25.60 18 ASP B N 1
ATOM 2841 C CA . ASP B 1 38 ? 8.613 3.466 -1.969 1.00 26.76 18 ASP B CA 1
ATOM 2842 C C . ASP B 1 38 ? 9.304 2.248 -1.342 1.00 25.63 18 ASP B C 1
ATOM 2843 O O . ASP B 1 38 ? 8.665 1.223 -1.118 1.00 26.49 18 ASP B O 1
ATOM 2848 N N . ILE B 1 39 ? 10.600 2.354 -1.062 1.00 23.59 19 ILE B N 1
ATOM 2849 C CA . ILE B 1 39 ? 11.329 1.262 -0.418 1.00 22.47 19 ILE B CA 1
ATOM 2850 C C . ILE B 1 39 ? 10.733 1.004 0.972 1.00 22.04 19 ILE B C 1
ATOM 2851 O O . ILE B 1 39 ? 10.495 -0.149 1.358 1.00 22.09 19 ILE B O 1
ATOM 2856 N N . VAL B 1 40 ? 10.494 2.086 1.716 1.00 21.04 20 VAL B N 1
ATOM 2857 C CA . VAL B 1 40 ? 9.961 1.980 3.067 1.00 20.87 20 VAL B CA 1
ATOM 2858 C C . VAL B 1 40 ? 8.591 1.308 3.064 1.00 22.57 20 VAL B C 1
ATOM 2859 O O . VAL B 1 40 ? 8.359 0.387 3.841 1.00 22.50 20 VAL B O 1
ATOM 2863 N N . LEU B 1 41 ? 7.714 1.763 2.171 1.00 24.00 21 LEU B N 1
ATOM 2864 C CA . LEU B 1 41 ? 6.359 1.254 2.071 1.00 26.29 21 LEU B CA 1
ATOM 2865 C C . LEU B 1 41 ? 6.308 -0.202 1.622 1.00 27.43 21 LEU B C 1
ATOM 2866 O O . LEU B 1 41 ? 5.516 -0.981 2.141 1.00 28.44 21 LEU B O 1
ATOM 2871 N N . HIS B 1 42 ? 7.156 -0.564 0.663 1.00 27.51 22 HIS B N 1
ATOM 2872 C CA . HIS B 1 42 ? 7.237 -1.944 0.191 1.00 28.69 22 HIS B CA 1
ATOM 2873 C C . HIS B 1 42 ? 7.589 -2.894 1.340 1.00 28.04 22 HIS B C 1
ATOM 2874 O O . HIS B 1 42 ? 6.952 -3.935 1.509 1.00 29.42 22 HIS B O 1
ATOM 2881 N N . TRP B 1 43 ? 8.583 -2.517 2.137 1.00 26.18 23 TRP B N 1
ATOM 2882 C CA . TRP B 1 43 ? 9.037 -3.347 3.248 1.00 26.13 23 TRP B CA 1
ATOM 2883 C C . TRP B 1 43 ? 8.028 -3.408 4.381 1.00 27.24 23 TRP B C 1
ATOM 2884 O O . TRP B 1 43 ? 7.872 -4.438 5.036 1.00 27.58 23 TRP B O 1
ATOM 2895 N N . MET B 1 44 ? 7.349 -2.290 4.596 1.00 28.09 24 MET B N 1
ATOM 2896 C CA . MET B 1 44 ? 6.324 -2.184 5.605 1.00 30.32 24 MET B CA 1
ATOM 2897 C C . MET B 1 44 ? 5.155 -3.104 5.306 1.00 32.58 24 MET B C 1
ATOM 2898 O O . MET B 1 44 ? 4.700 -3.833 6.191 1.00 33.32 24 MET B O 1
ATOM 2903 N N . THR B 1 45 ? 4.681 -3.075 4.058 1.00 34.17 25 THR B N 1
ATOM 2904 C CA . THR B 1 45 ? 3.574 -3.926 3.638 1.00 37.08 25 THR B CA 1
ATOM 2905 C C . THR B 1 45 ? 3.986 -5.402 3.606 1.00 37.79 25 THR B C 1
ATOM 2906 O O . THR B 1 45 ? 3.156 -6.283 3.812 1.00 39.91 25 THR B O 1
ATOM 2910 N N . ALA B 1 46 ? 5.265 -5.666 3.356 1.00 36.62 26 ALA B N 1
ATOM 2911 C CA . ALA B 1 46 ? 5.805 -7.021 3.479 1.00 37.46 26 ALA B CA 1
ATOM 2912 C C . ALA B 1 46 ? 5.764 -7.497 4.934 1.00 37.54 26 ALA B C 1
ATOM 2913 O O . ALA B 1 46 ? 5.369 -8.631 5.203 1.00 38.91 26 ALA B O 1
ATOM 2915 N N . GLU B 1 47 ? 6.164 -6.618 5.858 1.00 36.33 27 GLU B N 1
ATOM 2916 C CA . GLU B 1 47 ? 6.108 -6.892 7.292 1.00 37.06 27 GLU B CA 1
ATOM 2917 C C . GLU B 1 47 ? 4.667 -7.095 7.760 1.00 39.20 27 GLU B C 1
ATOM 2918 O O . GLU B 1 47 ? 4.409 -7.947 8.605 1.00 40.24 27 GLU B O 1
ATOM 2924 N N . PHE B 1 48 ? 3.736 -6.319 7.203 1.00 40.49 28 PHE B N 1
ATOM 2925 C CA . PHE B 1 48 ? 2.312 -6.465 7.517 1.00 43.16 28 PHE B CA 1
ATOM 2926 C C . PHE B 1 48 ? 1.657 -7.625 6.770 1.00 46.21 28 PHE B C 1
ATOM 2927 O O . PHE B 1 48 ? 1.376 -8.666 7.356 1.00 47.81 28 PHE B O 1
ATOM 2935 N N . GLY B 1 49 ? 1.408 -7.418 5.475 1.00 47.77 29 GLY B N 1
ATOM 2936 C CA . GLY B 1 49 ? 0.542 -8.278 4.653 1.00 51.10 29 GLY B CA 1
ATOM 2937 C C . GLY B 1 49 ? 0.906 -9.744 4.535 1.00 52.73 29 GLY B C 1
ATOM 2938 O O . GLY B 1 49 ? 1.792 -10.237 5.229 1.00 51.85 29 GLY B O 1
ATOM 2939 N N . ASN B 1 50 ? 0.216 -10.445 3.642 1.00 55.93 30 ASN B N 1
ATOM 2940 C CA . ASN B 1 50 ? 0.399 -11.896 3.493 1.00 58.14 30 ASN B CA 1
ATOM 2941 C C . ASN B 1 50 ? 1.434 -12.313 2.441 1.00 57.93 30 ASN B C 1
ATOM 2942 O O . ASN B 1 50 ? 1.255 -13.318 1.743 1.00 59.94 30 ASN B O 1
ATOM 2947 N N . ALA B 1 51 ? 2.510 -11.530 2.339 1.00 55.84 31 ALA B N 1
ATOM 2948 C CA . ALA B 1 51 ? 3.654 -11.870 1.498 1.00 55.53 31 ALA B CA 1
ATOM 2949 C C . ALA B 1 51 ? 4.346 -13.120 2.053 1.00 56.11 31 ALA B C 1
ATOM 2950 O O . ALA B 1 51 ? 5.272 -13.026 2.876 1.00 54.46 31 ALA B O 1
ATOM 2952 N N . GLY B 1 52 ? 3.860 -14.285 1.612 1.00 58.78 32 GLY B N 1
ATOM 2953 C CA . GLY B 1 52 ? 4.330 -15.595 2.079 1.00 59.85 32 GLY B CA 1
ATOM 2954 C C . GLY B 1 52 ? 4.113 -15.832 3.563 1.00 59.70 32 GLY B C 1
ATOM 2955 O O . GLY B 1 52 ? 3.420 -15.060 4.230 1.00 59.31 32 GLY B O 1
ATOM 2956 N N . SER B 1 53 ? 4.707 -16.905 4.078 1.00 60.22 33 SER B N 1
ATOM 2957 C CA . SER B 1 53 ? 4.741 -17.160 5.519 1.00 59.89 33 SER B CA 1
ATOM 2958 C C . SER B 1 53 ? 5.729 -16.213 6.214 1.00 56.74 33 SER B C 1
ATOM 2959 O O . SER B 1 53 ? 6.446 -15.458 5.550 1.00 54.99 33 SER B O 1
ATOM 2962 N N . ARG B 1 54 ? 5.756 -16.253 7.546 1.00 56.15 34 ARG B N 1
ATOM 2963 C CA . ARG B 1 54 ? 6.698 -15.461 8.347 1.00 53.47 34 ARG B CA 1
ATOM 2964 C C . ARG B 1 54 ? 8.137 -15.885 8.071 1.00 52.11 34 ARG B C 1
ATOM 2965 O O . ARG B 1 54 ? 9.057 -15.063 8.083 1.00 50.17 34 ARG B O 1
ATOM 2973 N N . HIS B 1 55 ? 8.317 -17.180 7.833 1.00 53.48 35 HIS B N 1
ATOM 2974 C CA . HIS B 1 55 ? 9.628 -17.754 7.551 1.00 52.44 35 HIS B CA 1
ATOM 2975 C C . HIS B 1 55 ? 10.243 -17.171 6.272 1.00 50.84 35 HIS B C 1
ATOM 2976 O O . HIS B 1 55 ? 11.361 -16.652 6.302 1.00 49.09 35 HIS B O 1
ATOM 2983 N N . GLU B 1 56 ? 9.505 -17.258 5.166 1.00 51.33 36 GLU B N 1
ATOM 2984 C CA . GLU B 1 56 ? 9.930 -16.683 3.892 1.00 49.95 36 GLU B CA 1
ATOM 2985 C C . GLU B 1 56 ? 10.263 -15.188 4.014 1.00 46.78 36 GLU B C 1
ATOM 2986 O O . GLU B 1 56 ? 11.238 -14.722 3.417 1.00 45.16 36 GLU B O 1
ATOM 2992 N N . TYR B 1 57 ? 9.471 -14.456 4.803 1.00 45.29 37 TYR B N 1
ATOM 2993 C CA . TYR B 1 57 ? 9.739 -13.042 5.060 1.00 42.37 37 TYR B CA 1
ATOM 2994 C C . TYR B 1 57 ? 11.009 -12.859 5.895 1.00 40.05 37 TYR B C 1
ATOM 2995 O O . TYR B 1 57 ? 11.817 -11.973 5.612 1.00 38.08 37 TYR B O 1
ATOM 3004 N N . GLY B 1 58 ? 11.171 -13.702 6.915 1.00 39.96 38 GLY B N 1
ATOM 3005 C CA . GLY B 1 58 ? 12.333 -13.664 7.790 1.00 37.73 38 GLY B CA 1
ATOM 3006 C C . GLY B 1 58 ? 13.621 -13.745 7.001 1.00 36.58 38 GLY B C 1
ATOM 3007 O O . GLY B 1 58 ? 14.545 -12.954 7.218 1.00 34.57 38 GLY B O 1
ATOM 3008 N N . ILE B 1 59 ? 13.666 -14.701 6.079 1.00 37.68 39 ILE B N 1
ATOM 3009 C CA . ILE B 1 59 ? 14.798 -14.868 5.175 1.00 37.45 39 ILE B CA 1
ATOM 3010 C C . ILE B 1 59 ? 15.050 -13.590 4.353 1.00 35.88 39 ILE B C 1
ATOM 3011 O O . ILE B 1 59 ? 16.185 -13.111 4.281 1.00 34.35 39 ILE B O 1
ATOM 3016 N N . ARG B 1 60 ? 13.987 -13.048 3.755 1.00 36.17 40 ARG B N 1
ATOM 3017 C CA . ARG B 1 60 ? 14.071 -11.833 2.936 1.00 35.07 40 ARG B CA 1
ATOM 3018 C C . ARG B 1 60 ? 14.543 -10.610 3.732 1.00 32.14 40 ARG B C 1
ATOM 3019 O O . ARG B 1 60 ? 15.399 -9.851 3.266 1.00 30.82 40 ARG B O 1
ATOM 3027 N N . ALA B 1 61 ? 13.993 -10.440 4.931 1.00 31.02 41 ALA B N 1
ATOM 3028 C CA . ALA B 1 61 ? 14.354 -9.337 5.811 1.00 28.96 41 ALA B CA 1
ATOM 3029 C C . ALA B 1 61 ? 15.817 -9.415 6.252 1.00 28.07 41 ALA B C 1
ATOM 3030 O O . ALA B 1 61 ? 16.504 -8.392 6.324 1.00 26.26 41 ALA B O 1
ATOM 3032 N N . LYS B 1 62 ? 16.275 -10.632 6.552 1.00 29.01 42 LYS B N 1
ATOM 3033 C CA . LYS B 1 62 ? 17.667 -10.888 6.902 1.00 28.55 42 LYS B CA 1
ATOM 3034 C C . LYS B 1 62 ? 18.616 -10.522 5.762 1.00 27.71 42 LYS B C 1
ATOM 3035 O O . LYS B 1 62 ? 19.610 -9.833 5.985 1.00 26.32 42 LYS B O 1
ATOM 3041 N N . ARG B 1 63 ? 18.307 -10.984 4.555 1.00 28.42 43 ARG B N 1
ATOM 3042 C CA . ARG B 1 63 ? 19.106 -10.666 3.377 1.00 28.73 43 ARG B CA 1
ATOM 3043 C C . ARG B 1 63 ? 19.147 -9.166 3.085 1.00 26.45 43 ARG B C 1
ATOM 3044 O O . ARG B 1 63 ? 20.209 -8.624 2.785 1.00 25.62 43 ARG B O 1
ATOM 3052 N N . GLY B 1 64 ? 17.991 -8.507 3.175 1.00 25.48 44 GLY B N 1
ATOM 3053 C CA . GLY B 1 64 ? 17.898 -7.058 2.992 1.00 23.50 44 GLY B CA 1
ATOM 3054 C C . GLY B 1 64 ? 18.758 -6.268 3.967 1.00 21.49 44 GLY B C 1
ATOM 3055 O O . GLY B 1 64 ? 19.546 -5.419 3.551 1.00 20.80 44 GLY B O 1
ATOM 3056 N N . VAL B 1 65 ? 18.615 -6.545 5.261 1.00 20.54 45 VAL B N 1
ATOM 3057 C CA . VAL B 1 65 ? 19.416 -5.876 6.289 1.00 18.81 45 VAL B CA 1
ATOM 3058 C C . VAL B 1 65 ? 20.908 -6.009 5.990 1.00 18.72 45 VAL B C 1
ATOM 3059 O O . VAL B 1 65 ? 21.643 -5.016 6.030 1.00 17.48 45 VAL B O 1
ATOM 3063 N N . GLU B 1 66 ? 21.342 -7.228 5.672 1.00 19.86 46 GLU B N 1
ATOM 3064 C CA . GLU B 1 66 ? 22.748 -7.484 5.358 1.00 20.40 46 GLU B CA 1
ATOM 3065 C C . GLU B 1 66 ? 23.206 -6.768 4.083 1.00 20.12 46 GLU B C 1
ATOM 3066 O O . GLU B 1 66 ? 24.327 -6.276 4.020 1.00 19.45 46 GLU B O 1
ATOM 3072 N N . ARG B 1 67 ? 22.333 -6.699 3.084 1.00 20.63 47 ARG B N 1
ATOM 3073 C CA . ARG B 1 67 ? 22.624 -5.919 1.888 1.00 21.24 47 ARG B CA 1
ATOM 3074 C C . ARG B 1 67 ? 22.759 -4.437 2.213 1.00 19.47 47 ARG B C 1
ATOM 3075 O O . ARG B 1 67 ? 23.641 -3.762 1.680 1.00 19.02 47 ARG B O 1
ATOM 3083 N N . ALA B 1 68 ? 21.890 -3.950 3.096 1.00 18.63 48 ALA B N 1
ATOM 3084 C CA . ALA B 1 68 ? 21.914 -2.559 3.546 1.00 17.66 48 ALA B CA 1
ATOM 3085 C C . ALA B 1 68 ? 23.191 -2.248 4.315 1.00 16.85 48 ALA B C 1
ATOM 3086 O O . ALA B 1 68 ? 23.781 -1.183 4.136 1.00 16.14 48 ALA B O 1
ATOM 3088 N N . ARG B 1 69 ? 23.610 -3.191 5.159 1.00 17.29 49 ARG B N 1
ATOM 3089 C CA . ARG B 1 69 ? 24.814 -3.054 5.975 1.00 16.94 49 ARG B CA 1
ATOM 3090 C C . ARG B 1 69 ? 26.049 -2.991 5.085 1.00 18.06 49 ARG B C 1
ATOM 3091 O O . ARG B 1 69 ? 26.935 -2.144 5.283 1.00 17.50 49 ARG B O 1
ATOM 3099 N N . GLU B 1 70 ? 26.094 -3.890 4.109 1.00 19.38 50 GLU B N 1
ATOM 3100 C CA . GLU B 1 70 ? 27.197 -3.970 3.166 1.00 20.97 50 GLU B CA 1
ATOM 3101 C C . GLU B 1 70 ? 27.339 -2.689 2.330 1.00 20.61 50 GLU B C 1
ATOM 3102 O O . GLU B 1 70 ? 28.437 -2.134 2.233 1.00 20.23 50 GLU B O 1
ATOM 3108 N N . TYR B 1 71 ? 26.233 -2.219 1.748 1.00 20.40 51 TYR B N 1
ATOM 3109 C CA . TYR B 1 71 ? 26.264 -1.000 0.959 1.00 20.37 51 TYR B CA 1
ATOM 3110 C C . TYR B 1 71 ? 26.677 0.202 1.797 1.00 19.58 51 TYR B C 1
ATOM 3111 O O . TYR B 1 71 ? 27.572 0.957 1.417 1.00 19.54 51 TYR B O 1
ATOM 3120 N N . LEU B 1 72 ? 26.000 0.390 2.924 1.00 18.71 52 LEU B N 1
ATOM 3121 C CA . LEU B 1 72 ? 26.306 1.494 3.812 1.00 17.95 52 LEU B CA 1
ATOM 3122 C C . LEU B 1 72 ? 27.760 1.521 4.278 1.00 17.39 52 LEU B C 1
ATOM 3123 O O . LEU B 1 72 ? 28.402 2.576 4.258 1.00 16.82 52 LEU B O 1
ATOM 3128 N N . ALA B 1 73 ? 28.266 0.366 4.706 1.00 17.20 53 ALA B N 1
ATOM 3129 C CA . ALA B 1 73 ? 29.650 0.259 5.123 1.00 17.23 53 ALA B CA 1
ATOM 3130 C C . ALA B 1 73 ? 30.560 0.738 4.000 1.00 17.64 53 ALA B C 1
ATOM 3131 O O . ALA B 1 73 ? 31.461 1.536 4.231 1.00 17.47 53 ALA B O 1
ATOM 3133 N N . SER B 1 74 ? 30.275 0.282 2.784 1.00 18.49 54 SER B N 1
ATOM 3134 C CA . SER B 1 74 ? 31.093 0.589 1.612 1.00 19.68 54 SER B CA 1
ATOM 3135 C C . SER B 1 74 ? 31.260 2.088 1.340 1.00 19.44 54 SER B C 1
ATOM 3136 O O . SER B 1 74 ? 32.299 2.502 0.841 1.00 20.17 54 SER B O 1
ATOM 3139 N N . THR B 1 75 ? 30.246 2.890 1.670 1.00 18.51 55 THR B N 1
ATOM 3140 C CA . THR B 1 75 ? 30.267 4.330 1.388 1.00 18.53 55 THR B CA 1
ATOM 3141 C C . THR B 1 75 ? 31.275 5.091 2.246 1.00 18.35 55 THR B C 1
ATOM 3142 O O . THR B 1 75 ? 31.651 6.216 1.907 1.00 18.79 55 THR B O 1
ATOM 3146 N N . VAL B 1 76 ? 31.701 4.479 3.350 1.00 17.74 56 VAL B N 1
ATOM 3147 C CA . VAL B 1 76 ? 32.780 5.023 4.180 1.00 17.41 56 VAL B CA 1
ATOM 3148 C C . VAL B 1 76 ? 34.007 4.109 4.159 1.00 18.72 56 VAL B C 1
ATOM 3149 O O . VAL B 1 76 ? 34.867 4.206 5.025 1.00 18.83 56 VAL B O 1
ATOM 3153 N N . SER B 1 77 ? 34.064 3.215 3.172 1.00 20.20 57 SER B N 1
ATOM 3154 C CA . SER B 1 77 ? 35.167 2.264 2.999 1.00 21.79 57 SER B CA 1
ATOM 3155 C C . SER B 1 77 ? 35.385 1.356 4.206 1.00 21.36 57 SER B C 1
ATOM 3156 O O . SER B 1 77 ? 36.519 1.101 4.607 1.00 21.95 57 SER B O 1
ATOM 3159 N N . ALA B 1 78 ? 34.295 0.865 4.775 1.00 20.27 58 ALA B N 1
ATOM 3160 C CA . ALA B 1 78 ? 34.385 -0.107 5.852 1.00 20.33 58 ALA B CA 1
ATOM 3161 C C . ALA B 1 78 ? 33.772 -1.429 5.402 1.00 21.18 58 ALA B C 1
ATOM 3162 O O . ALA B 1 78 ? 33.045 -1.475 4.400 1.00 21.78 58 ALA B O 1
ATOM 3164 N N . GLU B 1 79 ? 34.085 -2.499 6.127 1.00 21.47 59 GLU B N 1
ATOM 3165 C CA . GLU B 1 79 ? 33.516 -3.819 5.855 1.00 22.47 59 GLU B CA 1
ATOM 3166 C C . GLU B 1 79 ? 32.163 -3.947 6.571 1.00 20.70 59 GLU B C 1
ATOM 3167 O O . GLU B 1 79 ? 31.908 -3.208 7.516 1.00 19.07 59 GLU B O 1
ATOM 3173 N N . PRO B 1 80 ? 31.290 -4.871 6.117 1.00 20.86 60 PRO B N 1
ATOM 3174 C CA . PRO B 1 80 ? 29.962 -5.037 6.731 1.00 20.11 60 PRO B CA 1
ATOM 3175 C C . PRO B 1 80 ? 29.999 -5.223 8.250 1.00 19.75 60 PRO B C 1
ATOM 3176 O O . PRO B 1 80 ? 29.213 -4.596 8.960 1.00 18.43 60 PRO B O 1
ATOM 3180 N N . ASP B 1 81 ? 30.925 -6.049 8.738 1.00 20.62 61 ASP B N 1
ATOM 3181 C CA . ASP B 1 81 ? 31.056 -6.319 10.166 1.00 21.03 61 ASP B CA 1
ATOM 3182 C C . ASP B 1 81 ? 31.504 -5.113 11.001 1.00 19.72 61 ASP B C 1
ATOM 3183 O O . ASP B 1 81 ? 31.577 -5.197 12.228 1.00 19.46 61 ASP B O 1
ATOM 3188 N N . GLU B 1 82 ? 31.793 -3.997 10.333 1.00 19.00 62 GLU B N 1
ATOM 3189 C CA . GLU B 1 82 ? 32.200 -2.766 10.999 1.00 18.04 62 GLU B CA 1
ATOM 3190 C C . GLU B 1 82 ? 31.067 -1.739 11.100 1.00 16.67 62 GLU B C 1
ATOM 3191 O O . GLU B 1 82 ? 31.288 -0.618 11.554 1.00 16.38 62 GLU B O 1
ATOM 3197 N N . LEU B 1 83 ? 29.860 -2.115 10.693 1.00 16.04 63 LEU B N 1
ATOM 3198 C CA . LEU B 1 83 ? 28.707 -1.227 10.836 1.00 14.57 63 LEU B CA 1
ATOM 3199 C C . LEU B 1 83 ? 27.543 -1.893 11.567 1.00 14.04 63 LEU B C 1
ATOM 3200 O O . LEU B 1 83 ? 27.153 -3.002 11.231 1.00 14.70 63 LEU B O 1
ATOM 3205 N N . ILE B 1 84 ? 26.997 -1.197 12.560 1.00 13.12 64 ILE B N 1
ATOM 3206 C CA . ILE B 1 84 ? 25.747 -1.601 13.210 1.00 13.14 64 ILE B CA 1
ATOM 3207 C C . ILE B 1 84 ? 24.629 -0.566 12.956 1.00 12.84 64 ILE B C 1
ATOM 3208 O O . ILE B 1 84 ? 24.892 0.627 12.697 1.00 12.24 64 ILE B O 1
ATOM 3213 N N . PHE B 1 85 ? 23.388 -1.033 13.024 1.00 12.60 65 PHE B N 1
ATOM 3214 C CA . PHE B 1 85 ? 22.245 -0.150 12.899 1.00 12.16 65 PHE B CA 1
ATOM 3215 C C . PHE B 1 85 ? 21.786 0.297 14.270 1.00 11.73 65 PHE B C 1
ATOM 3216 O O . PHE B 1 85 ? 21.967 -0.420 15.261 1.00 11.98 65 PHE B O 1
ATOM 3224 N N . THR B 1 86 ? 21.245 1.509 14.327 1.00 11.10 66 THR B N 1
ATOM 3225 C CA . THR B 1 86 ? 20.793 2.097 15.585 1.00 11.02 66 THR B CA 1
ATOM 3226 C C . THR B 1 86 ? 19.493 2.862 15.315 1.00 11.45 66 THR B C 1
ATOM 3227 O O . THR B 1 86 ? 19.060 2.968 14.167 1.00 10.91 66 THR B O 1
ATOM 3231 N N . SER B 1 87 ? 18.884 3.403 16.366 1.00 11.73 67 SER B N 1
ATOM 3232 C CA . SER B 1 87 ? 17.629 4.118 16.220 1.00 12.90 67 SER B CA 1
ATOM 3233 C C . SER B 1 87 ? 17.851 5.588 15.872 1.00 12.53 67 SER B C 1
ATOM 3234 O O . SER B 1 87 ? 16.901 6.369 15.822 1.00 13.51 67 SER B O 1
ATOM 3237 N N . GLY B 1 88 ? 19.104 5.952 15.607 1.00 11.90 68 GLY B N 1
ATOM 3238 C CA . GLY B 1 88 ? 19.462 7.330 15.293 1.00 11.78 68 GLY B CA 1
ATOM 3239 C C . GLY B 1 88 ? 20.900 7.647 15.653 1.00 11.45 68 GLY B C 1
ATOM 3240 O O . GLY B 1 88 ? 21.570 6.846 16.307 1.00 11.06 68 GLY B O 1
ATOM 3241 N N . ALA B 1 89 ? 21.379 8.815 15.218 1.00 11.36 69 ALA B N 1
ATOM 3242 C CA . ALA B 1 89 ? 22.711 9.290 15.602 1.00 11.18 69 ALA B CA 1
ATOM 3243 C C . ALA B 1 89 ? 22.830 9.538 17.119 1.00 11.44 69 ALA B C 1
ATOM 3244 O O . ALA B 1 89 ? 23.917 9.398 17.686 1.00 11.48 69 ALA B O 1
ATOM 3246 N N . THR B 1 90 ? 21.714 9.868 17.776 1.00 12.00 70 THR B N 1
ATOM 3247 C CA . THR B 1 90 ? 21.696 10.033 19.236 1.00 12.31 70 THR B CA 1
ATOM 3248 C C . THR B 1 90 ? 22.142 8.736 19.907 1.00 12.50 70 THR B C 1
ATOM 3249 O O . THR B 1 90 ? 23.047 8.731 20.744 1.00 12.86 70 THR B O 1
ATOM 3253 N N . GLU B 1 91 ? 21.514 7.633 19.522 1.00 12.79 71 GLU B N 1
ATOM 3254 C CA . GLU B 1 91 ? 21.870 6.342 20.071 1.00 13.03 71 GLU B CA 1
ATOM 3255 C C . GLU B 1 91 ? 23.281 5.936 19.629 1.00 12.40 71 GLU B C 1
ATOM 3256 O O . GLU B 1 91 ? 24.052 5.428 20.442 1.00 12.85 71 GLU B O 1
ATOM 3262 N N . SER B 1 92 ? 23.624 6.183 18.361 1.00 11.46 72 SER B N 1
ATOM 3263 C CA . SER B 1 92 ? 24.987 5.940 17.882 1.00 11.34 72 SER B CA 1
ATOM 3264 C C . SER B 1 92 ? 26.017 6.658 18.745 1.00 11.08 72 SER B C 1
ATOM 3265 O O . SER B 1 92 ? 27.015 6.056 19.134 1.00 11.20 72 SER B O 1
ATOM 3268 N N . ASN B 1 93 ? 25.773 7.937 19.049 1.00 11.09 73 ASN B N 1
ATOM 3269 C CA . ASN B 1 93 ? 26.710 8.708 19.882 1.00 10.89 73 ASN B CA 1
ATOM 3270 C C . ASN B 1 93 ? 26.869 8.135 21.282 1.00 11.09 73 ASN B C 1
ATOM 3271 O O . ASN B 1 93 ? 27.977 8.110 21.799 1.00 11.93 73 ASN B O 1
ATOM 3276 N N . ASN B 1 94 ? 25.777 7.675 21.892 1.00 10.78 74 ASN B N 1
ATOM 3277 C CA . ASN B 1 94 ? 25.853 7.118 23.241 1.00 11.09 74 ASN B CA 1
ATOM 3278 C C . ASN B 1 94 ? 26.561 5.771 23.268 1.00 11.59 74 ASN B C 1
ATOM 3279 O O . ASN B 1 94 ? 27.359 5.507 24.167 1.00 11.88 74 ASN B O 1
ATOM 3284 N N . ILE B 1 95 ? 26.258 4.930 22.279 1.00 11.53 75 ILE B N 1
ATOM 3285 C CA . ILE B 1 95 ? 26.917 3.636 22.125 1.00 12.09 75 ILE B CA 1
ATOM 3286 C C . ILE B 1 95 ? 28.422 3.828 21.975 1.00 12.08 75 ILE B C 1
ATOM 3287 O O . ILE B 1 95 ? 29.199 3.184 22.668 1.00 13.07 75 ILE B O 1
ATOM 3292 N N . ALA B 1 96 ? 28.820 4.761 21.117 1.00 11.84 76 ALA B N 1
ATOM 3293 C CA . ALA B 1 96 ? 30.235 5.011 20.843 1.00 12.12 76 ALA B CA 1
ATOM 3294 C C . ALA B 1 96 ? 30.983 5.598 22.043 1.00 12.77 76 ALA B C 1
ATOM 3295 O O . ALA B 1 96 ? 32.126 5.218 22.317 1.00 13.54 76 ALA B O 1
ATOM 3297 N N . LEU B 1 97 ? 30.339 6.521 22.754 1.00 12.70 77 LEU B N 1
ATOM 3298 C CA . LEU B 1 97 ? 31.038 7.290 23.775 1.00 13.49 77 LEU B CA 1
ATOM 3299 C C . LEU B 1 97 ? 30.944 6.666 25.159 1.00 14.33 77 LEU B C 1
ATOM 3300 O O . LEU B 1 97 ? 31.968 6.445 25.802 1.00 15.17 77 LEU B O 1
ATOM 3305 N N . LEU B 1 98 ? 29.725 6.382 25.616 1.00 14.09 78 LEU B N 1
ATOM 3306 C CA . LEU B 1 98 ? 29.531 5.668 26.871 1.00 14.48 78 LEU B CA 1
ATOM 3307 C C . LEU B 1 98 ? 30.100 4.247 26.781 1.00 14.90 78 LEU B C 1
ATOM 3308 O O . LEU B 1 98 ? 30.550 3.694 27.784 1.00 15.88 78 LEU B O 1
ATOM 3313 N N . GLY B 1 99 ? 30.093 3.677 25.574 1.00 14.33 79 GLY B N 1
ATOM 3314 C CA . GLY B 1 99 ? 30.645 2.346 25.321 1.00 14.68 79 GLY B CA 1
ATOM 3315 C C . GLY B 1 99 ? 32.145 2.203 25.534 1.00 15.50 79 GLY B C 1
ATOM 3316 O O . GLY B 1 99 ? 32.622 1.103 25.803 1.00 16.44 79 GLY B O 1
ATOM 3317 N N . LEU B 1 100 ? 32.888 3.303 25.414 1.00 14.92 80 LEU B N 1
ATOM 3318 C CA . LEU B 1 100 ? 34.327 3.285 25.662 1.00 15.94 80 LEU B CA 1
ATOM 3319 C C . LEU B 1 100 ? 34.704 3.438 27.132 1.00 16.91 80 LEU B C 1
ATOM 3320 O O . LEU B 1 100 ? 35.859 3.170 27.510 1.00 18.16 80 LEU B O 1
ATOM 3325 N N . ALA B 1 101 ? 33.747 3.866 27.957 1.00 16.33 81 ALA B N 1
ATOM 3326 C CA . ALA B 1 101 ? 34.033 4.184 29.357 1.00 16.98 81 ALA B CA 1
ATOM 3327 C C . ALA B 1 101 ? 34.604 3.028 30.185 1.00 17.72 81 ALA B C 1
ATOM 3328 O O . ALA B 1 101 ? 35.495 3.249 31.005 1.00 18.79 81 ALA B O 1
ATOM 3330 N N . PRO B 1 102 ? 34.078 1.797 30.006 1.00 17.48 82 PRO B N 1
ATOM 3331 C CA . PRO B 1 102 ? 34.696 0.687 30.758 1.00 18.18 82 PRO B CA 1
ATOM 3332 C C . PRO B 1 102 ? 36.160 0.423 30.382 1.00 18.48 82 PRO B C 1
ATOM 3333 O O . PRO B 1 102 ? 36.973 0.146 31.258 1.00 19.27 82 PRO B O 1
ATOM 3337 N N . TYR B 1 103 ? 36.481 0.528 29.093 1.00 17.50 83 TYR B N 1
ATOM 3338 C CA . TYR B 1 103 ? 37.856 0.389 28.611 1.00 17.70 83 TYR B CA 1
ATOM 3339 C C . TYR B 1 103 ? 38.761 1.461 29.225 1.00 17.78 83 TYR B C 1
ATOM 3340 O O . TYR B 1 103 ? 39.895 1.176 29.623 1.00 18.61 83 TYR B O 1
ATOM 3349 N N . GLY B 1 104 ? 38.243 2.682 29.309 1.00 16.72 84 GLY B N 1
ATOM 3350 C CA . GLY B 1 104 ? 38.946 3.796 29.945 1.00 17.60 84 GLY B CA 1
ATOM 3351 C C . GLY B 1 104 ? 39.296 3.536 31.400 1.00 19.21 84 GLY B C 1
ATOM 3352 O O . GLY B 1 104 ? 40.431 3.781 31.828 1.00 20.28 84 GLY B O 1
ATOM 3353 N N . GLU B 1 105 ? 38.323 3.028 32.155 1.00 19.45 85 GLU B N 1
ATOM 3354 C CA . GLU B 1 105 ? 38.531 2.686 33.565 1.00 21.72 85 GLU B CA 1
ATOM 3355 C C . GLU B 1 105 ? 39.528 1.544 33.711 1.00 22.49 85 GLU B C 1
ATOM 3356 O O . GLU B 1 105 ? 40.366 1.565 34.604 1.00 23.82 85 GLU B O 1
ATOM 3362 N N . ARG B 1 106 ? 39.440 0.568 32.812 1.00 21.90 86 ARG B N 1
ATOM 3363 C CA . ARG B 1 106 ? 40.277 -0.626 32.862 1.00 23.64 86 ARG B CA 1
ATOM 3364 C C . ARG B 1 106 ? 41.751 -0.302 32.583 1.00 24.08 86 ARG B C 1
ATOM 3365 O O . ARG B 1 106 ? 42.650 -0.914 33.164 1.00 25.27 86 ARG B O 1
ATOM 3373 N N . THR B 1 107 ? 41.979 0.683 31.714 1.00 22.71 87 THR B N 1
ATOM 3374 C CA . THR B 1 107 ? 43.313 0.976 31.199 1.00 23.21 87 THR B CA 1
ATOM 3375 C C . THR B 1 107 ? 43.899 2.277 31.743 1.00 23.79 87 THR B C 1
ATOM 3376 O O . THR B 1 107 ? 45.028 2.641 31.408 1.00 24.51 87 THR B O 1
ATOM 3380 N N . GLY B 1 108 ? 43.131 2.966 32.584 1.00 23.67 88 GLY B N 1
ATOM 3381 C CA . GLY B 1 108 ? 43.579 4.214 33.197 1.00 24.38 88 GLY B CA 1
ATOM 3382 C C . GLY B 1 108 ? 43.615 5.350 32.199 1.00 23.47 88 GLY B C 1
ATOM 3383 O O . GLY B 1 108 ? 44.430 6.254 32.306 1.00 24.28 88 GLY B O 1
ATOM 3384 N N . ARG B 1 109 ? 42.716 5.291 31.225 1.00 22.13 89 ARG B N 1
ATOM 3385 C CA . ARG B 1 109 ? 42.630 6.296 30.185 1.00 21.37 89 ARG B CA 1
ATOM 3386 C C . ARG B 1 109 ? 41.323 7.042 30.356 1.00 20.24 89 ARG B C 1
ATOM 3387 O O . ARG B 1 109 ? 40.281 6.641 29.859 1.00 19.34 89 ARG B O 1
ATOM 3395 N N . ARG B 1 110 ? 41.395 8.142 31.080 1.00 21.09 90 ARG B N 1
ATOM 3396 C CA . ARG B 1 110 ? 40.200 8.839 31.510 1.00 20.49 90 ARG B CA 1
ATOM 3397 C C . ARG B 1 110 ? 40.108 10.252 30.943 1.00 20.22 90 ARG B C 1
ATOM 3398 O O . ARG B 1 110 ? 39.244 11.024 31.356 1.00 20.39 90 ARG B O 1
ATOM 3406 N N . HIS B 1 111 ? 41.001 10.583 30.009 1.00 20.09 91 HIS B N 1
ATOM 3407 C CA . HIS B 1 111 ? 41.026 11.911 29.389 1.00 20.08 91 HIS B CA 1
ATOM 3408 C C . HIS B 1 111 ? 40.326 11.906 28.038 1.00 18.44 91 HIS B C 1
ATOM 3409 O O . HIS B 1 111 ? 40.644 11.093 27.175 1.00 17.94 91 HIS B O 1
ATOM 3416 N N . ILE B 1 112 ? 39.387 12.829 27.861 1.00 17.79 92 ILE B N 1
ATOM 3417 C CA . ILE B 1 112 ? 38.612 12.939 26.623 1.00 16.41 92 ILE B CA 1
ATOM 3418 C C . ILE B 1 112 ? 38.686 14.368 26.096 1.00 16.75 92 ILE B C 1
ATOM 3419 O O . ILE B 1 112 ? 38.601 15.322 26.859 1.00 17.39 92 ILE B O 1
ATOM 3424 N N . ILE B 1 113 ? 38.852 14.504 24.787 1.00 16.71 93 ILE B N 1
ATOM 3425 C CA . ILE B 1 113 ? 38.845 15.803 24.139 1.00 17.26 93 ILE B CA 1
ATOM 3426 C C . ILE B 1 113 ? 37.679 15.870 23.164 1.00 16.69 93 ILE B C 1
ATOM 3427 O O . ILE B 1 113 ? 37.477 14.972 22.343 1.00 16.00 93 ILE B O 1
ATOM 3432 N N . THR B 1 114 ? 36.902 16.938 23.281 1.00 17.28 94 THR B N 1
ATOM 3433 C CA . THR B 1 114 ? 35.804 17.198 22.369 1.00 17.21 94 THR B CA 1
ATOM 3434 C C . THR B 1 114 ? 35.707 18.706 22.104 1.00 18.16 94 THR B C 1
ATOM 3435 O O . THR B 1 114 ? 36.582 19.463 22.521 1.00 19.60 94 THR B O 1
ATOM 3439 N N . SER B 1 115 ? 34.670 19.145 21.398 1.00 18.08 95 SER B N 1
ATOM 3440 C CA . SER B 1 115 ? 34.441 20.579 21.228 1.00 19.25 95 SER B CA 1
ATOM 3441 C C . SER B 1 115 ? 33.213 21.042 22.003 1.00 18.96 95 SER B C 1
ATOM 3442 O O . SER B 1 115 ? 32.303 20.262 22.260 1.00 18.12 95 SER B O 1
ATOM 3445 N N . ALA B 1 116 ? 33.196 22.321 22.354 1.00 20.07 96 ALA B N 1
ATOM 3446 C CA . ALA B 1 116 ? 32.063 22.936 23.025 1.00 20.43 96 ALA B CA 1
ATOM 3447 C C . ALA B 1 116 ? 30.884 23.188 22.086 1.00 20.18 96 ALA B C 1
ATOM 3448 O O . ALA B 1 116 ? 29.828 23.631 22.534 1.00 20.99 96 ALA B O 1
ATOM 3450 N N . ILE B 1 117 ? 31.068 22.922 20.794 1.00 19.79 97 ILE B N 1
ATOM 3451 C CA . ILE B 1 117 ? 30.045 23.192 19.779 1.00 19.74 97 ILE B CA 1
ATOM 3452 C C . ILE B 1 117 ? 29.324 21.936 19.281 1.00 18.41 97 ILE B C 1
ATOM 3453 O O . ILE B 1 117 ? 28.575 21.991 18.304 1.00 18.24 97 ILE B O 1
ATOM 3458 N N . GLU B 1 118 ? 29.554 20.812 19.948 1.00 17.64 98 GLU B N 1
ATOM 3459 C CA . GLU B 1 118 ? 28.906 19.554 19.566 1.00 16.65 98 GLU B CA 1
ATOM 3460 C C . GLU B 1 118 ? 27.408 19.623 19.792 1.00 16.10 98 GLU B C 1
ATOM 3461 O O . GLU B 1 118 ? 26.914 20.422 20.589 1.00 17.18 98 GLU B O 1
ATOM 3467 N N . HIS B 1 119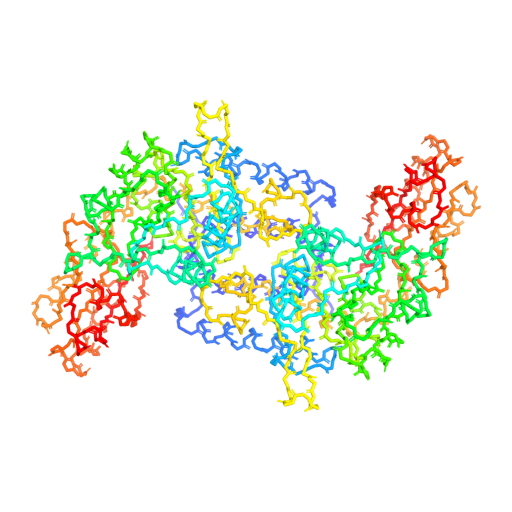 ? 26.688 18.776 19.078 1.00 14.97 99 HIS B N 1
ATOM 3468 C CA . HIS B 1 119 ? 25.283 18.518 19.347 1.00 14.67 99 HIS B CA 1
ATOM 3469 C C . HIS B 1 119 ? 25.169 17.949 20.758 1.00 14.99 99 HIS B C 1
ATOM 3470 O O . HIS B 1 119 ? 26.101 17.311 21.245 1.00 14.62 99 HIS B O 1
ATOM 3477 N N . LYS B 1 120 ? 24.026 18.165 21.407 1.00 15.78 100 LYS B N 1
ATOM 3478 C CA . LYS B 1 120 ? 23.791 17.641 22.752 1.00 16.45 100 LYS B CA 1
ATOM 3479 C C . LYS B 1 120 ? 23.956 16.118 22.903 1.00 15.32 100 LYS B C 1
ATOM 3480 O O . LYS B 1 120 ? 24.209 15.635 23.998 1.00 15.43 100 LYS B O 1
ATOM 3486 N N . ALA B 1 121 ? 23.837 15.364 21.810 1.00 14.58 101 ALA B N 1
ATOM 3487 C CA . ALA B 1 121 ? 24.008 13.901 21.863 1.00 13.68 101 ALA B CA 1
ATOM 3488 C C . ALA B 1 121 ? 25.466 13.457 22.000 1.00 13.15 101 ALA B C 1
ATOM 3489 O O . ALA B 1 121 ? 25.746 12.272 22.209 1.00 12.78 101 ALA B O 1
ATOM 3491 N N . VAL B 1 122 ? 26.384 14.409 21.875 1.00 13.03 102 VAL B N 1
ATOM 3492 C CA . VAL B 1 122 ? 27.776 14.190 22.226 1.00 12.99 102 VAL B CA 1
ATOM 3493 C C . VAL B 1 122 ? 28.124 14.890 23.550 1.00 14.06 102 VAL B C 1
ATOM 3494 O O . VAL B 1 122 ? 28.750 14.286 24.434 1.00 14.34 102 VAL B O 1
ATOM 3498 N N . LEU B 1 123 ? 27.708 16.149 23.690 1.00 14.61 103 LEU B N 1
ATOM 3499 C CA . LEU B 1 123 ? 27.995 16.924 24.904 1.00 16.08 103 LEU B CA 1
ATOM 3500 C C . LEU B 1 123 ? 27.426 16.284 26.161 1.00 16.12 103 LEU B C 1
ATOM 3501 O O . LEU B 1 123 ? 28.124 16.177 27.165 1.00 16.74 103 LEU B O 1
ATOM 3506 N N . GLU B 1 124 ? 26.160 15.866 26.103 1.00 15.82 104 GLU B N 1
ATOM 3507 C CA . GLU B 1 124 ? 25.473 15.337 27.284 1.00 16.45 104 GLU B CA 1
ATOM 3508 C C . GLU B 1 124 ? 26.030 14.005 27.799 1.00 15.33 104 GLU B C 1
ATOM 3509 O O . GLU B 1 124 ? 26.209 13.854 29.007 1.00 16.10 104 GLU B O 1
ATOM 3515 N N . PRO B 1 125 ? 26.305 13.037 26.899 1.00 14.08 105 PRO B N 1
ATOM 3516 C CA . PRO B 1 125 ? 26.982 11.820 27.372 1.00 13.99 105 PRO B CA 1
ATOM 3517 C C . PRO B 1 125 ? 28.365 12.132 27.961 1.00 14.39 105 PRO B C 1
ATOM 3518 O O . PRO B 1 125 ? 28.747 11.555 28.989 1.00 14.99 105 PRO B O 1
ATOM 3522 N N . LEU B 1 126 ? 29.092 13.054 27.338 1.00 14.05 106 LEU B N 1
ATOM 3523 C CA . LEU B 1 126 ? 30.411 13.436 27.849 1.00 15.34 106 LEU B CA 1
ATOM 3524 C C . LEU B 1 126 ? 30.372 14.209 29.163 1.00 16.74 106 LEU B C 1
ATOM 3525 O O . LEU B 1 126 ? 31.269 14.041 29.990 1.00 18.11 106 LEU B O 1
ATOM 3530 N N . GLU B 1 127 ? 29.335 15.018 29.375 1.00 17.25 107 GLU B N 1
ATOM 3531 C CA . GLU B 1 127 ? 29.111 15.653 30.692 1.00 19.24 107 GLU B CA 1
ATOM 3532 C C . GLU B 1 127 ? 28.737 14.619 31.753 1.00 19.19 107 GLU B C 1
ATOM 3533 O O . GLU B 1 127 ? 29.077 14.778 32.927 1.00 20.48 107 GLU B O 1
ATOM 3539 N N . HIS B 1 128 ? 28.031 13.569 31.331 1.00 18.04 108 HIS B N 1
ATOM 3540 C CA . HIS B 1 128 ? 27.755 12.427 32.187 1.00 18.39 108 HIS B CA 1
ATOM 3541 C C . HIS B 1 128 ? 29.057 11.753 32.617 1.00 18.47 108 HIS B C 1
ATOM 3542 O O . HIS B 1 128 ? 29.253 11.488 33.795 1.00 19.67 108 HIS B O 1
ATOM 3549 N N . LEU B 1 129 ? 29.946 11.491 31.665 1.00 17.71 109 LEU B N 1
ATOM 3550 C CA . LEU B 1 129 ? 31.251 10.906 31.982 1.00 18.37 109 LEU B CA 1
ATOM 3551 C C . LEU B 1 129 ? 32.108 11.805 32.875 1.00 19.90 109 LEU B C 1
ATOM 3552 O O . LEU B 1 129 ? 32.778 11.313 33.788 1.00 21.06 109 LEU B O 1
ATOM 3557 N N . ALA B 1 130 ? 32.059 13.116 32.631 1.00 20.10 110 ALA B N 1
ATOM 3558 C CA . ALA B 1 130 ? 32.782 14.090 33.456 1.00 21.77 110 ALA B CA 1
ATOM 3559 C C . ALA B 1 130 ? 32.330 14.080 34.921 1.00 23.70 110 ALA B C 1
ATOM 3560 O O . ALA B 1 130 ? 33.108 14.398 35.818 1.00 25.11 110 ALA B O 1
ATOM 3562 N N . GLY B 1 131 ? 31.072 13.717 35.164 1.00 24.01 111 GLY B N 1
ATOM 3563 C CA . GLY B 1 131 ? 30.572 13.596 36.535 1.00 25.91 111 GLY B CA 1
ATOM 3564 C C . GLY B 1 131 ? 30.889 12.241 37.149 1.00 26.63 111 GLY B C 1
ATOM 3565 O O . GLY B 1 131 ? 30.597 12.006 38.315 1.00 27.63 111 GLY B O 1
ATOM 3566 N N . ARG B 1 132 ? 31.490 11.354 36.356 1.00 26.23 112 ARG B N 1
ATOM 3567 C CA . ARG B 1 132 ? 31.808 10.000 36.792 1.00 27.27 112 ARG B CA 1
ATOM 3568 C C . ARG B 1 132 ? 33.313 9.704 36.859 1.00 27.73 112 ARG B C 1
ATOM 3569 O O . ARG B 1 132 ? 33.708 8.540 36.896 1.00 28.38 112 ARG B O 1
ATOM 3577 N N . GLY B 1 133 ? 34.145 10.745 36.863 1.00 27.97 113 GLY B N 1
ATOM 3578 C CA . GLY B 1 133 ? 35.594 10.578 37.008 1.00 28.32 113 GLY B CA 1
ATOM 3579 C C . GLY B 1 133 ? 36.442 10.713 35.749 1.00 27.11 113 GLY B C 1
ATOM 3580 O O . GLY B 1 133 ? 37.642 10.423 35.765 1.00 27.93 113 GLY B O 1
ATOM 3581 N N . PHE B 1 134 ? 35.831 11.155 34.660 1.00 25.30 114 PHE B N 1
ATOM 3582 C CA . PHE B 1 134 ? 36.562 11.414 33.430 1.00 24.37 114 PHE B CA 1
ATOM 3583 C C . PHE B 1 134 ? 36.895 12.904 33.310 1.00 24.90 114 PHE B C 1
ATOM 3584 O O . PHE B 1 134 ? 36.077 13.756 33.657 1.00 25.08 114 PHE B O 1
ATOM 3592 N N . GLU B 1 135 ? 38.107 13.207 32.845 1.00 25.33 115 GLU B N 1
ATOM 3593 C CA . GLU B 1 135 ? 38.503 14.581 32.551 1.00 26.19 115 GLU B CA 1
ATOM 3594 C C . GLU B 1 135 ? 38.142 14.914 31.104 1.00 24.58 115 GLU B C 1
ATOM 3595 O O . GLU B 1 135 ? 38.696 14.331 30.170 1.00 23.76 115 GLU B O 1
ATOM 3601 N N . VAL B 1 136 ? 37.209 15.845 30.923 1.00 24.08 116 VAL B N 1
ATOM 3602 C CA . VAL B 1 136 ? 36.756 16.210 29.579 1.00 22.81 116 VAL B CA 1
ATOM 3603 C C . VAL B 1 136 ? 37.108 17.658 29.225 1.00 23.70 116 VAL B C 1
ATOM 3604 O O . VAL B 1 136 ? 36.738 18.594 29.943 1.00 24.25 116 VAL B O 1
ATOM 3608 N N . ASP B 1 137 ? 37.829 17.822 28.117 1.00 23.69 117 ASP B N 1
ATOM 3609 C CA . ASP B 1 137 ? 38.124 19.136 27.566 1.00 24.78 117 ASP B CA 1
ATOM 3610 C C . ASP B 1 137 ? 37.147 19.493 26.449 1.00 23.53 117 ASP B C 1
ATOM 3611 O O . ASP B 1 137 ? 37.119 18.844 25.401 1.00 22.46 117 ASP B O 1
ATOM 3616 N N . PHE B 1 138 ? 36.361 20.539 26.689 1.00 23.51 118 PHE B N 1
ATOM 3617 C CA . PHE B 1 138 ? 35.423 21.058 25.712 1.00 22.84 118 PHE B CA 1
ATOM 3618 C C . PHE B 1 138 ? 36.052 22.261 25.024 1.00 23.90 118 PHE B C 1
ATOM 3619 O O . PHE B 1 138 ? 36.038 23.375 25.561 1.00 25.14 118 PHE B O 1
ATOM 3627 N N . LEU B 1 139 ? 36.611 22.024 23.839 1.00 23.24 119 LEU B N 1
ATOM 3628 C CA . LEU B 1 139 ? 37.375 23.043 23.136 1.00 24.23 119 LEU B CA 1
ATOM 3629 C C . LEU B 1 139 ? 36.473 24.054 22.442 1.00 24.04 119 LEU B C 1
ATOM 3630 O O . LEU B 1 139 ? 35.468 23.690 21.844 1.00 22.47 119 LEU B O 1
ATOM 3635 N N . THR B 1 140 ? 36.853 25.323 22.526 1.00 25.48 120 THR B N 1
ATOM 3636 C CA . THR B 1 140 ? 36.123 26.398 21.863 1.00 25.69 120 THR B CA 1
ATOM 3637 C C . THR B 1 140 ? 36.897 26.850 20.620 1.00 26.54 120 THR B C 1
ATOM 3638 O O . THR B 1 140 ? 38.084 27.191 20.711 1.00 27.90 120 THR B O 1
ATOM 3642 N N . PRO B 1 141 ? 36.232 26.853 19.456 1.00 25.60 121 PRO B N 1
ATOM 3643 C CA . PRO B 1 141 ? 36.862 27.193 18.174 1.00 26.13 121 PRO B CA 1
ATOM 3644 C C . PRO B 1 141 ? 37.145 28.676 17.950 1.00 27.92 121 PRO B C 1
ATOM 3645 O O . PRO B 1 141 ? 38.018 29.015 17.142 1.00 29.12 121 PRO B O 1
ATOM 3649 N N . GLY B 1 142 ? 36.397 29.549 18.622 1.00 28.35 122 GLY B N 1
ATOM 3650 C CA . GLY B 1 142 ? 36.369 30.965 18.259 1.00 29.77 122 GLY B CA 1
ATOM 3651 C C . GLY B 1 142 ? 35.515 31.215 17.020 1.00 29.31 122 GLY B C 1
ATOM 3652 O O . GLY B 1 142 ? 34.855 30.296 16.530 1.00 27.17 122 GLY B O 1
ATOM 3653 N N . PRO B 1 143 ? 35.544 32.461 16.491 1.00 31.00 123 PRO B N 1
ATOM 3654 C CA . PRO B 1 143 ? 34.657 32.984 15.435 1.00 31.23 123 PRO B CA 1
ATOM 3655 C C . PRO B 1 143 ? 34.534 32.158 14.146 1.00 30.29 123 PRO B C 1
ATOM 3656 O O . PRO B 1 143 ? 33.507 32.241 13.465 1.00 29.77 123 PRO B O 1
ATOM 3660 N N . SER B 1 144 ? 35.558 31.380 13.804 1.00 29.96 124 SER B N 1
ATOM 3661 C CA . SER B 1 144 ? 35.513 30.580 12.583 1.00 29.28 124 SER B CA 1
ATOM 3662 C C . SER B 1 144 ? 34.506 29.427 12.697 1.00 27.04 124 SER B C 1
ATOM 3663 O O . SER B 1 144 ? 34.035 28.894 11.690 1.00 26.15 124 SER B O 1
ATOM 3666 N N . GLY B 1 145 ? 34.175 29.054 13.930 1.00 26.12 125 GLY B N 1
ATOM 3667 C CA . GLY B 1 145 ? 33.318 27.899 14.190 1.00 24.28 125 GLY B CA 1
ATOM 3668 C C . GLY B 1 145 ? 33.998 26.589 13.826 1.00 23.46 125 GLY B C 1
ATOM 3669 O O . GLY B 1 145 ? 33.366 25.530 13.850 1.00 21.99 125 GLY B O 1
ATOM 3670 N N . ARG B 1 146 ? 35.289 26.666 13.492 1.00 24.40 126 ARG B N 1
ATOM 3671 C CA . ARG B 1 146 ? 36.057 25.509 13.045 1.00 23.97 126 ARG B CA 1
ATOM 3672 C C . ARG B 1 146 ? 37.186 25.181 14.028 1.00 24.57 126 ARG B C 1
ATOM 3673 O O . ARG B 1 146 ? 38.068 26.009 14.292 1.00 25.97 126 ARG B O 1
ATOM 3681 N N . ILE B 1 147 ? 37.142 23.975 14.579 1.00 23.70 127 ILE B N 1
ATOM 3682 C CA . ILE B 1 147 ? 38.202 23.490 15.461 1.00 24.61 127 ILE B CA 1
ATOM 3683 C C . ILE B 1 147 ? 39.463 23.300 14.618 1.00 25.98 127 ILE B C 1
ATOM 3684 O O . ILE B 1 147 ? 39.376 22.869 13.467 1.00 26.12 127 ILE B O 1
ATOM 3689 N N . SER B 1 148 ? 40.623 23.655 15.163 1.00 27.35 128 SER B N 1
ATOM 3690 C CA . SER B 1 148 ? 41.877 23.386 14.464 1.00 28.85 128 SER B CA 1
ATOM 3691 C C . SER B 1 148 ? 42.480 22.060 14.921 1.00 28.66 128 SER B C 1
ATOM 3692 O O . SER B 1 148 ? 42.236 21.599 16.049 1.00 27.93 128 SER B O 1
ATOM 3695 N N . VAL B 1 149 ? 43.264 21.457 14.032 1.00 29.46 129 VAL B N 1
ATOM 3696 C CA . VAL B 1 149 ? 43.941 20.199 14.303 1.00 29.45 129 VAL B CA 1
ATOM 3697 C C . VAL B 1 149 ? 44.948 20.402 15.433 1.00 30.94 129 VAL B C 1
ATOM 3698 O O . VAL B 1 149 ? 45.044 19.572 16.336 1.00 30.69 129 VAL B O 1
ATOM 3702 N N . GLU B 1 150 ? 45.663 21.524 15.385 1.00 33.00 130 GLU B N 1
ATOM 3703 C CA . GLU B 1 150 ? 46.613 21.925 16.418 1.00 34.87 130 GLU B CA 1
ATOM 3704 C C . GLU B 1 150 ? 45.972 22.006 17.789 1.00 33.89 130 GLU B C 1
ATOM 3705 O O . GLU B 1 150 ? 46.530 21.507 18.768 1.00 34.41 130 GLU B O 1
ATOM 3711 N N . GLY B 1 151 ? 44.807 22.648 17.851 1.00 32.86 131 GLY B N 1
ATOM 3712 C CA . GLY B 1 151 ? 44.051 22.784 19.095 1.00 31.86 131 GLY B CA 1
ATOM 3713 C C . GLY B 1 151 ? 43.869 21.452 19.799 1.00 30.50 131 GLY B C 1
ATOM 3714 O O . GLY B 1 151 ? 44.071 21.356 21.012 1.00 30.88 131 GLY B O 1
ATOM 3715 N N . VAL B 1 152 ? 43.500 20.428 19.028 1.00 28.94 132 VAL B N 1
ATOM 3716 C CA . VAL B 1 152 ? 43.301 19.079 19.554 1.00 27.74 132 VAL B CA 1
ATOM 3717 C C . VAL B 1 152 ? 44.639 18.454 19.938 1.00 29.22 132 VAL B C 1
ATOM 3718 O O . VAL B 1 152 ? 44.799 17.968 21.063 1.00 29.24 132 VAL B O 1
ATOM 3722 N N . MET B 1 153 ? 45.594 18.480 19.008 1.00 30.43 133 MET B N 1
ATOM 3723 C CA . MET B 1 153 ? 46.873 17.784 19.188 1.00 31.98 133 MET B CA 1
ATOM 3724 C C . MET B 1 153 ? 47.708 18.339 20.342 1.00 33.48 133 MET B C 1
ATOM 3725 O O . MET B 1 153 ? 48.434 17.591 20.991 1.00 33.95 133 MET B O 1
ATOM 3730 N N . GLU B 1 154 ? 47.589 19.641 20.596 1.00 34.52 134 GLU B N 1
ATOM 3731 C CA . GLU B 1 154 ? 48.222 20.285 21.756 1.00 36.45 134 GLU B CA 1
ATOM 3732 C C . GLU B 1 154 ? 47.733 19.681 23.066 1.00 35.36 134 GLU B C 1
ATOM 3733 O O . GLU B 1 154 ? 48.499 19.542 24.012 1.00 36.37 134 GLU B O 1
ATOM 3739 N N . ARG B 1 155 ? 46.447 19.337 23.107 1.00 33.62 135 ARG B N 1
ATOM 3740 C CA . ARG B 1 155 ? 45.818 18.798 24.312 1.00 32.86 135 ARG B CA 1
ATOM 3741 C C . ARG B 1 155 ? 46.077 17.306 24.471 1.00 31.76 135 ARG B C 1
ATOM 3742 O O . ARG B 1 155 ? 46.017 16.782 25.582 1.00 31.69 135 ARG B O 1
ATOM 3750 N N . LEU B 1 156 ? 46.374 16.635 23.361 1.00 31.20 136 LEU B N 1
ATOM 3751 C CA . LEU B 1 156 ? 46.555 15.181 23.342 1.00 30.75 136 LEU B CA 1
ATOM 3752 C C . LEU B 1 156 ? 47.541 14.710 24.403 1.00 32.06 136 LEU B C 1
ATOM 3753 O O . LEU B 1 156 ? 48.649 15.244 24.510 1.00 33.82 136 LEU B O 1
ATOM 3758 N N . ARG B 1 157 ? 47.132 13.704 25.171 1.00 31.25 137 ARG B N 1
ATOM 3759 C CA . ARG B 1 157 ? 47.975 13.099 26.212 1.00 32.73 137 ARG B CA 1
ATOM 3760 C C . ARG B 1 157 ? 48.170 11.604 25.948 1.00 32.33 137 ARG B C 1
ATOM 3761 O O . ARG B 1 157 ? 47.377 11.005 25.212 1.00 31.19 137 ARG B O 1
ATOM 3769 N N . PRO B 1 158 ? 49.214 10.995 26.547 1.00 33.81 138 PRO B N 1
ATOM 3770 C CA . PRO B 1 158 ? 49.432 9.544 26.446 1.00 33.86 138 PRO B CA 1
ATOM 3771 C C . PRO B 1 158 ? 48.267 8.704 26.979 1.00 32.65 138 PRO B C 1
ATOM 3772 O O . PRO B 1 158 ? 48.113 7.546 26.584 1.00 32.54 138 PRO B O 1
ATOM 3776 N N . ASP B 1 159 ? 47.456 9.287 27.862 1.00 31.75 139 ASP B N 1
ATOM 3777 C CA . ASP B 1 159 ? 46.290 8.602 28.414 1.00 30.16 139 ASP B CA 1
ATOM 3778 C C . ASP B 1 159 ? 44.947 9.163 27.914 1.00 27.67 139 ASP B C 1
ATOM 3779 O O . ASP B 1 159 ? 43.909 8.931 28.537 1.00 26.64 139 ASP B O 1
ATOM 3784 N N . THR B 1 160 ? 44.967 9.892 26.798 1.00 26.27 140 THR B N 1
ATOM 3785 C CA . THR B 1 160 ? 43.723 10.358 26.189 1.00 23.81 140 THR B CA 1
ATOM 3786 C C . THR B 1 160 ? 43.004 9.184 25.558 1.00 22.43 140 THR B C 1
ATOM 3787 O O . THR B 1 160 ? 43.469 8.616 24.573 1.00 22.47 140 THR B O 1
ATOM 3791 N N . LEU B 1 161 ? 41.870 8.830 26.153 1.00 21.24 141 LEU B N 1
ATOM 3792 C CA . LEU B 1 161 ? 41.030 7.735 25.699 1.00 19.76 141 LEU B CA 1
ATOM 3793 C C . LEU B 1 161 ? 40.462 7.989 24.312 1.00 18.80 141 LEU B C 1
ATOM 3794 O O . LEU B 1 161 ? 40.440 7.099 23.452 1.00 18.53 141 LEU B O 1
ATOM 3799 N N . LEU B 1 162 ? 40.000 9.213 24.099 1.00 18.38 142 LEU B N 1
ATOM 3800 C CA . LEU B 1 162 ? 39.148 9.484 22.974 1.00 17.73 142 LEU B CA 1
ATOM 3801 C C . LEU B 1 162 ? 39.084 10.961 22.629 1.00 17.58 142 LEU B C 1
ATOM 3802 O O . LEU B 1 162 ? 39.130 11.831 23.506 1.00 17.60 142 LEU B O 1
ATOM 3807 N N . VAL B 1 163 ? 39.010 11.218 21.328 1.00 17.11 143 VAL B N 1
ATOM 3808 C CA . VAL B 1 163 ? 38.646 12.517 20.799 1.00 16.79 143 VAL B CA 1
ATOM 3809 C C . VAL B 1 163 ? 37.321 12.359 20.049 1.00 15.90 143 VAL B C 1
ATOM 3810 O O . VAL B 1 163 ? 37.188 11.462 19.225 1.00 15.29 143 VAL B O 1
ATOM 3814 N N . SER B 1 164 ? 36.345 13.212 20.356 1.00 16.03 144 SER B N 1
ATOM 3815 C CA . SER B 1 164 ? 35.075 13.237 19.623 1.00 15.67 144 SER B CA 1
ATOM 3816 C C . SER B 1 164 ? 34.854 14.606 18.981 1.00 16.38 144 SER B C 1
ATOM 3817 O O . SER B 1 164 ? 34.793 15.619 19.673 1.00 17.44 144 SER B O 1
ATOM 3820 N N . LEU B 1 165 ? 34.748 14.632 17.657 1.00 16.38 145 LEU B N 1
ATOM 3821 C CA . LEU B 1 165 ? 34.551 15.874 16.930 1.00 16.98 145 LEU B CA 1
ATOM 3822 C C . LEU B 1 165 ? 33.499 15.660 15.867 1.00 16.62 145 LEU B C 1
ATOM 3823 O O . LEU B 1 165 ? 33.591 14.735 15.065 1.00 16.72 145 LEU B O 1
ATOM 3828 N N . MET B 1 166 ? 32.483 16.510 15.858 1.00 16.37 146 MET B N 1
ATOM 3829 C CA . MET B 1 166 ? 31.477 16.426 14.818 1.00 15.62 146 MET B CA 1
ATOM 3830 C C . MET B 1 166 ? 32.123 16.664 13.434 1.00 15.63 146 MET B C 1
ATOM 3831 O O . MET B 1 166 ? 33.170 17.316 13.323 1.00 15.89 146 MET B O 1
ATOM 3836 N N . HIS B 1 167 ? 31.502 16.126 12.388 1.00 14.70 147 HIS B N 1
ATOM 3837 C CA . HIS B 1 167 ? 32.010 16.311 11.031 1.00 14.82 147 HIS B CA 1
ATOM 3838 C C . HIS B 1 167 ? 31.648 17.714 10.533 1.00 15.34 147 HIS B C 1
ATOM 3839 O O . HIS B 1 167 ? 32.509 18.471 10.082 1.00 15.98 147 HIS B O 1
ATOM 3846 N N . VAL B 1 168 ? 30.371 18.049 10.653 1.00 14.93 148 VAL B N 1
ATOM 3847 C CA . VAL B 1 168 ? 29.831 19.314 10.194 1.00 16.06 148 VAL B CA 1
ATOM 3848 C C . VAL B 1 168 ? 28.921 19.826 11.302 1.00 16.15 148 VAL B C 1
ATOM 3849 O O . VAL B 1 168 ? 28.039 19.099 11.765 1.00 15.37 148 VAL B O 1
ATOM 3853 N N . ASN B 1 169 ? 29.154 21.056 11.756 1.00 17.45 149 ASN B N 1
ATOM 3854 C CA . ASN B 1 169 ? 28.308 21.637 12.805 1.00 17.98 149 ASN B CA 1
ATOM 3855 C C . ASN B 1 169 ? 26.899 21.870 12.297 1.00 18.40 149 ASN B C 1
ATOM 3856 O O . ASN B 1 169 ? 26.706 22.525 11.281 1.00 19.43 149 ASN B O 1
ATOM 3861 N N . ASN B 1 170 ? 25.919 21.332 13.013 1.00 18.49 150 ASN B N 1
ATOM 3862 C CA . ASN B 1 170 ? 24.519 21.370 12.588 1.00 19.14 150 ASN B CA 1
ATOM 3863 C C . ASN B 1 170 ? 23.932 22.778 12.519 1.00 20.18 150 ASN B C 1
ATOM 3864 O O . ASN B 1 170 ? 23.043 23.058 11.719 1.00 20.92 150 ASN B O 1
ATOM 3869 N N . GLU B 1 171 ? 24.449 23.667 13.349 1.00 20.95 151 GLU B N 1
ATOM 3870 C CA . GLU B 1 171 ? 23.890 25.003 13.476 1.00 22.17 151 GLU B CA 1
ATO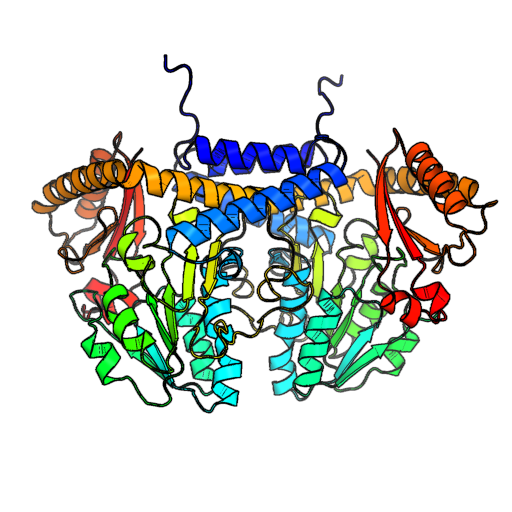M 3871 C C . GLU B 1 171 ? 24.450 25.980 12.460 1.00 22.76 151 GLU B C 1
ATOM 3872 O O . GLU B 1 171 ? 23.730 26.874 11.993 1.00 23.83 151 GLU B O 1
ATOM 3878 N N . THR B 1 172 ? 25.728 25.813 12.126 1.00 21.67 152 THR B N 1
ATOM 3879 C CA . THR B 1 172 ? 26.429 26.755 11.260 1.00 22.18 152 THR B CA 1
ATOM 3880 C C . THR B 1 172 ? 26.776 26.155 9.905 1.00 21.75 152 THR B C 1
ATOM 3881 O O . THR B 1 172 ? 27.029 26.882 8.945 1.00 22.99 152 THR B O 1
ATOM 3885 N N . GLY B 1 173 ? 26.808 24.828 9.834 1.00 20.23 153 GLY B N 1
ATOM 3886 C CA . GLY B 1 173 ? 27.241 24.128 8.624 1.00 19.67 153 GLY B CA 1
ATOM 3887 C C . GLY B 1 173 ? 28.747 24.133 8.396 1.00 19.90 153 GLY B C 1
ATOM 3888 O O . GLY B 1 173 ? 29.210 23.741 7.328 1.00 20.26 153 GLY B O 1
ATOM 3889 N N . VAL B 1 174 ? 29.512 24.569 9.396 1.00 19.84 154 VAL B N 1
ATOM 3890 C CA . VAL B 1 174 ? 30.973 24.617 9.285 1.00 20.20 154 VAL B CA 1
ATOM 3891 C C . VAL B 1 174 ? 31.586 23.218 9.397 1.00 19.00 154 VAL B C 1
ATOM 3892 O O . VAL B 1 174 ? 31.339 22.489 10.352 1.00 18.29 154 VAL B O 1
ATOM 3896 N N . ILE B 1 175 ? 32.378 22.862 8.395 1.00 19.49 155 ILE B N 1
ATOM 3897 C CA . ILE B 1 175 ? 33.074 21.579 8.338 1.00 18.60 155 ILE B CA 1
ATOM 3898 C C . ILE B 1 175 ? 34.327 21.597 9.210 1.00 19.30 155 ILE B C 1
ATOM 3899 O O . ILE B 1 175 ? 35.154 22.503 9.102 1.00 20.70 155 ILE B O 1
ATOM 3904 N N . GLN B 1 176 ? 34.444 20.589 10.072 1.00 18.45 156 GLN B N 1
ATOM 3905 C CA . GLN B 1 176 ? 35.589 20.415 10.947 1.00 18.99 156 GLN B CA 1
ATOM 3906 C C . GLN B 1 176 ? 36.605 19.529 10.249 1.00 19.49 156 GLN B C 1
ATOM 3907 O O . GLN B 1 176 ? 36.221 18.689 9.443 1.00 19.21 156 GLN B O 1
ATOM 3913 N N . PRO B 1 177 ? 37.906 19.706 10.555 1.00 20.71 157 PRO B N 1
ATOM 3914 C CA . PRO B 1 177 ? 38.941 18.951 9.849 1.00 21.49 157 PRO B CA 1
ATOM 3915 C C . PRO B 1 177 ? 39.149 17.554 10.427 1.00 20.93 157 PRO B C 1
ATOM 3916 O O . PRO B 1 177 ? 40.261 17.204 10.835 1.00 21.60 157 PRO B O 1
ATOM 3920 N N . VAL B 1 178 ? 38.086 16.757 10.437 1.00 19.93 158 VAL B N 1
ATOM 3921 C CA . VAL B 1 178 ? 38.149 15.404 10.978 1.00 19.95 158 VAL B CA 1
ATOM 3922 C C . VAL B 1 178 ? 39.035 14.469 10.139 1.00 21.19 158 VAL B C 1
ATOM 3923 O O . VAL B 1 178 ? 39.621 13.515 10.666 1.00 21.47 158 VAL B O 1
ATOM 3927 N N . ALA B 1 179 ? 39.127 14.752 8.843 1.00 22.16 159 ALA B N 1
ATOM 3928 C CA . ALA B 1 179 ? 39.914 13.945 7.929 1.00 23.53 159 ALA B CA 1
ATOM 3929 C C . ALA B 1 179 ? 41.401 14.045 8.290 1.00 25.49 159 ALA B C 1
ATOM 3930 O O . ALA B 1 179 ? 42.077 13.023 8.454 1.00 25.76 159 ALA B O 1
ATOM 3932 N N . GLU B 1 180 ? 41.888 15.280 8.438 1.00 27.02 160 GLU B N 1
ATOM 3933 C CA . GLU B 1 180 ? 43.251 15.553 8.896 1.00 29.08 160 GLU B CA 1
ATOM 3934 C C . GLU B 1 180 ? 43.527 14.964 10.291 1.00 28.25 160 GLU B C 1
ATOM 3935 O O . GLU B 1 180 ? 44.572 14.364 10.518 1.00 29.03 160 GLU B O 1
ATOM 3941 N N . LEU B 1 181 ? 42.573 15.119 11.208 1.00 26.94 161 LEU B N 1
ATOM 3942 C CA . LEU B 1 181 ? 42.700 14.577 12.562 1.00 26.17 161 LEU B CA 1
ATOM 3943 C C . LEU B 1 181 ? 42.843 13.060 12.584 1.00 25.84 161 LEU B C 1
ATOM 3944 O O . LEU B 1 181 ? 43.642 12.515 13.344 1.00 26.21 161 LEU B O 1
ATOM 3949 N N . ALA B 1 182 ? 42.053 12.386 11.756 1.00 24.99 162 ALA B N 1
ATOM 3950 C CA . ALA B 1 182 ? 42.107 10.931 11.642 1.00 24.86 162 ALA B CA 1
ATOM 3951 C C . ALA B 1 182 ? 43.505 10.383 11.321 1.00 26.48 162 ALA B C 1
ATOM 3952 O O . ALA B 1 182 ? 43.897 9.360 11.871 1.00 26.68 162 ALA B O 1
ATOM 3954 N N . GLN B 1 183 ? 44.249 11.058 10.445 1.00 27.91 163 GLN B N 1
ATOM 3955 C CA . GLN B 1 183 ? 45.555 10.557 10.003 1.00 30.04 163 GLN B CA 1
ATOM 3956 C C . GLN B 1 183 ? 46.571 10.569 11.140 1.00 30.64 163 GLN B C 1
ATOM 3957 O O . GLN B 1 183 ? 47.488 9.750 11.166 1.00 31.85 163 GLN B O 1
ATOM 3963 N N . GLN B 1 184 ? 46.405 11.498 12.074 1.00 29.96 164 GLN B N 1
ATOM 3964 C CA . GLN B 1 184 ? 47.323 11.606 13.196 1.00 30.78 164 GLN B CA 1
ATOM 3965 C C . GLN B 1 184 ? 46.867 10.778 14.389 1.00 29.32 164 GLN B C 1
ATOM 3966 O O . GLN B 1 184 ? 47.660 10.040 14.961 1.00 30.26 164 GLN B O 1
ATOM 3972 N N . LEU B 1 185 ? 45.586 10.856 14.734 1.00 27.15 165 LEU B N 1
ATOM 3973 C CA . LEU B 1 185 ? 45.045 10.045 15.824 1.00 25.92 165 LEU B CA 1
ATOM 3974 C C . LEU B 1 185 ? 45.162 8.529 15.611 1.00 25.85 165 LEU B C 1
ATOM 3975 O O . LEU B 1 185 ? 45.350 7.779 16.578 1.00 26.26 165 LEU B O 1
ATOM 3980 N N . ARG B 1 186 ? 45.069 8.092 14.355 1.00 25.41 166 ARG B N 1
ATOM 3981 C CA . ARG B 1 186 ? 45.175 6.675 13.993 1.00 25.11 166 ARG B CA 1
ATOM 3982 C C . ARG B 1 186 ? 46.529 6.078 14.364 1.00 26.56 166 ARG B C 1
ATOM 3983 O O . ARG B 1 186 ? 46.639 4.878 14.604 1.00 26.61 166 ARG B O 1
ATOM 3991 N N . ALA B 1 187 ? 47.549 6.931 14.417 1.00 27.98 167 ALA B N 1
ATOM 3992 C CA . ALA B 1 187 ? 48.918 6.518 14.757 1.00 29.62 167 ALA B CA 1
ATOM 3993 C C . ALA B 1 187 ? 49.165 6.529 16.272 1.00 29.46 167 ALA B C 1
ATOM 3994 O O . ALA B 1 187 ? 50.286 6.313 16.723 1.00 31.28 167 ALA B O 1
ATOM 3996 N N . THR B 1 188 ? 48.112 6.776 17.050 1.00 27.65 168 THR B N 1
ATOM 3997 C CA . THR B 1 188 ? 48.196 6.823 18.519 1.00 27.32 168 THR B CA 1
ATOM 3998 C C . THR B 1 188 ? 47.261 5.752 19.095 1.00 25.76 168 THR B C 1
ATOM 3999 O O . THR B 1 188 ? 46.476 5.165 18.348 1.00 25.26 168 THR B O 1
ATOM 4003 N N . PRO B 1 189 ? 47.323 5.504 20.418 1.00 25.46 169 PRO B N 1
ATOM 4004 C CA . PRO B 1 189 ? 46.322 4.617 21.036 1.00 24.06 169 PRO B CA 1
ATOM 4005 C C . PRO B 1 189 ? 44.953 5.279 21.267 1.00 22.15 169 PRO B C 1
ATOM 4006 O O . PRO B 1 189 ? 43.997 4.601 21.661 1.00 21.22 169 PRO B O 1
ATOM 4010 N N . THR B 1 190 ? 44.876 6.588 21.023 1.00 21.73 170 THR B N 1
ATOM 4011 C CA . THR B 1 190 ? 43.651 7.379 21.174 1.00 19.93 170 THR B CA 1
ATOM 4012 C C . THR B 1 190 ? 42.645 7.111 20.033 1.00 18.72 170 THR B C 1
ATOM 4013 O O . THR B 1 190 ? 43.022 7.072 18.861 1.00 18.67 170 THR B O 1
ATOM 4017 N N . TYR B 1 191 ? 41.372 6.926 20.387 1.00 17.23 171 TYR B N 1
ATOM 4018 C CA . TYR B 1 191 ? 40.315 6.691 19.398 1.00 16.15 171 TYR B CA 1
ATOM 4019 C C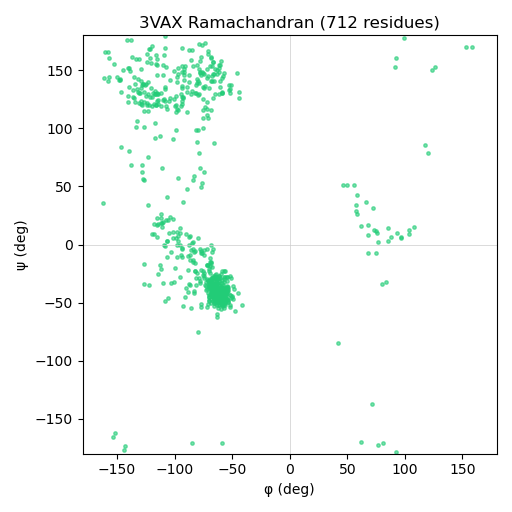 . TYR B 1 191 ? 39.647 7.988 18.950 1.00 15.57 171 TYR B C 1
ATOM 4020 O O . TYR B 1 191 ? 39.439 8.891 19.756 1.00 15.84 171 TYR B O 1
ATOM 4029 N N . LEU B 1 192 ? 39.327 8.078 17.658 1.00 15.23 172 LEU B N 1
ATOM 4030 C CA . LEU B 1 192 ? 38.539 9.192 17.134 1.00 14.43 172 LEU B CA 1
ATOM 4031 C C . LEU B 1 192 ? 37.096 8.790 16.834 1.00 13.12 172 LEU B C 1
ATOM 4032 O O . LEU B 1 192 ? 36.836 7.853 16.081 1.00 12.64 172 LEU B O 1
ATOM 4037 N N . HIS B 1 193 ? 36.168 9.508 17.452 1.00 13.14 173 HIS B N 1
ATOM 4038 C CA . HIS B 1 193 ? 34.752 9.399 17.128 1.00 12.52 173 HIS B CA 1
ATOM 4039 C C . HIS B 1 193 ? 34.305 10.656 16.386 1.00 12.81 173 HIS B C 1
ATOM 4040 O O . HIS B 1 193 ? 34.636 11.788 16.786 1.00 13.01 173 HIS B O 1
ATOM 4047 N N . VAL B 1 194 ? 33.562 10.450 15.305 1.00 12.42 174 VAL B N 1
ATOM 4048 C CA . VAL B 1 194 ? 33.044 11.550 14.523 1.00 12.69 174 VAL B CA 1
ATOM 4049 C C . VAL B 1 194 ? 31.532 11.463 14.444 1.00 12.22 174 VAL B C 1
ATOM 4050 O O . VAL B 1 194 ? 30.986 10.465 13.975 1.00 11.91 174 VAL B O 1
ATOM 4054 N N . ASP B 1 195 ? 30.868 12.506 14.940 1.00 12.28 175 ASP B N 1
ATOM 4055 C CA . ASP B 1 195 ? 29.426 12.655 14.780 1.00 12.09 175 ASP B CA 1
ATOM 4056 C C . ASP B 1 195 ? 29.213 13.225 13.380 1.00 12.23 175 ASP B C 1
ATOM 4057 O O . ASP B 1 195 ? 29.355 14.426 13.174 1.00 12.75 175 ASP B O 1
ATOM 4062 N N . ALA B 1 196 ? 28.889 12.355 12.426 1.00 11.83 176 ALA B N 1
ATOM 4063 C CA . ALA B 1 196 ? 28.767 12.760 11.031 1.00 12.28 176 ALA B CA 1
ATOM 4064 C C . ALA B 1 196 ? 27.318 12.934 10.592 1.00 12.46 176 ALA B C 1
ATOM 4065 O O . ALA B 1 196 ? 27.016 12.894 9.398 1.00 12.62 176 ALA B O 1
ATOM 4067 N N . ALA B 1 197 ? 26.428 13.144 11.556 1.00 12.62 177 ALA B N 1
ATOM 4068 C CA . ALA B 1 197 ? 25.009 13.272 11.267 1.00 13.71 177 ALA B CA 1
ATOM 4069 C C . ALA B 1 197 ? 24.759 14.271 10.145 1.00 14.78 177 ALA B C 1
ATOM 4070 O O . ALA B 1 197 ? 23.977 13.992 9.235 1.00 15.26 177 ALA B O 1
ATOM 4072 N N . GLN B 1 198 ? 25.439 15.413 10.193 1.00 15.65 178 GLN B N 1
ATOM 4073 C CA . GLN B 1 198 ? 25.286 16.434 9.149 1.00 17.25 178 GLN B CA 1
ATOM 4074 C C . GLN B 1 198 ? 26.318 16.366 8.024 1.00 17.48 178 GLN B C 1
ATOM 4075 O O . GLN B 1 198 ? 26.185 17.050 7.008 1.00 19.16 178 GLN B O 1
ATOM 4081 N N . GLY B 1 199 ? 27.336 15.537 8.186 1.00 16.98 179 GLY B N 1
ATOM 4082 C CA . GLY B 1 199 ? 28.361 15.418 7.160 1.00 16.76 179 GLY B CA 1
ATOM 4083 C C . GLY B 1 199 ? 28.235 14.213 6.254 1.00 16.52 179 GLY B C 1
ATOM 4084 O O . GLY B 1 199 ? 28.621 14.283 5.090 1.00 17.70 179 GLY B O 1
ATOM 4085 N N . TYR B 1 200 ? 27.720 13.100 6.780 1.00 15.44 180 TYR B N 1
ATOM 4086 C CA . TYR B 1 200 ? 27.562 11.888 5.982 1.00 15.06 180 TYR B CA 1
ATOM 4087 C C . TYR B 1 200 ? 26.794 12.191 4.693 1.00 16.04 180 TYR B C 1
ATOM 4088 O O . TYR B 1 200 ? 25.774 12.873 4.724 1.00 16.21 180 TYR B O 1
ATOM 4097 N N . GLY B 1 201 ? 27.312 11.704 3.566 1.00 16.96 181 GLY B N 1
ATOM 4098 C CA . GLY B 1 201 ? 26.698 11.913 2.259 1.00 18.14 181 GLY B CA 1
ATOM 4099 C C . GLY B 1 201 ? 27.045 13.232 1.597 1.00 19.43 181 GLY B C 1
ATOM 4100 O O . GLY B 1 201 ? 27.130 13.319 0.373 1.00 20.88 181 GLY B O 1
ATOM 4101 N N . LYS B 1 202 ? 27.244 14.263 2.406 1.00 19.48 182 LYS B N 1
ATOM 4102 C CA . LYS B 1 202 ? 27.442 15.618 1.906 1.00 20.53 182 LYS B CA 1
ATOM 4103 C C . LYS B 1 202 ? 28.897 15.945 1.596 1.00 21.22 182 LYS B C 1
ATOM 4104 O O . LYS B 1 202 ? 29.176 16.604 0.597 1.00 22.08 182 LYS B O 1
ATOM 4110 N N . VAL B 1 203 ? 29.807 15.496 2.463 1.00 20.40 183 VAL B N 1
ATOM 4111 C CA . VAL B 1 203 ? 31.242 15.562 2.206 1.00 20.93 183 VAL B CA 1
ATOM 4112 C C . VAL B 1 203 ? 31.799 14.138 2.310 1.00 20.64 183 VAL B C 1
ATOM 4113 O O . VAL B 1 203 ? 32.436 13.789 3.313 1.00 20.37 183 VAL B O 1
ATOM 4117 N N . PRO B 1 204 ? 31.540 13.299 1.283 1.00 20.83 184 PRO B N 1
ATOM 4118 C CA . PRO B 1 204 ? 31.836 11.863 1.417 1.00 19.93 184 PRO B CA 1
ATOM 4119 C C . PRO B 1 204 ? 33.329 11.554 1.581 1.00 20.22 184 PRO B C 1
ATOM 4120 O O . PRO B 1 204 ? 33.676 10.659 2.349 1.00 19.10 184 PRO B O 1
ATOM 4124 N N . GLY B 1 205 ? 34.186 12.307 0.883 1.00 21.48 185 GLY B N 1
ATOM 4125 C CA . GLY B 1 205 ? 35.645 12.112 0.907 1.00 22.11 185 GLY B CA 1
ATOM 4126 C C . GLY B 1 205 ? 36.292 12.121 2.288 1.00 21.73 185 GLY B C 1
ATOM 4127 O O . GLY B 1 205 ? 37.324 11.479 2.498 1.00 22.30 185 GLY B O 1
ATOM 4128 N N . ASP B 1 206 ? 35.694 12.835 3.240 1.00 20.62 186 ASP B N 1
ATOM 4129 C CA . ASP B 1 206 ? 36.261 12.909 4.585 1.00 20.52 186 ASP B CA 1
ATOM 4130 C C . ASP B 1 206 ? 36.071 11.634 5.404 1.00 19.45 186 ASP B C 1
ATOM 4131 O O . ASP B 1 206 ? 36.875 11.351 6.294 1.00 19.58 186 ASP B O 1
ATOM 4136 N N . LEU B 1 207 ? 35.021 10.869 5.096 1.00 18.51 187 LEU B N 1
ATOM 4137 C CA . LEU B 1 207 ? 34.603 9.741 5.936 1.00 17.43 187 LEU B CA 1
ATOM 4138 C C . LEU B 1 207 ? 35.175 8.380 5.544 1.00 18.18 187 LEU B C 1
ATOM 4139 O O . LEU B 1 207 ? 34.918 7.388 6.229 1.00 17.88 187 LEU B O 1
ATOM 4144 N N . THR B 1 208 ? 35.932 8.338 4.447 1.00 19.29 188 THR B N 1
ATOM 4145 C CA . THR B 1 208 ? 36.672 7.143 4.031 1.00 20.19 188 THR B CA 1
ATOM 4146 C C . THR B 1 208 ? 38.061 7.099 4.683 1.00 21.33 188 THR B C 1
ATOM 4147 O O . THR B 1 208 ? 38.848 6.175 4.438 1.00 23.01 188 THR B O 1
ATOM 4151 N N . THR B 1 209 ? 38.369 8.114 5.491 1.00 20.99 189 THR B N 1
ATOM 4152 C CA . THR B 1 209 ? 39.616 8.174 6.256 1.00 21.52 189 THR B CA 1
ATOM 4153 C C . THR B 1 209 ? 39.487 7.247 7.471 1.00 20.49 189 THR B C 1
ATOM 4154 O O . THR B 1 209 ? 38.369 6.904 7.859 1.00 19.12 189 THR B O 1
ATOM 4158 N N . PRO B 1 210 ? 40.621 6.852 8.089 1.00 21.07 190 PRO B N 1
ATOM 4159 C CA . PRO B 1 210 ? 40.531 5.901 9.197 1.00 20.19 190 PRO B CA 1
ATOM 4160 C C . PRO B 1 210 ? 40.058 6.497 10.534 1.00 19.06 190 PRO B C 1
ATOM 4161 O O . PRO B 1 210 ? 40.684 6.283 11.572 1.00 19.13 190 PRO B O 1
ATOM 4165 N N . ILE B 1 211 ? 38.957 7.238 10.496 1.00 18.13 191 ILE B N 1
ATOM 4166 C CA . ILE B 1 211 ? 38.213 7.594 11.698 1.00 17.32 191 ILE B CA 1
ATOM 4167 C C . ILE B 1 211 ? 37.779 6.296 12.378 1.00 17.12 191 ILE B C 1
ATOM 4168 O O . ILE B 1 211 ? 37.236 5.410 11.730 1.00 17.47 191 ILE B O 1
ATOM 4173 N N . ASP B 1 212 ? 38.026 6.179 13.677 1.00 17.23 192 ASP B N 1
ATOM 4174 C CA . ASP B 1 212 ? 37.638 4.971 14.407 1.00 17.33 192 ASP B CA 1
ATOM 4175 C C . ASP B 1 212 ? 36.128 4.724 14.473 1.00 16.07 192 ASP B C 1
ATOM 4176 O O . ASP B 1 212 ? 35.668 3.619 14.176 1.00 15.96 192 ASP B O 1
ATOM 4181 N N . MET B 1 213 ? 35.369 5.749 14.859 1.00 14.84 193 MET B N 1
ATOM 4182 C CA . MET B 1 213 ? 33.914 5.634 14.978 1.00 14.00 193 MET B CA 1
ATOM 4183 C C . MET B 1 213 ? 33.167 6.786 14.321 1.00 13.22 193 MET B C 1
ATOM 4184 O O . MET B 1 213 ? 33.507 7.954 14.520 1.00 13.28 193 MET B O 1
ATOM 4189 N N . ILE B 1 214 ? 32.134 6.441 13.558 1.00 12.83 194 ILE B N 1
ATOM 4190 C CA . ILE B 1 214 ? 31.313 7.422 12.846 1.00 12.09 194 ILE B CA 1
ATOM 4191 C C . ILE B 1 214 ? 29.835 7.192 13.122 1.00 11.68 194 ILE B C 1
ATOM 4192 O O . ILE B 1 214 ? 29.321 6.097 12.865 1.00 11.61 194 ILE B O 1
ATOM 4197 N N . SER B 1 215 ? 29.159 8.226 13.630 1.00 11.43 195 SER B N 1
ATOM 4198 C CA . SER B 1 215 ? 27.707 8.202 13.808 1.00 11.76 195 SER B CA 1
ATOM 4199 C C . SER B 1 215 ? 26.997 8.800 12.610 1.00 12.00 195 SER B C 1
ATOM 4200 O O . SER B 1 215 ? 27.401 9.839 12.095 1.00 12.32 195 SER B O 1
ATOM 4203 N N . ILE B 1 216 ? 25.936 8.129 12.177 1.00 12.41 196 ILE B N 1
ATOM 4204 C CA . ILE B 1 216 ? 25.175 8.510 10.985 1.00 12.85 196 ILE B CA 1
ATOM 4205 C C . ILE B 1 216 ? 23.705 8.561 11.375 1.00 13.14 196 ILE B C 1
ATOM 4206 O O . ILE B 1 216 ? 23.207 7.672 12.073 1.00 13.38 196 ILE B O 1
ATOM 4211 N N . SER B 1 217 ? 23.036 9.628 10.947 1.00 13.43 197 SER B N 1
ATOM 4212 C CA . SER B 1 217 ? 21.611 9.835 11.148 1.00 13.49 197 SER B CA 1
ATOM 4213 C C . SER B 1 217 ? 20.826 9.698 9.844 1.00 14.59 197 SER B C 1
ATOM 4214 O O . SER B 1 217 ? 21.099 10.395 8.851 1.00 15.09 197 SER B O 1
ATOM 4217 N N . GLY B 1 218 ? 19.827 8.829 9.855 1.00 15.00 198 GLY B N 1
ATOM 4218 C CA . GLY B 1 218 ? 18.978 8.645 8.689 1.00 15.95 198 GLY B CA 1
ATOM 4219 C C . GLY B 1 218 ? 18.274 9.901 8.203 1.00 16.73 198 GLY B C 1
ATOM 4220 O O . GLY B 1 218 ? 18.386 10.252 7.035 1.00 17.19 198 GLY B O 1
ATOM 4221 N N . HIS B 1 219 ? 17.558 10.595 9.085 1.00 17.09 199 HIS B N 1
ATOM 4222 C CA . HIS B 1 219 ? 16.667 11.663 8.618 1.00 18.36 199 HIS B CA 1
ATOM 4223 C C . HIS B 1 219 ? 17.416 12.886 8.114 1.00 18.76 199 HIS B C 1
ATOM 4224 O O . HIS B 1 219 ? 16.875 13.714 7.372 1.00 19.82 199 HIS B O 1
ATOM 4231 N N . LYS B 1 220 ? 18.679 12.971 8.496 1.00 18.32 200 LYS B N 1
ATOM 4232 C CA . LYS B 1 220 ? 19.544 14.025 8.045 1.00 18.48 200 LYS B CA 1
ATOM 4233 C C . LYS B 1 220 ? 19.896 13.889 6.562 1.00 18.78 200 LYS B C 1
ATOM 4234 O O . LYS B 1 220 ? 20.242 14.880 5.916 1.00 19.41 200 LYS B O 1
ATOM 4240 N N . ILE B 1 221 ? 19.797 12.676 6.018 1.00 18.52 201 ILE B N 1
ATOM 4241 C CA . ILE B 1 221 ? 19.978 12.471 4.566 1.00 18.88 201 ILE B CA 1
ATOM 4242 C C . ILE B 1 221 ? 18.711 12.085 3.810 1.00 19.48 201 ILE B C 1
ATOM 4243 O O . ILE B 1 221 ? 18.790 11.571 2.691 1.00 20.33 201 ILE B O 1
ATOM 4248 N N . GLY B 1 222 ? 17.547 12.338 4.404 1.00 19.29 202 GLY B N 1
ATOM 4249 C CA . GLY B 1 222 ? 16.272 12.107 3.718 1.00 20.04 202 GLY B CA 1
ATOM 4250 C C . GLY B 1 222 ? 15.623 10.751 3.954 1.00 19.92 202 GLY B C 1
ATOM 4251 O O . GLY B 1 222 ? 14.658 10.397 3.273 1.00 21.11 202 GLY B O 1
ATOM 4252 N N . ALA B 1 223 ? 16.153 9.989 4.908 1.00 18.82 203 ALA B N 1
ATOM 4253 C CA . ALA B 1 223 ? 15.511 8.753 5.355 1.00 18.95 203 ALA B CA 1
ATOM 4254 C C . ALA B 1 223 ? 14.473 9.100 6.422 1.00 19.18 203 ALA B C 1
ATOM 4255 O O . ALA B 1 223 ? 14.457 10.225 6.911 1.00 18.91 203 ALA B O 1
ATOM 4257 N N . PRO B 1 224 ? 13.593 8.145 6.786 1.00 20.14 204 PRO B N 1
ATOM 4258 C CA . PRO B 1 224 ? 12.655 8.472 7.862 1.00 20.51 204 PRO B CA 1
ATOM 4259 C C . PRO B 1 224 ? 13.373 8.651 9.198 1.00 19.66 204 PRO B C 1
ATOM 4260 O O . PRO B 1 224 ? 14.482 8.157 9.377 1.00 19.10 204 PRO B O 1
ATOM 4264 N N . LYS B 1 225 ? 12.748 9.378 10.115 1.00 19.79 205 LYS B N 1
ATOM 4265 C CA . LYS B 1 225 ? 13.252 9.483 11.466 1.00 19.37 205 LYS B CA 1
ATOM 4266 C C . LYS B 1 225 ? 13.166 8.112 12.126 1.00 19.05 205 LYS B C 1
ATOM 4267 O O . LYS B 1 225 ? 12.245 7.327 11.839 1.00 20.04 205 LYS B O 1
ATOM 4273 N N . GLY B 1 226 ? 14.130 7.830 12.997 1.00 17.37 206 GLY B N 1
ATOM 4274 C CA . GLY B 1 226 ? 14.103 6.634 13.824 1.00 16.84 206 GLY B CA 1
ATOM 4275 C C . GLY B 1 226 ? 15.109 5.571 13.436 1.00 16.07 206 GLY B C 1
ATOM 4276 O O . GLY B 1 226 ? 15.001 4.430 13.869 1.00 16.45 206 GLY B O 1
ATOM 4277 N N . VAL B 1 227 ? 16.095 5.945 12.625 1.00 14.88 207 VAL B N 1
ATOM 4278 C CA . VAL B 1 227 ? 17.130 5.019 12.225 1.00 13.69 207 VAL B CA 1
ATOM 4279 C C . VAL B 1 227 ? 18.457 5.744 12.004 1.00 12.84 207 VAL B C 1
ATOM 4280 O O . VAL B 1 227 ? 18.502 6.876 11.500 1.00 13.30 207 VAL B O 1
ATOM 4284 N N . GLY B 1 228 ? 19.532 5.091 12.409 1.00 11.70 208 GLY B N 1
ATOM 4285 C CA . GLY B 1 228 ? 20.877 5.590 12.162 1.00 10.68 208 GLY B CA 1
ATOM 4286 C C . GLY B 1 228 ? 21.837 4.422 12.079 1.00 10.34 208 GLY B C 1
ATOM 4287 O O . GLY B 1 228 ? 21.416 3.273 11.897 1.00 10.56 208 GLY B O 1
ATOM 4288 N N . ALA B 1 229 ? 23.124 4.715 12.218 1.00 9.66 209 ALA B N 1
ATOM 4289 C CA . ALA B 1 229 ? 24.149 3.684 12.171 1.00 9.83 209 ALA B CA 1
ATOM 4290 C C . ALA B 1 229 ? 25.388 4.150 12.896 1.00 9.60 209 ALA B C 1
ATOM 4291 O O . ALA B 1 229 ? 25.557 5.335 13.144 1.00 9.22 209 ALA B O 1
ATOM 4293 N N . LEU B 1 230 ? 26.226 3.189 13.265 1.00 10.14 210 LEU B N 1
ATOM 4294 C CA . LEU B 1 230 ? 27.528 3.453 13.831 1.00 10.62 210 LEU B CA 1
ATOM 4295 C C . LEU B 1 230 ? 28.567 2.549 13.165 1.00 11.63 210 LEU B C 1
ATOM 4296 O O . LEU B 1 230 ? 28.438 1.318 13.164 1.00 12.00 210 LEU B O 1
ATOM 4301 N N . VAL B 1 231 ? 29.583 3.178 12.589 1.00 12.24 211 VAL B N 1
ATOM 4302 C CA . VAL B 1 231 ? 30.736 2.472 12.059 1.00 13.71 211 VAL B CA 1
ATOM 4303 C C . VAL B 1 231 ? 31.776 2.327 13.180 1.00 14.51 211 VAL B C 1
ATOM 4304 O O . VAL B 1 231 ? 32.025 3.277 13.937 1.00 14.41 211 VAL B O 1
ATOM 4308 N N . THR B 1 232 ? 32.358 1.136 13.297 1.00 15.55 212 THR B N 1
ATOM 4309 C CA . THR B 1 232 ? 33.437 0.878 14.253 1.00 16.82 212 THR B CA 1
ATOM 4310 C C . THR B 1 232 ? 34.552 0.122 13.541 1.00 18.12 212 THR B C 1
ATOM 4311 O O . THR B 1 232 ? 34.453 -1.095 13.342 1.00 19.16 212 THR B O 1
ATOM 4315 N N . ARG B 1 233 ? 35.613 0.833 13.166 1.00 18.74 213 ARG B N 1
ATOM 4316 C CA . ARG B 1 233 ? 36.680 0.237 12.374 1.00 20.32 213 ARG B CA 1
ATOM 4317 C C . ARG B 1 233 ? 37.576 -0.673 13.203 1.00 22.03 213 ARG B C 1
ATOM 4318 O O . ARG B 1 233 ? 37.779 -0.440 14.397 1.00 21.49 213 ARG B O 1
ATOM 4326 N N . ARG B 1 234 ? 38.091 -1.710 12.544 1.00 23.99 214 ARG B N 1
ATOM 4327 C CA . ARG B 1 234 ? 39.131 -2.571 13.087 1.00 26.16 214 ARG B CA 1
ATOM 4328 C C . ARG B 1 234 ? 40.467 -1.869 12.951 1.00 27.33 214 ARG B C 1
ATOM 4329 O O . ARG B 1 234 ? 40.665 -1.055 12.045 1.00 27.21 214 ARG B O 1
ATOM 4337 N N . ARG B 1 235 ? 41.372 -2.191 13.866 1.00 28.86 215 ARG B N 1
ATOM 4338 C CA . ARG B 1 235 ? 42.756 -1.769 13.795 1.00 31.21 215 ARG B CA 1
ATOM 4339 C C . ARG B 1 235 ? 43.593 -3.045 13.682 1.00 34.16 215 ARG B C 1
ATOM 4340 O O . ARG B 1 235 ? 43.746 -3.776 14.669 1.00 34.50 215 ARG B O 1
ATOM 4348 N N . GLU B 1 236 ? 44.098 -3.321 12.475 1.00 36.80 216 GLU B N 1
ATOM 4349 C CA . GLU B 1 236 ? 44.812 -4.580 12.174 1.00 40.39 216 GLU B CA 1
ATOM 4350 C C . GLU B 1 236 ? 45.966 -4.871 13.125 1.00 42.47 216 GLU B C 1
ATOM 4351 O O . GLU B 1 236 ? 46.200 -6.018 13.498 1.00 43.82 216 GLU B O 1
ATOM 4357 N N . GLU B 1 237 ? 46.676 -3.813 13.503 1.00 43.67 217 GLU B N 1
ATOM 4358 C CA . GLU B 1 237 ? 47.810 -3.869 14.430 1.00 45.95 217 GLU B CA 1
ATOM 4359 C C . GLU B 1 237 ? 47.435 -4.448 15.796 1.00 46.06 217 GLU B C 1
ATOM 4360 O O . GLU B 1 237 ? 48.247 -5.114 16.442 1.00 47.75 217 GLU B O 1
ATOM 4366 N N . MET B 1 238 ? 46.198 -4.189 16.211 1.00 44.85 218 MET B N 1
ATOM 4367 C CA . MET B 1 238 ? 45.701 -4.518 17.545 1.00 44.98 218 MET B CA 1
ATOM 4368 C C . MET B 1 238 ? 44.929 -5.831 17.529 1.00 45.25 218 MET B C 1
ATOM 4369 O O . MET B 1 238 ? 43.754 -5.846 17.905 1.00 44.71 218 MET B O 1
ATOM 4374 N N . ASP B 1 239 ? 45.568 -6.916 17.091 1.00 46.86 219 ASP B N 1
ATOM 4375 C CA . ASP B 1 239 ? 44.906 -8.221 16.927 1.00 47.32 219 ASP B CA 1
ATOM 4376 C C . ASP B 1 239 ? 43.716 -8.140 15.950 1.00 45.69 219 ASP B C 1
ATOM 4377 O O . ASP B 1 239 ? 42.768 -8.928 16.043 1.00 45.60 219 ASP B O 1
ATOM 4382 N N . ASP B 1 240 ? 43.773 -7.178 15.027 1.00 44.57 220 ASP B N 1
ATOM 4383 C CA . ASP B 1 240 ? 42.678 -6.873 14.080 1.00 42.64 220 ASP B CA 1
ATOM 4384 C C . ASP B 1 240 ? 41.362 -6.428 14.751 1.00 39.94 220 ASP B C 1
ATOM 4385 O O . ASP B 1 240 ? 40.315 -6.400 14.111 1.00 39.07 220 ASP B O 1
ATOM 4390 N N . GLU B 1 241 ? 41.426 -6.059 16.026 1.00 38.39 221 GLU B N 1
ATOM 4391 C CA . GLU B 1 241 ? 40.219 -5.828 16.822 1.00 36.09 221 GLU B CA 1
ATOM 4392 C C . GLU B 1 241 ? 39.525 -4.491 16.556 1.00 33.38 221 GLU B C 1
ATOM 4393 O O . GLU B 1 241 ? 40.170 -3.494 16.234 1.00 32.47 221 GLU B O 1
ATOM 4399 N N . ARG B 1 242 ? 38.200 -4.480 16.682 1.00 31.31 222 ARG B N 1
ATOM 4400 C CA . ARG B 1 242 ? 37.463 -3.219 16.598 1.00 29.19 222 ARG B CA 1
ATOM 4401 C C . ARG B 1 242 ? 37.585 -2.495 17.933 1.00 27.34 222 ARG B C 1
ATOM 4402 O O . ARG B 1 242 ? 38.128 -3.031 18.908 1.00 27.31 222 ARG B O 1
ATOM 4410 N N . VAL B 1 243 ? 37.085 -1.266 17.947 1.00 25.21 223 VAL B N 1
ATOM 4411 C CA . VAL B 1 243 ? 36.989 -0.456 19.155 1.00 23.92 223 VAL B CA 1
ATOM 4412 C C . VAL B 1 243 ? 36.456 -1.308 20.313 1.00 23.06 223 VAL B C 1
ATOM 4413 O O . VAL B 1 243 ? 35.410 -1.952 20.185 1.00 22.36 223 VAL B O 1
ATOM 4417 N N . PRO B 1 244 ? 37.191 -1.336 21.437 1.00 22.95 224 PRO B N 1
ATOM 4418 C CA . PRO B 1 244 ? 36.794 -2.210 22.544 1.00 22.98 224 PRO B CA 1
ATOM 4419 C C . PRO B 1 244 ? 35.578 -1.644 23.284 1.00 21.67 224 PRO B C 1
ATOM 4420 O O . PRO B 1 244 ? 35.669 -1.305 24.461 1.00 21.71 224 PRO B O 1
ATOM 4424 N N . LEU B 1 245 ? 34.458 -1.532 22.575 1.00 20.46 225 LEU B N 1
ATOM 4425 C CA . LEU B 1 245 ? 33.232 -1.010 23.148 1.00 19.93 225 LEU B CA 1
ATOM 4426 C C . LEU B 1 245 ? 32.571 -2.068 23.994 1.00 20.55 225 LEU B C 1
ATOM 4427 O O . LEU B 1 245 ? 32.702 -3.260 23.722 1.00 21.31 225 LEU B O 1
ATOM 4432 N N . GLU B 1 246 ? 31.878 -1.618 25.032 1.00 20.46 226 GLU B N 1
ATOM 4433 C CA . GLU B 1 246 ? 30.983 -2.476 25.791 1.00 21.58 226 GLU B CA 1
ATOM 4434 C C . GLU B 1 246 ? 29.563 -1.959 25.616 1.00 19.97 226 GLU B C 1
ATOM 4435 O O . GLU B 1 246 ? 29.362 -0.749 25.485 1.00 19.08 226 GLU B O 1
ATOM 4441 N N . PRO B 1 247 ? 28.581 -2.874 25.586 1.00 19.72 227 PRO B N 1
ATOM 4442 C CA . PRO B 1 247 ? 27.180 -2.491 25.429 1.00 18.97 227 PRO B CA 1
ATOM 4443 C C . PRO B 1 247 ? 26.670 -1.635 26.591 1.00 18.76 227 PRO B C 1
ATOM 4444 O O . PRO B 1 247 ? 27.099 -1.809 27.736 1.00 19.52 227 PRO B O 1
ATOM 4448 N N . ILE B 1 248 ? 25.770 -0.714 26.288 1.00 17.78 228 ILE B N 1
ATOM 4449 C CA . ILE B 1 248 ? 25.108 0.060 27.324 1.00 18.49 228 ILE B CA 1
ATOM 4450 C C . ILE B 1 248 ? 23.680 -0.442 27.568 1.00 19.11 228 ILE B C 1
ATOM 4451 O O . ILE B 1 248 ? 23.020 -0.010 28.506 1.00 19.88 228 ILE B O 1
ATOM 4456 N N . MET B 1 249 ? 23.229 -1.375 26.730 1.00 19.01 229 MET B N 1
ATOM 4457 C CA . MET B 1 249 ? 21.972 -2.095 26.948 1.00 20.22 229 MET B CA 1
ATOM 4458 C C . MET B 1 249 ? 22.180 -3.596 26.731 1.00 20.26 229 MET B C 1
ATOM 4459 O O . MET B 1 249 ? 23.138 -3.999 26.079 1.00 20.03 229 MET B O 1
ATOM 4464 N N . PHE B 1 250 ? 21.280 -4.411 27.272 1.00 20.84 230 PHE B N 1
ATOM 4465 C CA . PHE B 1 250 ? 21.451 -5.858 27.292 1.00 21.92 230 PHE B CA 1
ATOM 4466 C C . PHE B 1 250 ? 20.172 -6.635 26.990 1.00 23.25 230 PHE B C 1
ATOM 4467 O O . PHE B 1 250 ? 19.066 -6.187 27.298 1.00 23.40 230 PHE B O 1
ATOM 4475 N N . GLY B 1 251 ? 20.345 -7.811 26.392 1.00 24.11 231 GLY B N 1
ATOM 4476 C CA . GLY B 1 251 ? 19.239 -8.714 26.117 1.00 26.04 231 GLY B CA 1
ATOM 4477 C C . GLY B 1 251 ? 19.041 -8.956 24.636 1.00 25.98 231 GLY B C 1
ATOM 4478 O O . GLY B 1 251 ? 18.234 -8.290 23.988 1.00 25.69 231 GLY B O 1
ATOM 4479 N N . GLY B 1 252 ? 19.782 -9.917 24.099 1.00 26.77 232 GLY B N 1
ATOM 4480 C CA . GLY B 1 252 ? 19.681 -10.261 22.686 1.00 27.11 232 GLY B CA 1
ATOM 4481 C C . GLY B 1 252 ? 21.035 -10.152 22.028 1.00 26.57 232 GLY B C 1
ATOM 4482 O O . GLY B 1 252 ? 21.869 -9.340 22.443 1.00 25.20 232 GLY B O 1
ATOM 4483 N N . GLY B 1 253 ? 21.253 -10.972 21.004 1.00 27.32 233 GLY B N 1
ATOM 4484 C CA . GLY B 1 253 ? 22.533 -10.976 20.291 1.00 27.17 233 GLY B CA 1
ATOM 4485 C C . GLY B 1 253 ? 22.694 -9.895 19.235 1.00 25.83 233 GLY B C 1
ATOM 4486 O O . GLY B 1 253 ? 23.817 -9.621 18.810 1.00 25.62 233 GLY B O 1
ATOM 4487 N N . GLN B 1 254 ? 21.576 -9.278 18.836 1.00 25.06 234 GLN B N 1
ATOM 4488 C CA . GLN B 1 254 ? 21.498 -8.321 17.718 1.00 23.61 234 GLN B CA 1
ATOM 4489 C C . GLN B 1 254 ? 22.594 -7.255 17.690 1.00 22.19 234 GLN B C 1
ATOM 4490 O O . GLN B 1 254 ? 23.067 -6.797 18.738 1.00 21.22 234 GLN B O 1
ATOM 4496 N N . GLU B 1 255 ? 22.962 -6.856 16.471 1.00 21.44 235 GLU B N 1
ATOM 4497 C CA . GLU B 1 255 ? 23.988 -5.842 16.213 1.00 20.35 235 GLU B CA 1
ATOM 4498 C C . GLU B 1 255 ? 25.252 -6.045 17.052 1.00 20.57 235 GLU B C 1
ATOM 4499 O O . GLU B 1 255 ? 25.730 -5.124 17.715 1.00 19.16 235 GLU B O 1
ATOM 4505 N N . ARG B 1 256 ? 25.772 -7.274 17.013 1.00 22.25 236 ARG B N 1
ATOM 4506 C CA . ARG B 1 256 ? 26.993 -7.660 17.724 1.00 23.54 236 ARG B CA 1
ATOM 4507 C C . ARG B 1 256 ? 26.943 -7.426 19.243 1.00 23.20 236 ARG B C 1
ATOM 4508 O O . ARG B 1 256 ? 27.980 -7.195 19.875 1.00 23.34 236 ARG B O 1
ATOM 4516 N N . LYS B 1 257 ? 25.741 -7.497 19.813 1.00 22.96 237 LYS B N 1
ATOM 4517 C CA . LYS B 1 257 ? 25.488 -7.202 21.237 1.00 22.87 237 LYS B CA 1
ATOM 4518 C C . LYS B 1 257 ? 25.515 -5.719 21.580 1.00 21.14 237 LYS B C 1
ATOM 4519 O O . LYS B 1 257 ? 25.186 -5.350 22.710 1.00 21.37 237 LYS B O 1
ATOM 4525 N N . LEU B 1 258 ? 25.903 -4.874 20.628 1.00 19.33 238 LEU B N 1
ATOM 4526 C CA . LEU B 1 258 ? 25.985 -3.439 20.879 1.00 17.96 238 LEU B CA 1
ATOM 4527 C C . LEU B 1 258 ? 24.637 -2.725 20.786 1.00 17.27 238 LEU B C 1
ATOM 4528 O O . LEU B 1 258 ? 24.458 -1.645 21.345 1.00 16.80 238 LEU B O 1
ATOM 4533 N N . ARG B 1 259 ? 23.699 -3.295 20.044 1.00 17.35 239 ARG B N 1
ATOM 4534 C CA . ARG B 1 259 ? 22.357 -2.710 19.977 1.00 16.70 239 ARG B CA 1
ATOM 4535 C C . ARG B 1 259 ? 21.317 -3.825 19.999 1.00 17.27 239 ARG B C 1
ATOM 4536 O O . ARG B 1 259 ? 20.801 -4.226 18.955 1.00 17.01 239 ARG B O 1
ATOM 4544 N N . PRO B 1 260 ? 21.023 -4.338 21.201 1.00 17.56 240 PRO B N 1
ATOM 4545 C CA . PRO B 1 260 ? 20.041 -5.410 21.360 1.00 18.93 240 PRO B CA 1
ATOM 4546 C C . PRO B 1 260 ? 18.626 -4.926 21.050 1.00 18.81 240 PRO B C 1
ATOM 4547 O O . PRO B 1 260 ? 18.374 -3.732 21.055 1.00 17.57 240 PRO B O 1
ATOM 4551 N N . GLY B 1 261 ? 17.720 -5.859 20.790 1.00 20.60 241 GLY B N 1
ATOM 4552 C CA . GLY B 1 261 ? 16.347 -5.534 20.417 1.00 21.79 241 GLY B CA 1
ATOM 4553 C C . GLY B 1 261 ? 16.175 -5.624 18.912 1.00 22.26 241 GLY B C 1
ATOM 4554 O O . GLY B 1 261 ? 17.132 -5.888 18.182 1.00 21.65 241 GLY B O 1
ATOM 4555 N N . THR B 1 262 ? 14.954 -5.400 18.442 1.00 23.04 242 THR B N 1
ATOM 4556 C CA . THR B 1 262 ? 14.679 -5.446 17.020 1.00 23.71 242 THR B CA 1
ATOM 4557 C C . THR B 1 262 ? 14.474 -4.028 16.450 1.00 22.69 242 THR B C 1
ATOM 4558 O O . THR B 1 262 ? 13.553 -3.313 16.857 1.00 22.86 242 THR B O 1
ATOM 4562 N N . LEU B 1 263 ? 15.355 -3.616 15.537 1.00 21.57 243 LEU B N 1
ATOM 4563 C CA . LEU B 1 263 ? 15.140 -2.390 14.749 1.00 21.04 243 LEU B CA 1
ATOM 4564 C C . LEU B 1 263 ? 14.101 -2.640 13.652 1.00 21.26 243 LEU B C 1
ATOM 4565 O O . LEU B 1 263 ? 14.017 -3.757 13.129 1.00 22.14 243 LEU B O 1
ATOM 4570 N N . PRO B 1 264 ? 13.318 -1.602 13.287 1.00 20.58 244 PRO B N 1
ATOM 4571 C CA . PRO B 1 264 ? 12.393 -1.757 12.160 1.00 20.98 244 PRO B CA 1
ATOM 4572 C C . PRO B 1 264 ? 13.141 -1.882 10.829 1.00 20.08 244 PRO B C 1
ATOM 4573 O O . PRO B 1 264 ? 13.845 -0.952 10.409 1.00 18.61 244 PRO B O 1
ATOM 4577 N N . VAL B 1 265 ? 12.996 -3.050 10.206 1.00 20.05 245 VAL B N 1
ATOM 4578 C CA . VAL B 1 265 ? 13.560 -3.349 8.892 1.00 19.46 245 VAL B CA 1
ATOM 4579 C C . VAL B 1 265 ? 13.233 -2.295 7.799 1.00 19.15 245 VAL B C 1
ATOM 4580 O O . VAL B 1 265 ? 14.135 -1.895 7.061 1.00 18.62 245 VAL B O 1
ATOM 4584 N N . PRO B 1 266 ? 11.961 -1.845 7.690 1.00 19.28 246 PRO B N 1
ATOM 4585 C CA . PRO B 1 266 ? 11.655 -0.838 6.662 1.00 19.24 246 PRO B CA 1
ATOM 4586 C C . PRO B 1 266 ? 12.496 0.431 6.724 1.00 17.79 246 PRO B C 1
ATOM 4587 O O . PRO B 1 266 ? 12.867 0.958 5.673 1.00 17.60 246 PRO B O 1
ATOM 4591 N N . LEU B 1 267 ? 12.787 0.911 7.934 1.00 17.06 247 LEU B N 1
ATOM 4592 C CA . LEU B 1 267 ? 13.575 2.131 8.120 1.00 16.25 247 LEU B CA 1
ATOM 4593 C C . LEU B 1 267 ? 15.055 1.931 7.782 1.00 15.57 247 LEU B C 1
ATOM 4594 O O . LEU B 1 267 ? 15.680 2.821 7.197 1.00 15.22 247 LEU B O 1
ATOM 4599 N N . ILE B 1 268 ? 15.600 0.767 8.135 1.00 15.35 248 ILE B N 1
ATOM 4600 C CA . ILE B 1 268 ? 16.961 0.393 7.741 1.00 15.03 248 ILE B CA 1
ATOM 4601 C C . ILE B 1 268 ? 17.122 0.400 6.221 1.00 16.04 248 ILE B C 1
ATOM 4602 O O . ILE B 1 268 ? 18.093 0.945 5.692 1.00 15.85 248 ILE B O 1
ATOM 4607 N N . MET B 1 269 ? 16.161 -0.207 5.525 1.00 17.54 249 MET B N 1
ATOM 4608 C CA . MET B 1 269 ? 16.161 -0.234 4.068 1.00 18.23 249 MET B CA 1
ATOM 4609 C C . MET B 1 269 ? 16.004 1.185 3.489 1.00 18.53 249 MET B C 1
ATOM 4610 O O . MET B 1 269 ? 16.579 1.510 2.437 1.00 18.66 249 MET B O 1
ATOM 4615 N N . GLY B 1 270 ? 15.247 2.030 4.191 1.00 18.15 250 GLY B N 1
ATOM 4616 C CA . GLY B 1 270 ? 15.092 3.431 3.794 1.00 18.03 250 GLY B CA 1
ATOM 4617 C C . GLY B 1 270 ? 16.382 4.230 3.951 1.00 16.87 250 GLY B C 1
ATOM 4618 O O . GLY B 1 270 ? 16.655 5.134 3.172 1.00 17.07 250 GLY B O 1
ATOM 4619 N N . LEU B 1 271 ? 17.162 3.909 4.978 1.00 15.83 251 LEU B N 1
ATOM 4620 C CA . LEU B 1 271 ? 18.434 4.571 5.222 1.00 14.75 251 LEU B CA 1
ATOM 4621 C C . LEU B 1 271 ? 19.415 4.268 4.087 1.00 15.39 251 LEU B C 1
ATOM 4622 O O . LEU B 1 271 ? 20.009 5.192 3.510 1.00 15.39 251 LEU B O 1
ATOM 4627 N N . ALA B 1 272 ? 19.562 2.983 3.756 1.00 15.50 252 ALA B N 1
ATOM 4628 C CA . ALA B 1 272 ? 20.418 2.567 2.650 1.00 16.29 252 ALA B CA 1
ATOM 4629 C C . ALA B 1 272 ? 19.987 3.177 1.318 1.00 17.53 252 ALA B C 1
ATOM 4630 O O . ALA B 1 272 ? 20.832 3.554 0.507 1.00 18.07 252 ALA B O 1
ATOM 4632 N N . GLU B 1 273 ? 18.679 3.276 1.089 1.00 18.32 253 GLU B N 1
ATOM 4633 C CA . GLU B 1 273 ? 18.182 3.901 -0.135 1.00 19.61 253 GLU B CA 1
ATOM 4634 C C . GLU B 1 273 ? 18.478 5.395 -0.159 1.00 18.69 253 GLU B C 1
ATOM 4635 O O . GLU B 1 273 ? 18.853 5.928 -1.195 1.00 19.32 253 GLU B O 1
ATOM 4641 N N . ALA B 1 274 ? 18.313 6.052 0.986 1.00 17.51 254 ALA B N 1
ATOM 4642 C CA . ALA B 1 274 ? 18.679 7.459 1.136 1.00 17.35 254 ALA B CA 1
ATOM 4643 C C . ALA B 1 274 ? 20.174 7.684 0.863 1.00 16.96 254 ALA B C 1
ATOM 4644 O O . ALA B 1 274 ? 20.553 8.663 0.223 1.00 16.80 254 ALA B O 1
ATOM 4646 N N . ALA B 1 275 ? 21.006 6.759 1.341 1.00 16.85 255 ALA B N 1
ATOM 4647 C CA . ALA B 1 275 ? 22.452 6.826 1.124 1.00 17.16 255 ALA B CA 1
ATOM 4648 C C . ALA B 1 275 ? 22.806 6.628 -0.351 1.00 19.03 255 ALA B C 1
ATOM 4649 O O . ALA B 1 275 ? 23.628 7.366 -0.904 1.00 19.63 255 ALA B O 1
ATOM 4651 N N . LYS B 1 276 ? 22.169 5.645 -0.983 1.00 20.13 256 LYS B N 1
ATOM 4652 C CA . LYS B 1 276 ? 22.410 5.344 -2.382 1.00 22.33 256 LYS B CA 1
ATOM 4653 C C . LYS B 1 276 ? 22.082 6.541 -3.283 1.00 23.41 256 LYS B C 1
ATOM 4654 O O . LYS B 1 276 ? 22.867 6.883 -4.171 1.00 24.41 256 LYS B O 1
ATOM 4660 N N . ILE B 1 277 ? 20.929 7.165 -3.045 1.00 23.55 257 ILE B N 1
ATOM 4661 C CA . ILE B 1 277 ? 20.511 8.373 -3.748 1.00 24.89 257 ILE B CA 1
ATOM 4662 C C . ILE B 1 277 ? 21.515 9.512 -3.567 1.00 24.92 257 ILE B C 1
ATOM 4663 O O . ILE B 1 277 ? 21.882 10.180 -4.532 1.00 26.08 257 ILE B O 1
ATOM 4668 N N . PHE B 1 278 ? 21.966 9.718 -2.337 1.00 24.17 258 PHE B N 1
ATOM 4669 C CA . PHE B 1 278 ? 22.897 10.801 -2.054 1.00 24.72 258 PHE B CA 1
ATOM 4670 C C . PHE B 1 278 ? 24.263 10.593 -2.680 1.00 25.68 258 PHE B C 1
ATOM 4671 O O . PHE B 1 278 ? 24.847 11.539 -3.199 1.00 26.71 258 PHE B O 1
ATOM 4679 N N . GLU B 1 279 ? 24.774 9.365 -2.629 1.00 25.70 259 GLU B N 1
ATOM 4680 C CA . GLU B 1 279 ? 26.036 9.053 -3.281 1.00 26.88 259 GLU B CA 1
ATOM 4681 C C . GLU B 1 279 ? 25.948 9.301 -4.795 1.00 28.03 259 GLU B C 1
ATOM 4682 O O . GLU B 1 279 ? 26.806 9.978 -5.357 1.00 29.53 259 GLU B O 1
ATOM 4688 N N . ALA B 1 280 ? 24.904 8.780 -5.436 1.00 27.70 260 ALA B N 1
ATOM 4689 C CA . ALA B 1 280 ? 24.755 8.864 -6.891 1.00 28.75 260 ALA B CA 1
ATOM 4690 C C . ALA B 1 280 ? 24.416 10.265 -7.426 1.00 29.10 260 ALA B C 1
ATOM 4691 O O . ALA B 1 280 ? 24.772 10.600 -8.562 1.00 30.49 260 ALA B O 1
ATOM 4693 N N . GLU B 1 281 ? 23.717 11.066 -6.625 1.00 27.54 261 GLU B N 1
ATOM 4694 C CA . GLU B 1 281 ? 23.223 12.369 -7.084 1.00 28.19 261 GLU B CA 1
ATOM 4695 C C . GLU B 1 281 ? 23.852 13.534 -6.330 1.00 26.80 261 GLU B C 1
ATOM 4696 O O . GLU B 1 281 ? 23.305 14.628 -6.293 1.00 27.11 261 GLU B O 1
ATOM 4702 N N . HIS B 1 282 ? 25.021 13.287 -5.752 1.00 25.84 262 HIS B N 1
ATOM 4703 C CA . HIS B 1 282 ? 25.762 14.293 -4.999 1.00 25.07 262 HIS B CA 1
ATOM 4704 C C . HIS B 1 282 ? 26.122 15.536 -5.828 1.00 26.52 262 HIS B C 1
ATOM 4705 O O . HIS B 1 282 ? 25.981 16.652 -5.349 1.00 26.55 262 HIS B O 1
ATOM 4712 N N . ALA B 1 283 ? 26.585 15.347 -7.059 1.00 28.07 263 ALA B N 1
ATOM 4713 C CA . ALA B 1 283 ? 27.001 16.482 -7.891 1.00 30.14 263 ALA B CA 1
ATOM 4714 C C . ALA B 1 283 ? 25.856 17.454 -8.172 1.00 30.92 263 ALA B C 1
ATOM 4715 O O . ALA B 1 283 ? 26.062 18.670 -8.180 1.00 31.60 263 ALA B O 1
ATOM 4717 N N . GLN B 1 284 ? 24.658 16.921 -8.398 1.00 31.10 264 GLN B N 1
ATOM 4718 C CA . GLN B 1 284 ? 23.512 17.778 -8.716 1.00 32.28 264 GLN B CA 1
ATOM 4719 C C . GLN B 1 284 ? 22.898 18.368 -7.456 1.00 30.65 264 GLN B C 1
ATOM 4720 O O . GLN B 1 284 ? 22.348 19.465 -7.498 1.00 31.59 264 GLN B O 1
ATOM 4726 N N . TRP B 1 285 ? 23.015 17.652 -6.340 1.00 28.47 265 TRP B N 1
ATOM 4727 C CA . TRP B 1 285 ? 22.663 18.214 -5.042 1.00 27.03 265 TRP B CA 1
ATOM 4728 C C . TRP B 1 285 ? 23.584 19.387 -4.689 1.00 27.48 265 TRP B C 1
ATOM 4729 O O . TRP B 1 285 ? 23.112 20.414 -4.205 1.00 27.40 265 TRP B O 1
ATOM 4740 N N . GLN B 1 286 ? 24.888 19.221 -4.916 1.00 27.92 266 GLN B N 1
ATOM 4741 C CA . GLN B 1 286 ? 25.880 20.273 -4.645 1.00 28.78 266 GLN B CA 1
ATOM 4742 C C . GLN B 1 286 ? 25.558 21.553 -5.404 1.00 30.07 266 GLN B C 1
ATOM 4743 O O . GLN B 1 286 ? 25.507 22.640 -4.820 1.00 29.82 266 GLN B O 1
ATOM 4749 N N . VAL B 1 287 ? 25.339 21.400 -6.707 1.00 31.23 267 VAL B N 1
ATOM 4750 C CA . VAL B 1 287 ? 25.064 22.520 -7.600 1.00 33.37 267 VAL B CA 1
ATOM 4751 C C . VAL B 1 287 ? 23.801 23.280 -7.182 1.00 33.44 267 VAL B C 1
ATOM 4752 O O . VAL B 1 287 ? 23.855 24.484 -6.940 1.00 34.52 267 VAL B O 1
ATOM 4756 N N . ALA B 1 288 ? 22.681 22.573 -7.076 1.00 32.79 268 ALA B N 1
ATOM 4757 C CA . ALA B 1 288 ? 21.415 23.192 -6.694 1.00 33.10 268 ALA B CA 1
ATOM 4758 C C . ALA B 1 288 ? 21.534 23.924 -5.351 1.00 32.10 268 ALA B C 1
ATOM 4759 O O . ALA B 1 288 ? 21.024 25.037 -5.193 1.00 33.02 268 ALA B O 1
ATOM 4761 N N . ALA B 1 289 ? 22.224 23.303 -4.399 1.00 30.28 269 ALA B N 1
ATOM 4762 C CA . ALA B 1 289 ? 22.402 23.885 -3.071 1.00 29.62 269 ALA B CA 1
ATOM 4763 C C . ALA B 1 289 ? 23.258 25.155 -3.093 1.00 30.97 269 ALA B C 1
ATOM 4764 O O . ALA B 1 289 ? 22.900 26.152 -2.464 1.00 31.10 269 ALA B O 1
ATOM 4766 N N . GLN B 1 290 ? 24.376 25.111 -3.817 1.00 32.19 270 GLN B N 1
ATOM 4767 C CA . GLN B 1 290 ? 25.264 26.263 -3.957 1.00 34.14 270 GLN B CA 1
ATOM 4768 C C . GLN B 1 290 ? 24.559 27.411 -4.667 1.00 36.16 270 GLN B C 1
ATOM 4769 O O . GLN B 1 290 ? 24.608 28.550 -4.208 1.00 36.98 270 GLN B O 1
ATOM 4775 N N . ASP B 1 291 ? 23.910 27.099 -5.789 1.00 37.28 271 ASP B N 1
ATOM 4776 C CA . ASP B 1 291 ? 23.164 28.093 -6.554 1.00 39.75 271 ASP B CA 1
ATOM 4777 C C . ASP B 1 291 ? 22.158 28.819 -5.660 1.00 39.20 271 ASP B C 1
ATOM 4778 O O . ASP B 1 291 ? 22.128 30.051 -5.631 1.00 40.49 271 ASP B O 1
ATOM 4783 N N . LEU B 1 292 ? 21.368 28.056 -4.905 1.00 37.13 272 LEU B N 1
ATOM 4784 C CA . LEU B 1 292 ? 20.411 28.651 -3.979 1.00 36.75 272 LEU B CA 1
ATOM 4785 C C . LEU B 1 292 ? 21.119 29.491 -2.911 1.00 36.20 272 LEU B C 1
ATOM 4786 O O . LEU B 1 292 ? 20.723 30.630 -2.660 1.00 37.53 272 LEU B O 1
ATOM 4791 N N . ARG B 1 293 ? 22.170 28.937 -2.307 1.00 34.29 273 ARG B N 1
ATOM 4792 C CA . ARG B 1 293 ? 22.951 29.649 -1.294 1.00 33.90 273 ARG B CA 1
ATOM 4793 C C . ARG B 1 293 ? 23.329 31.068 -1.722 1.00 36.31 273 ARG B C 1
ATOM 4794 O O . ARG B 1 293 ? 22.998 32.035 -1.032 1.00 36.90 273 ARG B O 1
ATOM 4802 N N . SER B 1 294 ? 24.012 31.190 -2.858 1.00 37.73 274 SER B N 1
ATOM 4803 C CA . SER B 1 294 ? 24.525 32.483 -3.294 1.00 40.12 274 SER B CA 1
ATOM 4804 C C . SER B 1 294 ? 23.414 33.451 -3.723 1.00 41.64 274 SER B C 1
ATOM 4805 O O . SER B 1 294 ? 23.596 34.669 -3.677 1.00 43.16 274 SER B O 1
ATOM 4808 N N . ARG B 1 295 ? 22.268 32.902 -4.127 1.00 41.16 275 ARG B N 1
ATOM 4809 C CA . ARG B 1 295 ? 21.073 33.708 -4.385 1.00 42.48 275 ARG B CA 1
ATOM 4810 C C . ARG B 1 295 ? 20.489 34.258 -3.080 1.00 41.67 275 ARG B C 1
ATOM 4811 O O . ARG B 1 295 ? 20.000 35.383 -3.040 1.00 43.78 275 ARG B O 1
ATOM 4819 N N . LEU B 1 296 ? 20.540 33.460 -2.021 1.00 38.93 276 LEU B N 1
ATOM 4820 C CA . LEU B 1 296 ? 20.089 33.898 -0.705 1.00 38.04 276 LEU B CA 1
ATOM 4821 C C . LEU B 1 296 ? 21.074 34.881 -0.091 1.00 38.42 276 LEU B C 1
ATOM 4822 O O . LEU B 1 296 ? 20.670 35.854 0.542 1.00 39.39 276 LEU B O 1
ATOM 4827 N N . LEU B 1 297 ? 22.364 34.622 -0.284 1.00 37.71 277 LEU B N 1
ATOM 4828 C CA . LEU B 1 297 ? 23.404 35.515 0.202 1.00 38.72 277 LEU B CA 1
ATOM 4829 C C . LEU B 1 297 ? 23.297 36.890 -0.441 1.00 41.52 277 LEU B C 1
ATOM 4830 O O . LEU B 1 297 ? 23.499 37.899 0.232 1.00 42.44 277 LEU B O 1
ATOM 4835 N N . ALA B 1 298 ? 22.968 36.914 -1.737 1.00 42.96 278 ALA B N 1
ATOM 4836 C CA . ALA B 1 298 ? 22.750 38.152 -2.485 1.00 45.97 278 ALA B CA 1
ATOM 4837 C C . ALA B 1 298 ? 21.560 38.961 -1.961 1.00 47.13 278 ALA B C 1
ATOM 4838 O O . ALA B 1 298 ? 21.616 40.189 -1.909 1.00 49.23 278 ALA B O 1
ATOM 4840 N N . GLY B 1 299 ? 20.489 38.268 -1.581 1.00 46.08 279 GLY B N 1
ATOM 4841 C CA . GLY B 1 299 ? 19.325 38.903 -0.956 1.00 47.23 279 GLY B CA 1
ATOM 4842 C C . GLY B 1 299 ? 19.643 39.524 0.398 1.00 47.34 279 GLY B C 1
ATOM 4843 O O . GLY B 1 299 ? 19.145 40.604 0.727 1.00 49.32 279 GLY B O 1
ATOM 4844 N N . LEU B 1 300 ? 20.491 38.847 1.170 1.00 45.43 280 LEU B N 1
ATOM 4845 C CA . LEU B 1 300 ? 20.875 39.296 2.511 1.00 45.43 280 LEU B CA 1
ATOM 4846 C C . LEU B 1 300 ? 21.858 40.466 2.529 1.00 47.55 280 LEU B C 1
ATOM 4847 O O . LEU B 1 300 ? 21.943 41.187 3.525 1.00 48.29 280 LEU B O 1
ATOM 4852 N N . ALA B 1 301 ? 22.597 40.649 1.435 1.00 48.88 281 ALA B N 1
ATOM 4853 C CA . ALA B 1 301 ? 23.649 41.671 1.345 1.00 50.94 281 ALA B CA 1
ATOM 4854 C C . ALA B 1 301 ? 23.138 43.081 1.635 1.00 53.53 281 ALA B C 1
ATOM 4855 O O . ALA B 1 301 ? 23.886 43.933 2.109 1.00 54.87 281 ALA B O 1
ATOM 4857 N N . SER B 1 302 ? 21.859 43.310 1.357 1.00 54.29 282 SER B N 1
ATOM 4858 C CA . SER B 1 302 ? 21.222 44.601 1.590 1.00 56.96 282 SER B CA 1
ATOM 4859 C C . SER B 1 302 ? 20.753 44.803 3.040 1.00 56.28 282 SER B C 1
ATOM 4860 O O . SER B 1 302 ? 20.318 45.893 3.406 1.00 58.53 282 SER B O 1
ATOM 4863 N N . THR B 1 303 ? 20.853 43.758 3.860 1.00 53.48 283 THR B N 1
ATOM 4864 C CA . THR B 1 303 ? 20.298 43.770 5.216 1.00 52.69 283 THR B CA 1
ATOM 4865 C C . THR B 1 303 ? 21.378 43.846 6.305 1.00 52.02 283 THR B C 1
ATOM 4866 O O . THR B 1 303 ? 22.574 43.872 6.005 1.00 52.09 283 THR B O 1
ATOM 4870 N N . SER B 1 304 ? 20.945 43.873 7.566 1.00 51.32 284 SER B N 1
ATOM 4871 C CA . SER B 1 304 ? 21.856 43.973 8.709 1.00 50.57 284 SER B CA 1
ATOM 4872 C C . SER B 1 304 ? 22.168 42.607 9.321 1.00 47.39 284 SER B C 1
ATOM 4873 O O . SER B 1 304 ? 22.806 42.519 10.376 1.00 46.69 284 SER B O 1
ATOM 4876 N N . PHE B 1 305 ? 21.712 41.544 8.664 1.00 45.28 285 PHE B N 1
ATOM 4877 C CA . PHE B 1 305 ? 22.062 40.188 9.076 1.00 42.25 285 PHE B CA 1
ATOM 4878 C C . PHE B 1 305 ? 23.545 39.959 8.854 1.00 41.83 285 PHE B C 1
ATOM 4879 O O . PHE B 1 305 ? 24.125 40.498 7.908 1.00 43.03 285 PHE B O 1
ATOM 4887 N N . GLN B 1 306 ? 24.156 39.164 9.726 1.00 40.18 286 GLN B N 1
ATOM 4888 C CA . GLN B 1 306 ? 25.558 38.802 9.566 1.00 39.93 286 GLN B CA 1
ATOM 4889 C C . GLN B 1 306 ? 25.716 37.296 9.517 1.00 37.29 286 GLN B C 1
ATOM 4890 O O . GLN B 1 306 ? 25.059 36.560 10.254 1.00 35.69 286 GLN B O 1
ATOM 4896 N N . VAL B 1 307 ? 26.598 36.845 8.636 1.00 36.93 287 VAL B N 1
ATOM 4897 C CA . VAL B 1 307 ? 26.865 35.433 8.483 1.00 34.81 287 VAL B CA 1
ATOM 4898 C C . VAL B 1 307 ? 27.836 34.973 9.571 1.00 34.17 287 VAL B C 1
ATOM 4899 O O . VAL B 1 307 ? 28.861 35.611 9.800 1.00 35.57 287 VAL B O 1
ATOM 4903 N N . ASN B 1 308 ? 27.490 33.883 10.253 1.00 32.33 288 ASN B N 1
ATOM 4904 C CA . ASN B 1 308 ? 28.376 33.252 11.225 1.00 31.60 288 ASN B CA 1
ATOM 4905 C C . ASN B 1 308 ? 29.135 32.087 10.602 1.00 30.42 288 ASN B C 1
ATOM 4906 O O . ASN B 1 308 ? 28.609 31.386 9.738 1.00 29.73 288 ASN B O 1
ATOM 4911 N N . GLY B 1 309 ? 30.368 31.878 11.052 1.00 30.66 289 GLY B N 1
ATOM 4912 C CA . GLY B 1 309 ? 31.174 30.744 10.602 1.00 29.66 289 GLY B CA 1
ATOM 4913 C C . GLY B 1 309 ? 32.040 31.044 9.396 1.00 31.10 289 GLY B C 1
ATOM 4914 O O . GLY B 1 309 ? 31.722 31.920 8.583 1.00 32.18 289 GLY B O 1
ATOM 4915 N N . ASP B 1 310 ? 33.144 30.309 9.288 1.00 31.24 290 ASP B N 1
ATOM 4916 C CA . ASP B 1 310 ? 34.081 30.454 8.175 1.00 32.85 290 ASP B CA 1
ATOM 4917 C C . ASP B 1 310 ? 33.446 29.910 6.898 1.00 32.23 290 ASP B C 1
ATOM 4918 O O . ASP B 1 310 ? 33.270 28.705 6.743 1.00 30.69 290 ASP B O 1
ATOM 4923 N N . GLN B 1 311 ? 33.102 30.823 5.996 1.00 33.70 291 GLN B N 1
ATOM 4924 C CA . GLN B 1 311 ? 32.461 30.505 4.717 1.00 33.83 291 GLN B CA 1
ATOM 4925 C C . GLN B 1 311 ? 33.338 29.737 3.703 1.00 34.15 291 GLN B C 1
ATOM 4926 O O . GLN B 1 311 ? 32.846 29.329 2.644 1.00 33.85 291 GLN B O 1
ATOM 4932 N N . ASP B 1 312 ? 34.620 29.554 4.029 1.00 34.67 292 ASP B N 1
ATOM 4933 C CA . ASP B 1 312 ? 35.541 28.740 3.223 1.00 35.29 292 ASP B CA 1
ATOM 4934 C C . ASP B 1 312 ? 35.425 27.240 3.506 1.00 33.18 292 ASP B C 1
ATOM 4935 O O . ASP B 1 312 ? 35.806 26.418 2.671 1.00 33.28 292 ASP B O 1
ATOM 4940 N N . HIS B 1 313 ? 34.918 26.889 4.686 1.00 31.36 293 HIS B N 1
ATOM 4941 C CA . HIS B 1 313 ? 34.838 25.487 5.108 1.00 29.48 293 HIS B CA 1
ATOM 4942 C C . HIS B 1 313 ? 33.420 25.145 5.559 1.00 27.57 293 HIS B C 1
ATOM 4943 O O . HIS B 1 313 ? 33.174 24.790 6.711 1.00 26.42 293 HIS B O 1
ATOM 4950 N N . VAL B 1 314 ? 32.484 25.259 4.630 1.00 27.37 294 VAL B N 1
ATOM 4951 C CA . VAL B 1 314 ? 31.075 25.307 4.980 1.00 26.13 294 VAL B CA 1
ATOM 4952 C C . VAL B 1 314 ? 30.274 24.409 4.053 1.00 25.73 294 VAL B C 1
ATOM 4953 O O . VAL B 1 314 ? 30.571 24.278 2.859 1.00 26.44 294 VAL B O 1
ATOM 4957 N N . VAL B 1 315 ? 29.258 23.777 4.614 1.00 24.63 295 VAL B N 1
ATOM 4958 C CA . VAL B 1 315 ? 28.401 22.910 3.834 1.00 24.13 295 VAL B CA 1
ATOM 4959 C C . VAL B 1 315 ? 27.383 23.821 3.121 1.00 25.24 295 VAL B C 1
ATOM 4960 O O . VAL B 1 315 ? 26.904 24.795 3.711 1.00 25.85 295 VAL B O 1
ATOM 4964 N N . PRO B 1 316 ? 27.098 23.553 1.831 1.00 25.78 296 PRO B N 1
ATOM 4965 C CA . PRO B 1 316 ? 26.393 24.552 1.007 1.00 26.88 296 PRO B CA 1
ATOM 4966 C C . PRO B 1 316 ? 24.928 24.844 1.370 1.00 26.43 296 PRO B C 1
ATOM 4967 O O . PRO B 1 316 ? 24.381 25.866 0.929 1.00 27.71 296 PRO B O 1
ATOM 4971 N N . HIS B 1 317 ? 24.311 23.972 2.164 1.00 24.32 297 HIS B N 1
ATOM 4972 C CA . HIS B 1 317 ? 22.870 24.024 2.393 1.00 23.84 297 HIS B CA 1
ATOM 4973 C C . HIS B 1 317 ? 22.450 24.548 3.777 1.00 23.13 297 HIS B C 1
ATOM 4974 O O . HIS B 1 317 ? 21.260 24.556 4.096 1.00 22.81 297 HIS B O 1
ATOM 4981 N N . ILE B 1 318 ? 23.417 24.955 4.601 1.00 22.54 298 ILE B N 1
ATOM 4982 C CA . ILE B 1 318 ? 23.129 25.494 5.939 1.00 22.07 298 ILE B CA 1
ATOM 4983 C C . ILE B 1 318 ? 23.710 26.899 6.080 1.00 23.54 298 ILE B C 1
ATOM 4984 O O . ILE B 1 318 ? 24.878 27.124 5.767 1.00 24.31 298 ILE B O 1
ATOM 4989 N N . LEU B 1 319 ? 22.883 27.838 6.533 1.00 24.30 299 LEU B N 1
ATOM 4990 C CA . LEU B 1 319 ? 23.315 29.211 6.776 1.00 25.48 299 LEU B CA 1
ATOM 4991 C C . LEU B 1 319 ? 22.922 29.647 8.175 1.00 25.14 299 LEU B C 1
ATOM 4992 O O . LEU B 1 319 ? 21.735 29.671 8.519 1.00 25.16 299 LEU B O 1
ATOM 4997 N N . ASN B 1 320 ? 23.919 29.996 8.979 1.00 24.48 300 ASN B N 1
ATOM 4998 C CA . ASN B 1 320 ? 23.652 30.612 10.259 1.00 24.16 300 ASN B CA 1
ATOM 4999 C C . ASN B 1 320 ? 23.804 32.119 10.181 1.00 25.97 300 ASN B C 1
ATOM 5000 O O . ASN B 1 320 ? 24.880 32.629 9.862 1.00 26.57 300 ASN B O 1
ATOM 5005 N N . LEU B 1 321 ? 22.712 32.816 10.479 1.00 26.41 301 LEU B N 1
ATOM 5006 C CA . LEU B 1 321 ? 22.658 34.261 10.398 1.00 28.41 301 LEU B CA 1
ATOM 5007 C C . LEU B 1 321 ? 22.372 34.859 11.758 1.00 28.87 301 LEU B C 1
ATOM 5008 O O . LEU B 1 321 ? 21.444 34.441 12.439 1.00 28.32 301 LEU B O 1
ATOM 5013 N N . SER B 1 322 ? 23.181 35.837 12.149 1.00 30.17 302 SER B N 1
ATOM 5014 C CA . SER B 1 322 ? 22.940 36.606 13.356 1.00 31.15 302 SER B CA 1
ATOM 5015 C C . SER B 1 322 ? 22.036 37.784 13.021 1.00 33.29 302 SER B C 1
ATOM 5016 O O . SER B 1 322 ? 22.185 38.405 11.964 1.00 34.34 302 SER B O 1
ATOM 5019 N N . PHE B 1 323 ? 21.090 38.083 13.910 1.00 34.13 303 PHE B N 1
ATOM 5020 C CA . PHE B 1 323 ? 20.186 39.232 13.720 1.00 36.41 303 PHE B CA 1
ATOM 5021 C C . PHE B 1 323 ? 20.226 40.236 14.871 1.00 38.59 303 PHE B C 1
ATOM 5022 O O . PHE B 1 323 ? 19.217 40.869 15.187 1.00 40.22 303 PHE B O 1
ATOM 5030 N N . GLU B 1 324 ? 21.407 40.398 15.470 1.00 39.12 304 GLU B N 1
ATOM 5031 C CA . GLU B 1 324 ? 21.610 41.347 16.571 1.00 41.25 304 GLU B CA 1
ATOM 5032 C C . GLU B 1 324 ? 21.229 42.785 16.196 1.00 43.98 304 GLU B C 1
ATOM 5033 O O . GLU B 1 324 ? 20.673 43.517 17.019 1.00 45.59 304 GLU B O 1
ATOM 5039 N N . ASP B 1 325 ? 21.526 43.174 14.956 1.00 44.55 305 ASP B N 1
ATOM 5040 C CA . ASP B 1 325 ? 21.285 44.539 14.471 1.00 47.24 305 ASP B CA 1
ATOM 5041 C C . ASP B 1 325 ? 20.000 44.659 13.657 1.00 47.44 305 ASP B C 1
ATOM 5042 O O . ASP B 1 325 ? 19.720 45.703 13.084 1.00 49.67 305 ASP B O 1
ATOM 5047 N N . VAL B 1 326 ? 19.231 43.580 13.601 1.00 45.22 306 VAL B N 1
ATOM 5048 C CA . VAL B 1 326 ? 18.010 43.553 12.812 1.00 45.23 306 VAL B CA 1
ATOM 5049 C C . VAL B 1 326 ? 16.804 43.772 13.716 1.00 45.99 306 VAL B C 1
ATOM 5050 O O . VAL B 1 326 ? 16.560 42.993 14.640 1.00 44.62 306 VAL B O 1
ATOM 5054 N N . ASP B 1 327 ? 16.063 44.843 13.456 1.00 48.49 307 ASP B N 1
ATOM 5055 C CA . ASP B 1 327 ? 14.788 45.066 14.134 1.00 49.46 307 ASP B CA 1
ATOM 5056 C C . ASP B 1 327 ? 13.759 44.029 13.673 1.00 47.59 307 ASP B C 1
ATOM 5057 O O . ASP B 1 327 ? 13.924 43.404 12.619 1.00 46.08 307 ASP B O 1
ATOM 5062 N N . ALA B 1 328 ? 12.713 43.848 14.475 1.00 47.62 308 ALA B N 1
ATOM 5063 C CA . ALA B 1 328 ? 11.767 42.747 14.296 1.00 46.17 308 ALA B CA 1
ATOM 5064 C C . ALA B 1 328 ? 10.987 42.795 12.984 1.00 46.93 308 ALA B C 1
ATOM 5065 O O . ALA B 1 328 ? 10.780 41.759 12.353 1.00 45.14 308 ALA B O 1
ATOM 5067 N N . GLU B 1 329 ? 10.563 43.986 12.571 1.00 49.72 309 GLU B N 1
ATOM 5068 C CA . GLU B 1 329 ? 9.820 44.112 11.322 1.00 50.77 309 GLU B CA 1
ATOM 5069 C C . GLU B 1 329 ? 10.664 43.703 10.110 1.00 49.36 309 GLU B C 1
ATOM 5070 O O . GLU B 1 329 ? 10.163 43.044 9.204 1.00 48.68 309 GLU B O 1
ATOM 5076 N N . ALA B 1 330 ? 11.944 44.070 10.123 1.00 49.04 310 ALA B N 1
ATOM 5077 C CA . ALA B 1 330 ? 12.874 43.709 9.056 1.00 47.85 310 ALA B CA 1
ATOM 5078 C C . ALA B 1 330 ? 13.166 42.211 9.042 1.00 44.67 310 ALA B C 1
ATOM 5079 O O . ALA B 1 330 ? 13.329 41.614 7.984 1.00 43.73 310 ALA B O 1
ATOM 5081 N N . PHE B 1 331 ? 13.243 41.624 10.231 1.00 43.20 311 PHE B N 1
ATOM 5082 C CA . PHE B 1 331 ? 13.440 40.190 10.397 1.00 40.35 311 PHE B CA 1
ATOM 5083 C C . PHE B 1 331 ? 12.329 39.419 9.680 1.00 39.95 311 PHE B C 1
ATOM 5084 O O . PHE B 1 331 ? 12.602 38.503 8.918 1.00 38.33 311 PHE B O 1
ATOM 5092 N N . LEU B 1 332 ? 11.082 39.823 9.908 1.00 41.63 312 LEU B N 1
ATOM 5093 C CA . LEU B 1 332 ? 9.921 39.184 9.285 1.00 41.77 312 LEU B CA 1
ATOM 5094 C C . LEU B 1 332 ? 9.940 39.281 7.760 1.00 42.68 312 LEU B C 1
ATOM 5095 O O . LEU B 1 332 ? 9.799 38.263 7.081 1.00 41.17 312 LEU B O 1
ATOM 5100 N N . VAL B 1 333 ? 10.115 40.501 7.241 1.00 45.25 313 VAL B N 1
ATOM 5101 C CA . VAL B 1 333 ? 10.251 40.751 5.800 1.00 46.55 313 VAL B CA 1
ATOM 5102 C C . VAL B 1 333 ? 11.340 39.867 5.166 1.00 44.73 313 VAL B C 1
ATOM 5103 O O . VAL B 1 333 ? 11.084 39.168 4.184 1.00 44.00 313 VAL B O 1
ATOM 5107 N N . THR B 1 334 ? 12.540 39.891 5.744 1.00 44.18 314 THR B N 1
ATOM 5108 C CA . THR B 1 334 ? 13.676 39.128 5.224 1.00 43.16 314 THR B CA 1
ATOM 5109 C C . THR B 1 334 ? 13.394 37.628 5.199 1.00 41.52 314 THR B C 1
ATOM 5110 O O . THR B 1 334 ? 13.684 36.956 4.207 1.00 40.95 314 THR B O 1
ATOM 5114 N N . LEU B 1 335 ? 12.816 37.116 6.283 1.00 41.31 315 LEU B N 1
ATOM 5115 C CA . LEU B 1 335 ? 12.467 35.703 6.378 1.00 40.33 315 LEU B CA 1
ATOM 5116 C C . LEU B 1 335 ? 11.445 35.274 5.334 1.00 41.68 315 LEU B C 1
ATOM 5117 O O . LEU B 1 335 ? 11.568 34.192 4.762 1.00 40.33 315 LEU B O 1
ATOM 5122 N N . LYS B 1 336 ? 10.445 36.121 5.090 1.00 44.86 316 LYS B N 1
ATOM 5123 C CA . LYS B 1 336 ? 9.473 35.878 4.027 1.00 46.99 316 LYS B CA 1
ATOM 5124 C C . LYS B 1 336 ? 10.183 35.799 2.672 1.00 47.71 316 LYS B C 1
ATOM 5125 O O . LYS B 1 336 ? 9.880 34.917 1.864 1.00 47.22 316 LYS B O 1
ATOM 5131 N N . ASP B 1 337 ? 11.128 36.718 2.450 1.00 49.32 317 ASP B N 1
ATOM 5132 C CA . ASP B 1 337 ? 11.914 36.789 1.210 1.00 50.49 317 ASP B CA 1
ATOM 5133 C C . ASP B 1 337 ? 12.904 35.630 1.028 1.00 48.22 317 ASP B C 1
ATOM 5134 O O . ASP B 1 337 ? 13.211 35.255 -0.099 1.00 48.47 317 ASP B O 1
ATOM 5139 N N . LEU B 1 338 ? 13.416 35.083 2.124 1.00 46.47 318 LEU B N 1
ATOM 5140 C CA . LEU B 1 338 ? 14.303 33.930 2.035 1.00 44.60 318 LEU B CA 1
ATOM 5141 C C . LEU B 1 338 ? 13.510 32.695 1.604 1.00 44.06 318 LEU B C 1
ATOM 5142 O O . LEU B 1 338 ? 13.901 31.986 0.678 1.00 43.57 318 LEU B O 1
ATOM 5147 N N . VAL B 1 339 ? 12.385 32.456 2.274 1.00 44.47 319 VAL B N 1
ATOM 5148 C CA . VAL B 1 339 ? 11.499 31.341 1.943 1.00 44.20 319 VAL B CA 1
ATOM 5149 C C . VAL B 1 339 ? 11.032 31.429 0.479 1.00 46.11 319 VAL B C 1
ATOM 5150 O O . VAL B 1 339 ? 11.026 30.425 -0.237 1.00 45.71 319 VAL B O 1
ATOM 5154 N N . ALA B 1 340 ? 10.676 32.636 0.043 1.00 48.53 320 ALA B N 1
ATOM 5155 C CA . ALA B 1 340 ? 10.222 32.887 -1.325 1.00 50.83 320 ALA B CA 1
ATOM 5156 C C . ALA B 1 340 ? 11.305 32.625 -2.379 1.00 50.86 320 ALA B C 1
ATOM 5157 O O . ALA B 1 340 ? 11.028 32.042 -3.427 1.00 51.32 320 ALA B O 1
ATOM 5159 N N . VAL B 1 341 ? 12.533 33.058 -2.098 1.00 50.80 321 VAL B N 1
ATOM 5160 C CA . VAL B 1 341 ? 13.658 32.869 -3.022 1.00 51.13 321 VAL B CA 1
ATOM 5161 C C . VAL B 1 341 ? 13.965 31.375 -3.192 1.00 49.42 321 VAL B C 1
ATOM 5162 O O . VAL B 1 341 ? 14.421 30.933 -4.250 1.00 49.60 321 VAL B O 1
ATOM 5166 N N . ALA B 1 342 ? 13.660 30.603 -2.157 1.00 48.14 322 ALA B N 1
ATOM 5167 C CA . ALA B 1 342 ? 13.892 29.171 -2.168 1.00 47.12 322 ALA B CA 1
ATOM 5168 C C . ALA B 1 342 ? 12.712 28.375 -2.737 1.00 48.07 322 ALA B C 1
ATOM 5169 O O . ALA B 1 342 ? 12.835 27.174 -2.987 1.00 47.46 322 ALA B O 1
ATOM 5171 N N . THR B 1 343 ? 11.582 29.044 -2.949 1.00 50.31 323 THR B N 1
ATOM 5172 C CA . THR B 1 343 ? 10.356 28.370 -3.378 1.00 51.34 323 THR B CA 1
ATOM 5173 C C . THR B 1 343 ? 10.438 27.907 -4.847 1.00 52.36 323 THR B C 1
ATOM 5174 O O . THR B 1 343 ? 10.575 28.723 -5.769 1.00 54.02 323 THR B O 1
ATOM 5178 N N . GLY B 1 344 ? 10.378 26.591 -5.045 1.00 51.21 324 GLY B N 1
ATOM 5179 C CA . GLY B 1 344 ? 10.419 26.004 -6.388 1.00 52.11 324 GLY B CA 1
ATOM 5180 C C . GLY B 1 344 ? 11.800 25.530 -6.805 1.00 51.03 324 GLY B C 1
ATOM 5181 O O . GLY B 1 344 ? 12.009 25.137 -7.959 1.00 52.00 324 GLY B O 1
ATOM 5182 N N . SER B 1 345 ? 12.741 25.587 -5.862 1.00 49.06 325 SER B N 1
ATOM 5183 C CA . SER B 1 345 ? 14.100 25.087 -6.048 1.00 47.57 325 SER B CA 1
ATOM 5184 C C . SER B 1 345 ? 14.411 24.117 -4.915 1.00 45.07 325 SER B C 1
ATOM 5185 O O . SER B 1 345 ? 15.127 23.129 -5.108 1.00 44.05 325 SER B O 1
ATOM 5188 N N . ALA B 1 346 ? 13.852 24.410 -3.737 1.00 43.92 326 ALA B N 1
ATOM 5189 C CA . ALA B 1 346 ? 14.160 23.693 -2.503 1.00 41.34 326 ALA B CA 1
ATOM 5190 C C . ALA B 1 346 ? 13.076 23.884 -1.442 1.00 40.87 326 ALA B C 1
ATOM 5191 O O . ALA B 1 346 ? 12.224 24.766 -1.563 1.00 42.52 326 ALA B O 1
ATOM 5193 N N . SER B 1 347 ? 13.122 23.045 -0.409 1.00 38.67 327 SER B N 1
ATOM 5194 C CA . SER B 1 347 ? 12.295 23.199 0.788 1.00 38.05 327 SER B CA 1
ATOM 5195 C C . SER B 1 347 ? 13.157 23.745 1.930 1.00 36.75 327 SER B C 1
ATOM 5196 O O . SER B 1 347 ? 14.314 23.348 2.084 1.00 35.53 327 SER B O 1
ATOM 5199 N N . THR B 1 348 ? 12.582 24.636 2.733 1.00 36.87 328 THR B N 1
ATOM 5200 C CA . THR B 1 348 ? 13.344 25.366 3.742 1.00 35.81 328 THR B CA 1
ATOM 5201 C C . THR B 1 348 ? 13.044 24.962 5.178 1.00 34.44 328 THR B C 1
ATOM 5202 O O . THR B 1 348 ? 12.031 24.327 5.471 1.00 34.57 328 THR B O 1
ATOM 5206 N N . SER B 1 349 ? 13.953 25.354 6.063 1.00 33.20 329 SER B N 1
ATOM 5207 C CA . SER B 1 349 ? 13.802 25.191 7.499 1.00 31.90 329 SER B CA 1
ATOM 5208 C C . SER B 1 349 ? 14.464 26.358 8.241 1.00 31.95 329 SER B C 1
ATOM 5209 O O . SER B 1 349 ? 15.612 26.718 7.961 1.00 31.71 329 SER B O 1
ATOM 5212 N N . ALA B 1 350 ? 13.732 26.944 9.183 1.00 32.46 330 ALA B N 1
ATOM 5213 C CA . ALA B 1 350 ? 14.268 27.989 10.053 1.00 32.62 330 ALA B CA 1
ATOM 5214 C C . ALA B 1 350 ? 14.172 27.570 11.517 1.00 31.66 330 ALA B C 1
ATOM 5215 O O . ALA B 1 350 ? 13.141 27.060 11.954 1.00 32.02 330 ALA B O 1
ATOM 5217 N N . SER B 1 351 ? 15.253 27.777 12.265 1.00 30.70 331 SER B N 1
ATOM 5218 C CA . SER B 1 351 ? 15.264 27.503 13.699 1.00 30.14 331 SER B CA 1
ATOM 5219 C C . SER B 1 351 ? 16.219 28.419 14.450 1.00 30.50 331 SER B C 1
ATOM 5220 O O . SER B 1 351 ? 17.287 28.777 13.948 1.00 29.96 331 SER B O 1
ATOM 5223 N N . PHE B 1 352 ? 15.820 28.795 15.660 1.00 31.26 332 PHE B N 1
ATOM 5224 C CA . PHE B 1 352 ? 16.696 29.535 16.554 1.00 31.68 332 PHE B CA 1
ATOM 5225 C C . PHE B 1 352 ? 17.818 28.638 17.058 1.00 30.55 332 PHE B C 1
ATOM 5226 O O . PHE B 1 352 ? 17.588 27.484 17.428 1.00 29.78 332 PHE B O 1
ATOM 5234 N N . THR B 1 353 ? 19.036 29.169 17.039 1.00 31.00 333 THR B N 1
ATOM 5235 C CA . THR B 1 353 ? 20.212 28.443 17.498 1.00 30.26 333 THR B CA 1
ATOM 5236 C C . THR B 1 353 ? 20.345 28.614 19.012 1.00 31.19 333 THR B C 1
ATOM 5237 O O . THR B 1 353 ? 20.204 29.730 19.514 1.00 32.84 333 THR B O 1
ATOM 5241 N N . PRO B 1 354 ? 20.573 27.506 19.751 1.00 30.45 334 PRO B N 1
ATOM 5242 C CA . PRO B 1 354 ? 20.865 27.625 21.183 1.00 31.25 334 PRO B CA 1
ATOM 5243 C C . PRO B 1 354 ? 22.130 28.445 21.402 1.00 32.02 334 PRO B C 1
ATOM 5244 O O . PRO B 1 354 ? 23.131 28.237 20.713 1.00 31.65 334 PRO B O 1
ATOM 5248 N N . SER B 1 355 ? 22.072 29.361 22.359 1.00 33.61 335 SER B N 1
ATOM 5249 C CA . SER B 1 355 ? 23.129 30.337 22.591 1.00 35.01 335 SER B CA 1
ATOM 5250 C C . SER B 1 355 ? 24.508 29.738 22.868 1.00 34.07 335 SER B C 1
ATOM 5251 O O . SER B 1 355 ? 25.522 30.353 22.540 1.00 34.84 335 SER B O 1
ATOM 5254 N N . HIS B 1 356 ? 24.550 28.542 23.453 1.00 32.82 336 HIS B N 1
ATOM 5255 C CA . HIS B 1 356 ? 25.824 27.949 23.862 1.00 32.33 336 HIS B CA 1
ATOM 5256 C C . HIS B 1 356 ? 26.821 27.779 22.709 1.00 31.17 336 HIS B C 1
ATOM 5257 O O . HIS B 1 356 ? 28.016 28.002 22.892 1.00 31.62 336 HIS B O 1
ATOM 5264 N N . VAL B 1 357 ? 26.316 27.410 21.533 1.00 29.85 337 VAL B N 1
ATOM 5265 C CA . VAL B 1 357 ? 27.139 27.188 20.341 1.00 28.89 337 VAL B CA 1
ATOM 5266 C C . VAL B 1 357 ? 27.904 28.454 19.945 1.00 30.01 337 VAL B C 1
ATOM 5267 O O . VAL B 1 357 ? 29.102 28.408 19.664 1.00 29.95 337 VAL B O 1
ATOM 5271 N N . LEU B 1 358 ? 27.202 29.580 19.948 1.00 30.98 338 LEU B N 1
ATOM 5272 C CA . LEU B 1 358 ? 27.774 30.850 19.529 1.00 32.47 338 LEU B CA 1
ATOM 5273 C C . LEU B 1 358 ? 28.654 31.471 20.602 1.00 33.48 338 LEU B C 1
ATOM 5274 O O . LEU B 1 358 ? 29.624 32.136 20.281 1.00 34.39 338 LEU B O 1
ATOM 5279 N N . ARG B 1 359 ? 28.327 31.238 21.869 1.00 33.59 339 ARG B N 1
ATOM 5280 C CA . ARG B 1 359 ? 29.225 31.609 22.960 1.00 35.11 339 ARG B CA 1
ATOM 5281 C C . ARG B 1 359 ? 30.579 30.911 22.812 1.00 34.25 339 ARG B C 1
ATOM 5282 O O . ARG B 1 3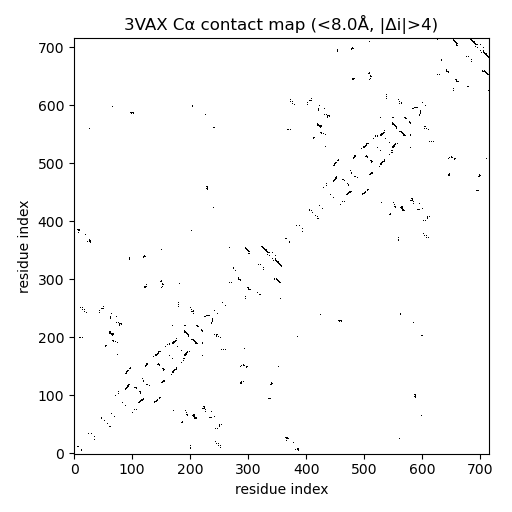59 ? 31.623 31.527 23.028 1.00 35.58 339 ARG B O 1
ATOM 5290 N N . ALA B 1 360 ? 30.554 29.632 22.433 1.00 32.39 340 ALA B N 1
ATOM 5291 C CA . ALA B 1 360 ? 31.779 28.867 22.196 1.00 31.62 340 ALA B CA 1
ATOM 5292 C C . ALA B 1 360 ? 32.525 29.377 20.965 1.00 32.15 340 ALA B C 1
ATOM 5293 O O . ALA B 1 360 ? 33.694 29.056 20.763 1.00 32.11 340 ALA B O 1
ATOM 5295 N N . MET B 1 361 ? 31.841 30.177 20.151 1.00 32.86 341 MET B N 1
ATOM 5296 C CA . MET B 1 361 ? 32.463 30.829 19.002 1.00 34.10 341 MET B CA 1
ATOM 5297 C C . MET B 1 361 ? 32.921 32.253 19.324 1.00 36.68 341 MET B C 1
ATOM 5298 O O . MET B 1 361 ? 33.223 33.034 18.422 1.00 37.92 341 MET B O 1
ATOM 5303 N N . GLY B 1 362 ? 32.968 32.579 20.615 1.00 38.09 342 GLY B N 1
ATOM 5304 C CA . GLY B 1 362 ? 33.464 33.872 21.085 1.00 41.12 342 GLY B CA 1
ATOM 5305 C C . GLY B 1 362 ? 32.553 35.075 20.885 1.00 43.27 342 GLY B C 1
ATOM 5306 O O . GLY B 1 362 ? 32.986 36.220 21.066 1.00 45.34 342 GLY B O 1
ATOM 5307 N N . LEU B 1 363 ? 31.294 34.835 20.524 1.00 42.85 343 LEU B N 1
ATOM 5308 C CA . LEU B 1 363 ? 30.350 35.937 20.316 1.00 45.23 343 LEU B CA 1
ATOM 5309 C C . LEU B 1 363 ? 29.804 36.468 21.649 1.00 46.75 343 LEU B C 1
ATOM 5310 O O . LEU B 1 363 ? 29.554 35.681 22.566 1.00 45.95 343 LEU B O 1
ATOM 5315 N N . PRO B 1 364 ? 29.643 37.807 21.773 1.00 49.48 344 PRO B N 1
ATOM 5316 C CA . PRO B 1 364 ? 29.036 38.348 22.997 1.00 51.16 344 PRO B CA 1
ATOM 5317 C C . PRO B 1 364 ? 27.559 37.959 23.111 1.00 50.81 344 PRO B C 1
ATOM 5318 O O . PRO B 1 364 ? 26.862 37.867 22.092 1.00 50.39 344 PRO B O 1
ATOM 5322 N N . GLU B 1 365 ? 27.103 37.733 24.343 1.00 51.29 345 GLU B N 1
ATOM 5323 C CA . GLU B 1 365 ? 25.767 37.194 24.628 1.00 50.83 345 GLU B CA 1
ATOM 5324 C C . GLU B 1 365 ? 24.618 37.896 23.894 1.00 51.59 345 GLU B C 1
ATOM 5325 O O . GLU B 1 365 ? 23.645 37.248 23.498 1.00 50.46 345 GLU B O 1
ATOM 5331 N N . GLU B 1 366 ? 24.740 39.211 23.709 1.00 53.57 346 GLU B N 1
ATOM 5332 C CA . GLU B 1 366 ? 23.749 39.991 22.962 1.00 54.52 346 GLU B CA 1
ATOM 5333 C C . GLU B 1 366 ? 23.500 39.439 21.552 1.00 52.73 346 GLU B C 1
ATOM 5334 O O . GLU B 1 366 ? 22.403 39.596 21.010 1.00 53.29 346 GLU B O 1
ATOM 5340 N N . ALA B 1 367 ? 24.514 38.790 20.974 1.00 50.58 347 ALA B N 1
ATOM 5341 C CA . ALA B 1 367 ? 24.419 38.204 19.632 1.00 48.33 347 ALA B CA 1
ATOM 5342 C C . ALA B 1 367 ? 24.246 36.689 19.659 1.00 45.19 347 ALA B C 1
ATOM 5343 O O . ALA B 1 367 ? 23.586 36.125 18.783 1.00 44.25 347 ALA B O 1
ATOM 5345 N N . ALA B 1 368 ? 24.848 36.038 20.655 1.00 43.49 348 ALA B N 1
ATOM 5346 C CA . ALA B 1 368 ? 24.726 34.588 20.842 1.00 40.64 348 ALA B CA 1
ATOM 5347 C C . ALA B 1 368 ? 23.269 34.123 20.930 1.00 39.80 348 ALA B C 1
ATOM 5348 O O . ALA B 1 368 ? 22.920 33.056 20.422 1.00 38.13 348 ALA B O 1
ATOM 5350 N N . SER B 1 369 ? 22.428 34.936 21.564 1.00 41.06 349 SER B N 1
ATOM 5351 C CA . SER B 1 369 ? 20.994 34.665 21.669 1.00 40.84 349 SER B CA 1
ATOM 5352 C C . SER B 1 369 ? 20.166 35.256 20.515 1.00 41.36 349 SER B C 1
ATOM 5353 O O . SER B 1 369 ? 18.935 35.255 20.566 1.00 41.98 349 SER B O 1
ATOM 5356 N N . LYS B 1 370 ? 20.838 35.765 19.486 1.00 41.25 350 LYS B N 1
ATOM 5357 C CA . LYS B 1 370 ? 20.155 36.364 18.341 1.00 41.76 350 LYS B CA 1
ATOM 5358 C C . LYS B 1 370 ? 20.649 35.740 17.038 1.00 40.44 350 LYS B C 1
ATOM 5359 O O . LYS B 1 370 ? 21.126 36.443 16.142 1.00 41.31 350 LYS B O 1
ATOM 5365 N N . SER B 1 371 ? 20.534 34.418 16.936 1.00 38.25 351 SER B N 1
ATOM 5366 C CA . SER B 1 371 ? 20.997 33.701 15.752 1.00 37.18 351 SER B CA 1
ATOM 5367 C C . SER B 1 371 ? 19.964 32.758 15.173 1.00 35.79 351 SER B C 1
ATOM 5368 O O . SER B 1 371 ? 19.249 32.066 15.895 1.00 35.10 351 SER B O 1
ATOM 5371 N N . LEU B 1 372 ? 19.926 32.724 13.851 1.00 35.63 352 LEU B N 1
ATOM 5372 C CA . LEU B 1 372 ? 18.948 31.960 13.111 1.00 34.79 352 LEU B CA 1
ATOM 5373 C C . LEU B 1 372 ? 19.671 30.959 12.224 1.00 33.14 352 LEU B C 1
ATOM 5374 O O . LEU B 1 372 ? 20.571 31.311 11.461 1.00 33.48 352 LEU B O 1
ATOM 5379 N N . ARG B 1 373 ? 19.283 29.701 12.358 1.00 31.49 353 ARG B N 1
ATOM 5380 C CA . ARG B 1 373 ? 19.759 28.646 11.492 1.00 30.14 353 ARG B CA 1
ATOM 5381 C C . ARG B 1 373 ? 18.748 28.492 10.345 1.00 30.39 353 ARG B C 1
ATOM 5382 O O . ARG B 1 373 ? 17.548 28.327 10.575 1.00 30.34 353 ARG B O 1
ATOM 5390 N N . PHE B 1 374 ? 19.241 28.626 9.115 1.00 30.45 354 PHE B N 1
ATOM 5391 C CA . PHE B 1 374 ? 18.414 28.532 7.922 1.00 30.93 354 PHE B CA 1
ATOM 5392 C C . PHE B 1 374 ? 18.966 27.466 6.997 1.00 30.40 354 PHE B C 1
ATOM 5393 O O . PHE B 1 374 ? 20.118 27.522 6.568 1.00 30.20 354 PHE B O 1
ATOM 5401 N N . SER B 1 375 ? 18.129 26.485 6.697 1.00 30.56 355 SER B N 1
ATOM 5402 C CA . SER B 1 375 ? 18.565 25.318 5.954 1.00 30.42 355 SER B CA 1
ATOM 5403 C C . SER B 1 375 ? 17.634 25.059 4.780 1.00 31.60 355 SER B C 1
ATOM 5404 O O . SER B 1 375 ? 16.454 25.414 4.828 1.00 32.65 355 SER B O 1
ATOM 5407 N N . TRP B 1 376 ? 18.168 24.461 3.721 1.00 31.86 356 TRP B N 1
ATOM 5408 C CA . TRP B 1 376 ? 17.347 24.066 2.577 1.00 33.02 356 TRP B CA 1
ATOM 5409 C C . TRP B 1 376 ? 17.752 22.715 2.013 1.00 33.00 356 TRP B C 1
ATOM 5410 O O . TRP B 1 376 ? 18.904 22.297 2.133 1.00 32.24 356 TRP B O 1
ATOM 5421 N N . THR B 1 377 ? 16.778 22.038 1.415 1.00 34.18 357 THR B N 1
ATOM 5422 C CA . THR B 1 377 ? 16.972 20.727 0.820 1.00 34.69 357 THR B CA 1
ATOM 5423 C C . THR B 1 377 ? 16.336 20.741 -0.570 1.00 36.23 357 THR B C 1
ATOM 5424 O O . THR B 1 377 ? 15.112 20.741 -0.679 1.00 37.02 357 THR B O 1
ATOM 5428 N N . PRO B 1 378 ? 17.170 20.776 -1.633 1.00 37.18 358 PRO B N 1
ATOM 5429 C CA . PRO B 1 378 ? 16.725 20.894 -3.032 1.00 39.18 358 PRO B CA 1
ATOM 5430 C C . PRO B 1 378 ? 15.777 19.778 -3.465 1.00 39.79 358 PRO B C 1
ATOM 5431 O O . PRO B 1 378 ? 15.923 18.635 -3.022 1.00 38.48 358 PRO B O 1
ATOM 5435 N N . GLY B 1 379 ? 14.816 20.121 -4.321 1.00 41.87 359 GLY B N 1
ATOM 5436 C CA . GLY B 1 379 ? 13.799 19.174 -4.784 1.00 42.97 359 GLY B CA 1
ATOM 5437 C C . GLY B 1 379 ? 14.141 18.512 -6.106 1.00 44.29 359 GLY B C 1
ATOM 5438 O O . GLY B 1 379 ? 13.838 17.333 -6.316 1.00 44.55 359 GLY B O 1
#

Radius of gyration: 27.02 Å; Cα contacts (8 Å, |Δi|>4): 1494; chains: 2; bounding box: 72×84×75 Å

Organism: Streptomyces lividans (NCBI:txid1916)

Secondary structure (DSSP, 8-state):
--------SSS-HHHHHHHHHHHHHHHS-SS-HHHHHHHHHHHHHHHHHHHHHHTT--GGGEEEES-HHHHHHHHHHTTHHHHHHHT--EEEEETTS-HHHHHHHHHHHTTT-EEEEE---TT----HHHHHTT--TTEEEEE--SB-TTT-BBP-HHHHHHHHTTSS-EEEEE-TTTTTTSGGGGGS--SEEEEETGGGTSPSS-EEEEE-B-SSSTT-B-----SS-SS-TGGGTS-S---HHHHHHHHHHHHHHHHSHHHHHHHHHHHHHHHHHHHTTTT-EE-S-TTSB-TTEEEEE-TT--HHHHHHHHHHHHHHTTTTEEEEEEEPPHHHHHTTT--HHHHTSEEEEEEEE-/--------SSS-HHHHHHHHHHHHHHHS-SS-HHHHHHHHHHHHHHHHHHHHHHTT--GGGEEEES-HHHHHHHHHHTTHHHHHHHT--EEEEETTS-HHHHHHHHHHHTTT-EEEEE---TT----HHHHHHH--TTEEEEE--SB-TTT-BBP-HHHHHHHHTTSS-EEEEE-TTTTTTSGGGTTS--SEEEEETGGGTSPSS-EEEEE-B-TTTTT-B-----SS-SS-TGGGTS-S---HHHHHHHHHHHHHHHHTHHHHHHHHHHHHHHHHHHHTTSS-EE-S-TTSB-TTEEEEE-TT--HHHHHHHHHHHHHHHBTTEEEEEEEPPHHHHHTTT--HHHHTSEEEEEEEE-

B-factor: mean 27.96, std 12.31, range [7.25, 70.39]

InterPro domains:
  IPR000192 Aminotransferase class V domain [PF00266] (19-373)
  IPR015421 Pyridoxal phosphate-dependent transferase, major domain [G3DSA:3.40.640.10] (76-257)
  IPR015422 Pyridoxal phosphate-dependent transferase, small domain [G3DSA:3.90.1150.10] (20-377)
  IPR015424 Pyridoxal phosphate-dependent transferase [SSF53383] (18-389)
  IPR016454 Cysteine desulfurase [PIRSF005572] (19-386)
  IPR017644 Cysteine desulfurase DndA [TIGR03235] (20-373)
  IPR020578 Aminotransferase class-V, pyridoxal-phosphate binding site [PS00595] (208-227)

Sequence (716 aa):
TYLDAAATTRVDQRVADIVLHWMTAEFGNAGSRHEYGIRAKRGVERAREYLASTVSAEPDELIFTSGATESNNIALLGLAPYGERTGRRHIITSAIEHKAVLEPLEHLAGRGFEVDFLTPGPSGRISVEGVMERLRPDTLLVSLMHVNNETGVIQPVAELAQQLRATPTYLHVDAAQGYGKVPGDLTTPIDMISISGHKIGAPKGVGALVTRRREEMDDERVPLEPIMFGGGQERKLRPGTLPVPLIMGLAEAAKIFEAEHAQWQVAAQDLRSRLLAGLASTSFQVNGDQDHVVPHILNLSFEDVDAEAFLVTLKDLVAVATGSASTSASFTPSHVLRAMGLPEEAASKSLRFSWTPGTYLDAAATTRVDQRVADIVLHWMTAEFGNAGSRHEYGIRAKRGVERAREYLASTVSAEPDELIFTSGATESNNIALLGLAPYGERTGRRHIITSAIEHKAVLEPLEHLAGRGFEVDFLTPGPSGRISVEGVMERLRPDTLLVSLMHVNNETGVIQPVAELAQQLRATPTYLHVDAAQGYGKVPGDLTTPIDMISISGHKIGAPKGVGALVTRRREEMDDERVPLEPIMFGGGQERKLRPGTLPVPLIMGLAEAAKIFEAEHAQWQVAAQDLRSRLLAGLASTSFQVNGDQDHVVPHILNLSFEDVDAEAFLVTLKDLVAVATGSASTSASFTPSHVLRAMGLPEEAASKSLRFSWTPG

Nearest PDB structures (foldseek):
  3vax-assembly1_A  TM=1.002E+00  e=3.357E-72  Streptomyces lividans
  4r5f-assembly1_A-2  TM=9.095E-01  e=3.467E-29  Archaeoglobus fulgidus DSM 4304
  7tlp-assembly2_D-4  TM=8.084E-01  e=5.742E-20  Lancefieldella parvula
  7tlp-assembly3_E  TM=8.036E-01  e=1.734E-19  Lancefieldella parvula
  7tlp-assembly2_B  TM=8.035E-01  e=2.319E-19  Lancefieldella parvula

CATH classification: 3.40.640.10 (+1 more: 3.90.1150.10)